Protein AF-A0A1B6HE81-F1 (afdb_monomer_lite)

pLDDT: mean 79.15, std 21.05, range [23.59, 98.0]

Sequence (700 aa):
NGSCQALVKRSPQSQAENLPGQASSTTNTVNMGMELTSSLRRRPSSPTLPERGGEPRSLPRDRHRIATLAKQLDVFSDTLTSMIWTEGSIVSPLLELLQSLMPAVEAACSRQSPVGCYHRAQAALNQLHTADKRFETTDQLMVPTLGSQEGAFENGRMNYTGDQGQTIRQLLSAHMIRRVAMCCLASPHGKRQHLAVSHEKGKITVLQLSALLKQADSSKRKLTLTRLASASVPFTVLSLTGNPWNEDFLAVCGLKDCHVLTFHPCGSVAEHLVLHPQLETGNFIIRAIWLPGSQTTLALVTADFVKIYDLGRDVLSPQYYFLVPTGKIRDVTFICPQEEKPTMLLMSSTGYIYSQDMDEESSAKHGPFYVTNTMEVSHPEIKDVNGQVCAGGVSVYYSHTLCLLFFSYAQGRSFIAPVKSKESVLGPVFQIQLSRPPPSTSKANNTATSQQPQPLCQWSEVPNHPGLVCSVMQTSNNPVILMVKPDCVMVQEIKVVPAKAKIMDTVAIRHPSSSSDQRTTLILLCEDGSLRIYMASMEQTGFWLSPTIQAVSTMSNLKSAKKKKVPKGNKSPGTVTFPVDFFEHSTLLNDVEFGGNDLLQIYNALQIKNRFNTTGMYVVSTKATGFNIDIVNNDATHVITGIRILLGNQDTQRVPGYIEVFGRSIQTSLARNRWFDLPLTREESLQADKKLTVTFGPSQ

Secondary structure (DSSP, 8-state):
--------PPP------------------------------------------------HHHHHHHHHHHHHHGGGHHHHHHHHHHH-TTHHHHHHHHHHHHHHHHHHHHHHSHHHHHHHHHHHHHHHHHS--EEEE-S-SEEEEEEPPTTSSTT-S----STTHHHHHHHHHTTSS--B-EEEE--TT----EEEEE-STTEEEEEEHHHHHHHTTSS-SS----EEEEEE-SS---EEEE-SS-TTEEEEE-SS-EEEEEE-TTS-EEEEEEE-----TT--EEEEEEPTT-SSEEEEEESSEEEEEETTT-SSS-SEEEE-SSS-EEEEEEE--SSS--EEEEEETTS-EEEEE-SSTTSGGGS-EE---B-B---TT--BSSS-BTT-EEEEEEETTTTEEEEEETTS-EEEEE--TT-SB-S--EE----PPP-------TT--------EEEEEEPTT-TTEEEEEETTT--EEEEEE-SSEEEEEE---SSTTS-EEEEEEEEEE-TTS-EEEEEEEEETTS-EEEEEE-HHHH-TTTSTTTS---GGGT-----------S-PPS------TTGGGGPPPP-SEEEE-HHHHTTS-HHHHHHHHHSTT-------TT-EEEEEEE--TT----EEEEEE-SS-SSSSBSEEEETTEEEE---SS-EEEEEEPPHHHHHHSSSEEEEEEPPB-

Radius of gyration: 35.21 Å; chains: 1; bounding box: 87×70×98 Å

Structure (mmCIF, N/CA/C/O backbone):
data_AF-A0A1B6HE81-F1
#
_entry.id   AF-A0A1B6HE81-F1
#
loop_
_atom_site.group_PDB
_atom_site.id
_atom_site.type_symbol
_atom_site.label_atom_id
_atom_site.label_alt_id
_atom_site.label_comp_id
_atom_site.label_asym_id
_atom_site.label_entity_id
_atom_site.label_seq_id
_atom_site.pdbx_PDB_ins_code
_atom_site.Cartn_x
_atom_site.Cartn_y
_atom_site.Cartn_z
_atom_site.occupancy
_atom_site.B_iso_or_equiv
_atom_site.auth_seq_id
_atom_site.auth_comp_id
_atom_site.auth_asym_id
_atom_site.auth_atom_id
_atom_site.pdbx_PDB_model_num
ATOM 1 N N . ASN A 1 1 ? 12.065 -25.610 15.157 1.00 37.00 1 ASN A N 1
ATOM 2 C CA . ASN A 1 1 ? 12.466 -25.329 16.554 1.00 37.00 1 ASN A CA 1
ATOM 3 C C . ASN A 1 1 ? 13.972 -25.441 16.701 1.00 37.00 1 ASN A C 1
ATOM 5 O O . ASN A 1 1 ? 14.483 -26.547 16.731 1.00 37.00 1 ASN A O 1
ATOM 9 N N . GLY A 1 2 ? 14.668 -24.307 16.771 1.00 29.20 2 GLY A N 1
ATOM 10 C CA . GLY A 1 2 ? 16.109 -24.231 17.022 1.00 29.20 2 GLY A CA 1
ATOM 11 C C . GLY A 1 2 ? 16.419 -22.858 17.607 1.00 29.20 2 GLY A C 1
ATOM 12 O O . GLY A 1 2 ? 16.163 -21.844 16.964 1.00 29.20 2 GLY A O 1
ATOM 13 N N . SER A 1 3 ? 16.847 -22.812 18.865 1.00 31.05 3 SER A N 1
ATOM 14 C CA . SER A 1 3 ? 16.967 -21.571 19.631 1.00 31.05 3 SER A CA 1
ATOM 15 C C . SER A 1 3 ? 18.387 -21.009 19.613 1.00 31.05 3 SER A C 1
ATOM 17 O O . SER A 1 3 ? 19.320 -21.709 19.986 1.00 31.05 3 SER A O 1
ATOM 19 N N . CYS A 1 4 ? 18.493 -19.706 19.341 1.00 28.05 4 CYS A N 1
ATOM 20 C CA . CYS A 1 4 ? 19.621 -18.843 19.708 1.00 28.05 4 CYS A CA 1
ATOM 21 C C . CYS A 1 4 ? 20.995 -19.181 19.082 1.00 28.05 4 CYS A C 1
ATOM 23 O O . CYS A 1 4 ? 21.866 -19.758 19.727 1.00 28.05 4 CYS A O 1
ATOM 25 N N . GLN A 1 5 ? 21.237 -18.702 17.855 1.00 32.25 5 GLN A N 1
ATOM 26 C CA . GLN A 1 5 ? 22.600 -18.441 17.374 1.00 32.25 5 GLN A CA 1
ATOM 27 C C . GLN A 1 5 ? 22.944 -16.964 17.602 1.00 32.25 5 GLN A C 1
ATOM 29 O O . GLN A 1 5 ? 22.521 -16.096 16.844 1.00 32.25 5 GLN A O 1
ATOM 34 N N . ALA A 1 6 ? 23.705 -16.683 18.661 1.00 30.98 6 ALA A N 1
ATOM 35 C CA . ALA A 1 6 ? 24.144 -15.334 19.026 1.00 30.98 6 ALA A CA 1
ATOM 36 C C . ALA A 1 6 ? 25.655 -15.279 19.335 1.00 30.98 6 ALA A C 1
ATOM 38 O O . ALA A 1 6 ? 26.072 -14.642 20.297 1.00 30.98 6 ALA A O 1
ATOM 39 N N . LEU A 1 7 ? 26.478 -15.963 18.528 1.00 29.61 7 LEU A N 1
ATOM 40 C CA . LEU A 1 7 ? 27.945 -15.913 18.604 1.00 29.61 7 LEU A CA 1
ATOM 41 C C . LEU A 1 7 ? 28.600 -16.008 17.213 1.00 29.61 7 LEU A C 1
ATOM 43 O O . LEU A 1 7 ? 29.115 -17.053 16.832 1.00 29.61 7 LEU A O 1
ATOM 47 N N . VAL A 1 8 ? 28.643 -14.890 16.480 1.00 29.38 8 VAL A N 1
ATOM 48 C CA . VAL A 1 8 ? 29.695 -14.633 15.476 1.00 29.38 8 VAL A CA 1
ATOM 49 C C . VAL A 1 8 ? 30.117 -13.166 15.584 1.00 29.38 8 VAL A C 1
ATOM 51 O O . VAL A 1 8 ? 29.380 -12.266 15.184 1.00 29.38 8 VAL A O 1
ATOM 54 N N . LYS A 1 9 ? 31.313 -12.914 16.125 1.00 28.25 9 LYS A N 1
ATOM 55 C CA . LYS A 1 9 ? 31.959 -11.591 16.087 1.00 28.25 9 LYS A CA 1
ATOM 56 C C . LYS A 1 9 ? 32.536 -11.368 14.685 1.00 28.25 9 LYS A C 1
ATOM 58 O O . LYS A 1 9 ? 33.252 -12.230 14.186 1.00 28.25 9 LYS A O 1
ATOM 63 N N . ARG A 1 10 ? 32.282 -10.206 14.072 1.00 30.80 10 ARG A N 1
ATOM 64 C CA . ARG A 1 10 ? 33.058 -9.723 12.914 1.00 30.80 10 ARG A CA 1
ATOM 65 C C . ARG A 1 10 ? 34.100 -8.720 13.405 1.00 30.80 10 ARG A C 1
ATOM 67 O O . ARG A 1 10 ? 33.756 -7.774 14.109 1.00 30.80 10 ARG A O 1
ATOM 74 N N . SER A 1 11 ? 35.360 -8.956 13.061 1.00 24.12 11 SER A N 1
ATOM 75 C CA . SER A 1 11 ? 36.509 -8.151 13.486 1.00 24.12 11 SER A CA 1
ATOM 76 C C . SER A 1 11 ? 36.636 -6.858 12.671 1.00 24.12 11 SER A C 1
ATOM 78 O O . SER A 1 11 ? 36.552 -6.927 11.445 1.00 24.12 11 SER A O 1
ATOM 80 N N . PRO A 1 12 ? 36.928 -5.705 13.298 1.00 28.53 12 PRO A N 1
ATOM 81 C CA . PRO A 1 12 ? 37.442 -4.531 12.609 1.00 28.53 12 PRO A CA 1
ATOM 82 C C . PRO A 1 12 ? 38.945 -4.361 12.889 1.00 28.53 12 PRO A C 1
ATOM 84 O O . PRO A 1 12 ? 39.346 -3.974 13.984 1.00 28.53 12 PRO A O 1
ATOM 87 N N . GLN A 1 13 ? 39.780 -4.611 11.882 1.00 23.59 13 GLN A N 1
ATOM 88 C CA . GLN A 1 13 ? 41.186 -4.201 11.873 1.00 23.59 13 GLN A CA 1
ATOM 89 C C . GLN A 1 13 ? 41.548 -3.712 10.469 1.00 23.59 13 GLN A C 1
ATOM 91 O O . GLN A 1 13 ? 41.742 -4.532 9.580 1.00 23.59 13 GLN A O 1
ATOM 96 N N . SER A 1 14 ? 41.609 -2.388 10.291 1.00 26.25 14 SER A N 1
ATOM 97 C CA . SER A 1 14 ? 42.569 -1.677 9.424 1.00 26.25 14 SER A CA 1
ATOM 98 C C . SER A 1 14 ? 42.129 -0.223 9.212 1.00 26.25 14 SER A C 1
ATOM 100 O O . SER A 1 14 ? 41.319 0.060 8.333 1.00 26.25 14 SER A O 1
ATOM 102 N N . GLN A 1 15 ? 42.682 0.704 9.990 1.00 26.38 15 GLN A N 1
ATOM 103 C CA . GLN A 1 15 ? 43.557 1.782 9.499 1.00 26.38 15 GLN A CA 1
ATOM 104 C C . GLN A 1 15 ? 43.936 2.694 10.671 1.00 26.38 15 GLN A C 1
ATOM 106 O O . GLN A 1 15 ? 43.180 2.841 11.631 1.00 26.38 15 GLN A O 1
ATOM 111 N N . ALA A 1 16 ? 45.151 3.228 10.617 1.00 25.28 16 ALA A N 1
ATOM 112 C CA . ALA A 1 16 ? 45.801 3.953 11.699 1.00 25.28 16 ALA A CA 1
ATOM 113 C C . ALA A 1 16 ? 46.331 5.304 11.194 1.00 25.28 16 ALA A C 1
ATOM 115 O O . ALA A 1 16 ? 46.391 5.515 9.985 1.00 25.28 16 ALA A O 1
ATOM 116 N N . GLU A 1 17 ? 46.792 6.131 12.143 1.00 26.16 17 GLU A N 1
ATOM 117 C CA . GLU A 1 17 ? 47.649 7.314 11.935 1.00 26.16 17 GLU A CA 1
ATOM 118 C C . GLU A 1 17 ? 46.969 8.571 11.312 1.00 26.16 17 GLU A C 1
ATOM 120 O O . GLU A 1 17 ? 46.083 8.462 10.475 1.00 26.16 17 GLU A O 1
ATOM 125 N N . ASN A 1 18 ? 47.307 9.820 11.685 1.00 25.38 18 ASN A N 1
ATOM 126 C CA . ASN A 1 18 ? 48.251 10.296 12.713 1.00 25.38 18 ASN A CA 1
ATOM 127 C C . ASN A 1 18 ? 47.988 11.763 13.171 1.00 25.38 18 ASN A C 1
ATOM 129 O O . ASN A 1 18 ? 47.361 12.533 12.449 1.00 25.38 18 ASN A O 1
ATOM 133 N N . LEU A 1 19 ? 48.625 12.145 14.294 1.00 28.53 19 LEU A N 1
ATOM 134 C CA . LEU A 1 19 ? 49.037 13.511 14.719 1.00 28.53 19 LEU A CA 1
ATOM 135 C C . LEU A 1 19 ? 47.995 14.531 15.291 1.00 28.53 19 LEU A C 1
ATOM 137 O O . LEU A 1 19 ? 46.792 14.375 15.090 1.00 28.53 19 LEU A O 1
ATOM 141 N N . PRO A 1 20 ? 48.439 15.527 16.113 1.00 29.23 20 PRO A N 1
ATOM 142 C CA . PRO A 1 20 ? 47.644 15.996 17.262 1.00 29.23 20 PRO A CA 1
ATOM 143 C C . PRO A 1 20 ? 47.539 17.530 17.476 1.00 29.23 20 PRO A C 1
ATOM 145 O O . PRO A 1 20 ? 48.276 18.322 16.898 1.00 29.23 20 PRO A O 1
ATOM 148 N N . GLY A 1 21 ? 46.729 17.917 18.474 1.00 24.14 21 GLY A N 1
ATOM 149 C CA . GLY A 1 21 ? 46.976 19.102 19.312 1.00 24.14 21 GLY A CA 1
ATOM 150 C C . GLY A 1 21 ? 46.017 20.287 19.151 1.00 24.14 21 GLY A C 1
ATOM 151 O O . GLY A 1 21 ? 46.035 20.978 18.144 1.00 24.14 21 GLY A O 1
ATOM 152 N N . GLN A 1 22 ? 45.272 20.614 20.212 1.00 26.88 22 GLN A N 1
ATOM 153 C CA . GLN A 1 22 ? 45.615 21.726 21.118 1.00 26.88 22 GLN A CA 1
ATOM 154 C C . GLN A 1 22 ? 44.620 21.810 22.286 1.00 26.88 22 GLN A C 1
ATOM 156 O O . GLN A 1 22 ? 43.465 21.404 22.178 1.00 26.88 22 GLN A O 1
ATOM 161 N N . ALA A 1 23 ? 45.093 22.318 23.423 1.00 24.16 23 ALA A N 1
ATOM 162 C CA . ALA A 1 23 ? 44.295 22.520 24.625 1.00 24.16 23 ALA A CA 1
ATOM 163 C C . ALA A 1 23 ? 43.808 23.971 24.732 1.00 24.16 23 ALA A C 1
ATOM 165 O O . ALA A 1 23 ? 44.512 24.893 24.326 1.00 24.16 23 ALA A O 1
ATOM 166 N N . SER A 1 24 ? 42.692 24.182 25.427 1.00 25.94 24 SER A N 1
ATOM 167 C CA . SER A 1 24 ? 42.525 25.380 26.251 1.00 25.94 24 SER A CA 1
ATOM 168 C C . SER A 1 24 ? 41.622 25.093 27.451 1.00 25.94 24 SER A C 1
ATOM 170 O O . SER A 1 24 ? 40.446 24.755 27.346 1.00 25.94 24 SER A O 1
ATOM 172 N N . SER A 1 25 ? 42.223 25.197 28.630 1.00 24.23 25 SER A N 1
ATOM 173 C CA . SER A 1 25 ? 41.557 25.177 29.926 1.00 24.23 25 SER A CA 1
ATOM 174 C C . SER A 1 25 ? 40.978 26.549 30.258 1.00 24.23 25 SER A C 1
ATOM 176 O O . SER A 1 25 ? 41.623 27.563 29.990 1.00 24.23 25 SER A O 1
ATOM 178 N N . THR A 1 26 ? 39.876 26.603 31.004 1.00 25.31 26 THR A N 1
ATOM 179 C CA . THR A 1 26 ? 39.736 27.638 32.043 1.00 25.31 26 THR A CA 1
ATOM 180 C C . THR A 1 26 ? 38.810 27.171 33.158 1.00 25.31 26 THR A C 1
ATOM 182 O O . THR A 1 26 ? 37.616 26.958 32.975 1.00 25.31 26 THR A O 1
ATOM 185 N N . THR A 1 27 ? 39.399 26.997 34.334 1.00 23.98 27 THR A N 1
ATOM 186 C CA . THR A 1 27 ? 38.714 26.844 35.616 1.00 23.98 27 THR A CA 1
ATOM 187 C C . THR A 1 27 ? 38.178 28.188 36.098 1.00 23.98 27 THR A C 1
ATOM 189 O O . THR A 1 27 ? 38.853 29.199 35.920 1.00 23.98 27 THR A O 1
ATOM 192 N N . ASN A 1 28 ? 37.063 28.190 36.832 1.00 23.86 28 ASN A N 1
ATOM 193 C CA . ASN A 1 28 ? 37.016 28.906 38.111 1.00 23.86 28 ASN A CA 1
ATOM 194 C C . ASN A 1 28 ? 35.876 28.413 39.012 1.00 23.86 28 ASN A C 1
ATOM 196 O O . ASN A 1 28 ? 34.883 27.849 38.558 1.00 23.86 28 ASN A O 1
ATOM 200 N N . THR A 1 29 ? 36.080 28.592 40.313 1.00 23.92 29 THR A N 1
ATOM 201 C CA . THR A 1 29 ? 35.380 27.913 41.411 1.00 23.92 29 THR A CA 1
ATOM 202 C C . THR A 1 29 ? 34.900 28.905 42.470 1.00 23.92 29 THR A C 1
ATOM 204 O O . THR A 1 29 ? 35.638 29.841 42.752 1.00 23.92 29 THR A O 1
ATOM 207 N N . VAL A 1 30 ? 33.790 28.571 43.159 1.00 26.30 30 VAL A N 1
ATOM 208 C CA . VAL A 1 30 ? 33.465 28.979 44.557 1.00 26.30 30 VAL A CA 1
ATOM 209 C C . VAL A 1 30 ? 33.099 30.483 44.725 1.00 26.30 30 VAL A C 1
ATOM 211 O O . VAL A 1 30 ? 33.806 31.362 44.261 1.00 26.30 30 VAL A O 1
ATOM 214 N N . ASN A 1 31 ? 31.978 30.878 45.358 1.00 23.84 31 ASN A N 1
ATOM 215 C CA . ASN A 1 31 ? 31.734 30.689 46.797 1.00 23.84 31 ASN A CA 1
ATOM 216 C C . ASN A 1 31 ? 30.271 30.908 47.292 1.00 23.84 31 ASN A C 1
ATOM 218 O O . ASN A 1 31 ? 29.408 31.399 46.573 1.00 23.84 31 ASN A O 1
ATOM 222 N N . MET A 1 32 ? 30.079 30.551 48.570 1.00 25.45 32 MET A N 1
ATOM 223 C CA . MET A 1 32 ? 28.972 30.726 49.534 1.00 25.45 32 MET A CA 1
ATOM 224 C C . MET A 1 32 ? 28.075 31.986 49.483 1.00 25.45 32 MET A C 1
ATOM 226 O O . MET A 1 32 ? 28.535 33.089 49.201 1.00 25.45 32 MET A O 1
ATOM 230 N N . GLY A 1 33 ? 26.841 31.825 49.993 1.00 25.39 33 GLY A N 1
ATOM 231 C CA . GLY A 1 33 ? 25.958 32.886 50.516 1.00 25.39 33 GLY A CA 1
ATOM 232 C C . GLY A 1 33 ? 24.812 32.298 51.368 1.00 25.39 33 GLY A C 1
ATOM 233 O O . GLY A 1 33 ? 24.223 31.297 50.969 1.00 25.39 33 GLY A O 1
ATOM 234 N N . MET A 1 34 ? 24.544 32.858 52.558 1.00 26.84 34 MET A N 1
ATOM 235 C CA . MET A 1 34 ? 23.724 32.246 53.631 1.00 26.84 34 MET A CA 1
ATOM 236 C C . MET A 1 34 ? 22.207 32.555 53.592 1.00 26.84 34 MET A C 1
ATOM 238 O O . MET A 1 34 ? 21.720 33.353 52.796 1.00 26.84 34 MET A O 1
ATOM 242 N N . GLU A 1 35 ? 21.496 31.876 54.500 1.00 26.33 35 GLU A N 1
ATOM 243 C CA . GLU A 1 35 ? 20.075 31.950 54.884 1.00 26.33 35 GLU A CA 1
ATOM 244 C C . GLU A 1 35 ? 19.460 33.356 55.050 1.00 26.33 35 GLU A C 1
ATOM 246 O O . GLU A 1 35 ? 20.165 34.309 55.366 1.00 26.33 35 GLU A O 1
ATOM 251 N N . LEU A 1 36 ? 18.115 33.437 55.026 1.00 24.89 36 LEU A N 1
ATOM 252 C CA . LEU A 1 36 ? 17.327 34.276 55.953 1.00 24.89 36 LEU A CA 1
ATOM 253 C C . LEU A 1 36 ? 15.836 33.863 56.015 1.00 24.89 36 LEU A C 1
ATOM 255 O O . LEU A 1 36 ? 15.351 33.075 55.203 1.00 24.89 36 LEU A O 1
ATOM 259 N N . THR A 1 37 ? 15.099 34.406 56.995 1.00 27.34 37 THR A N 1
ATOM 260 C CA . THR A 1 37 ? 13.685 34.087 57.317 1.00 27.34 37 THR A CA 1
ATOM 261 C C . THR A 1 37 ? 12.885 35.382 57.635 1.00 27.34 37 THR A C 1
ATOM 263 O O . THR A 1 37 ? 13.482 36.452 57.670 1.00 27.34 37 THR A O 1
ATOM 266 N N . SER A 1 38 ? 11.556 35.429 57.852 1.00 27.05 38 SER A N 1
ATOM 267 C CA . SER A 1 38 ? 10.530 34.383 58.038 1.00 27.05 38 SER A CA 1
ATOM 268 C C . SER A 1 38 ? 9.104 34.862 57.647 1.00 27.05 38 SER A C 1
ATOM 270 O O . SER A 1 38 ? 8.909 36.018 57.292 1.00 27.05 38 SER A O 1
ATOM 272 N N . SER A 1 39 ? 8.114 33.964 57.767 1.00 28.25 39 SER A N 1
ATOM 273 C CA . SER A 1 39 ? 6.702 34.197 58.164 1.00 28.25 39 SER A CA 1
ATOM 274 C C . SER A 1 39 ? 5.967 35.510 57.811 1.00 28.25 39 SER A C 1
ATOM 276 O O . SER A 1 39 ? 6.225 36.535 58.433 1.00 28.25 39 SER A O 1
ATOM 278 N N . LEU A 1 40 ? 4.841 35.420 57.070 1.00 26.59 40 LEU A N 1
ATOM 279 C CA . LEU A 1 40 ? 3.544 35.992 57.515 1.00 26.59 40 LEU A CA 1
ATOM 280 C C . LEU A 1 40 ? 2.309 35.528 56.703 1.00 26.59 40 LEU A C 1
ATOM 282 O O . LEU A 1 40 ? 2.397 35.061 55.573 1.00 26.59 40 LEU A O 1
ATOM 286 N N . ARG A 1 41 ? 1.138 35.622 57.350 1.00 30.47 41 ARG A N 1
ATOM 287 C CA . ARG A 1 41 ? -0.182 35.077 56.957 1.00 30.47 41 ARG A CA 1
ATOM 288 C C . ARG A 1 41 ? -0.877 35.847 55.820 1.00 30.47 41 ARG A C 1
ATOM 290 O O . ARG A 1 41 ? -0.800 37.070 55.799 1.00 30.47 41 ARG A O 1
ATOM 297 N N . ARG A 1 42 ? -1.795 35.171 55.106 1.00 31.31 42 ARG A N 1
ATOM 298 C CA . ARG A 1 42 ? -3.166 35.666 54.803 1.00 31.31 42 ARG A CA 1
ATOM 299 C C . ARG A 1 42 ? -4.157 34.500 54.592 1.00 31.31 42 ARG A C 1
ATOM 301 O O . ARG A 1 42 ? -3.790 33.476 54.031 1.00 31.31 42 ARG A O 1
ATOM 308 N N . ARG A 1 43 ? -5.397 34.660 55.081 1.00 29.28 43 ARG A N 1
ATOM 309 C CA . ARG A 1 43 ? -6.577 33.801 54.798 1.00 29.28 43 ARG A CA 1
ATOM 310 C C . ARG A 1 43 ? -7.350 34.362 53.592 1.00 29.28 43 ARG A C 1
ATOM 312 O O . ARG A 1 43 ? -7.207 35.551 53.311 1.00 29.28 43 ARG A O 1
ATOM 319 N N . PRO A 1 44 ? -8.169 33.537 52.919 1.00 28.62 44 PRO A N 1
ATOM 320 C CA . PRO A 1 44 ? -9.646 33.606 53.051 1.00 28.62 44 PRO A CA 1
ATOM 321 C C . PRO A 1 44 ? -10.272 32.192 53.200 1.00 28.62 44 PRO A C 1
ATOM 323 O O . PRO A 1 44 ? -9.578 31.208 52.993 1.00 28.62 44 PRO A O 1
ATOM 326 N N . SER A 1 45 ? -11.561 31.924 53.442 1.00 25.52 45 SER A N 1
ATOM 327 C CA . SER A 1 45 ? -12.637 32.476 54.286 1.00 25.52 45 SER A CA 1
ATOM 328 C C . SER A 1 45 ? -13.961 31.775 53.885 1.00 25.52 45 SER A C 1
ATOM 330 O O . SER A 1 45 ? -14.637 32.268 52.992 1.00 25.52 45 SER A O 1
ATOM 332 N N . SER A 1 46 ? -14.329 30.683 54.582 1.00 24.58 46 SER A N 1
ATOM 333 C CA . SER A 1 46 ? -15.714 30.153 54.750 1.00 24.58 46 SER A CA 1
ATOM 334 C C . SER A 1 46 ? -16.493 29.617 53.511 1.00 24.58 46 SER A C 1
ATOM 336 O O . SER A 1 46 ? -16.144 29.923 52.379 1.00 24.58 46 SER A O 1
ATOM 338 N N . PRO A 1 47 ? -17.621 28.890 53.693 1.00 31.33 47 PRO A N 1
ATOM 339 C CA . PRO A 1 47 ? -17.764 27.646 54.467 1.00 31.33 47 PRO A CA 1
ATOM 340 C C . PRO A 1 47 ? -18.483 26.520 53.672 1.00 31.33 47 PRO A C 1
ATOM 342 O O . PRO A 1 47 ? -19.352 26.795 52.847 1.00 31.33 47 PRO A O 1
ATOM 345 N N . THR A 1 48 ? -18.225 25.243 53.979 1.00 27.48 48 THR A N 1
ATOM 346 C CA . THR A 1 48 ? -19.033 24.107 53.477 1.00 27.48 48 THR A CA 1
ATOM 347 C C . THR A 1 48 ? -19.454 23.145 54.593 1.00 27.48 48 THR A C 1
ATOM 349 O O . THR A 1 48 ? -18.885 23.138 55.684 1.00 27.48 48 THR A O 1
ATOM 352 N N . LEU A 1 49 ? -20.549 22.426 54.329 1.00 28.55 49 LEU A N 1
ATOM 353 C CA . LEU A 1 49 ? -21.439 21.771 55.297 1.00 28.55 49 LEU A CA 1
ATOM 354 C C . LEU A 1 49 ? -20.827 20.553 56.026 1.00 28.55 49 LEU A C 1
ATOM 356 O O . LEU A 1 49 ? -19.895 19.934 55.516 1.00 28.55 49 LEU A O 1
ATOM 360 N N . PRO A 1 50 ? -21.362 20.177 57.208 1.00 30.61 50 PRO A N 1
ATOM 361 C CA . PRO A 1 50 ? -20.838 19.064 57.992 1.00 30.61 50 PRO A CA 1
ATOM 362 C C . PRO A 1 50 ? -21.226 17.712 57.380 1.00 30.61 50 PRO A C 1
ATOM 364 O O . PRO A 1 50 ? -22.396 17.324 57.407 1.00 30.61 50 PRO A O 1
ATOM 367 N N . GLU A 1 51 ? -20.245 16.945 56.899 1.00 30.48 51 GLU A N 1
ATOM 368 C CA . GLU A 1 51 ? -20.489 15.542 56.563 1.00 30.48 51 GLU A CA 1
ATOM 369 C C . GLU A 1 51 ? -20.783 14.722 57.827 1.00 30.48 51 GLU A C 1
ATOM 371 O O . GLU A 1 51 ? -19.936 14.492 58.695 1.00 30.48 51 GLU A O 1
ATOM 376 N N . ARG A 1 52 ? -22.023 14.233 57.894 1.00 36.34 52 ARG A N 1
ATOM 377 C CA . ARG A 1 52 ? -22.436 13.114 58.742 1.00 36.34 52 ARG A CA 1
ATOM 378 C C . ARG A 1 52 ? -21.670 11.863 58.298 1.00 36.34 52 ARG A C 1
ATOM 380 O O . ARG A 1 52 ? -22.092 11.161 57.388 1.00 36.34 52 ARG A O 1
ATOM 387 N N . GLY A 1 53 ? -20.553 11.588 58.960 1.00 30.14 53 GLY A N 1
ATOM 388 C CA . GLY A 1 53 ? -19.672 10.469 58.619 1.00 30.14 53 GLY A CA 1
ATOM 389 C C . GLY A 1 53 ? -18.753 10.078 59.769 1.00 30.14 53 GLY A C 1
ATOM 390 O O . GLY A 1 53 ? -17.558 9.887 59.573 1.00 30.14 53 GLY A O 1
ATOM 391 N N . GLY A 1 54 ? -19.287 10.014 60.992 1.00 29.94 54 GLY A N 1
ATOM 392 C CA . GLY A 1 54 ? -18.516 9.549 62.141 1.00 29.94 54 GLY A CA 1
ATOM 393 C C . GLY A 1 54 ? -18.172 8.069 61.996 1.00 29.94 54 GLY A C 1
ATOM 394 O O . GLY A 1 54 ? -19.004 7.225 62.321 1.00 29.94 54 GLY A O 1
ATOM 395 N N . GLU A 1 55 ? -16.952 7.751 61.552 1.00 33.22 55 GLU A N 1
ATOM 396 C CA . GLU A 1 55 ? -16.403 6.404 61.719 1.00 33.22 55 GLU A CA 1
ATOM 397 C C . GLU A 1 55 ? -16.417 6.049 63.217 1.00 33.22 55 GLU A C 1
ATOM 399 O O . GLU A 1 55 ? -15.775 6.745 64.019 1.00 33.22 55 GLU A O 1
ATOM 404 N N . PRO A 1 56 ? -17.099 4.969 63.637 1.00 37.75 56 PRO A N 1
ATOM 405 C CA . PRO A 1 56 ? -16.944 4.478 64.991 1.00 37.75 56 PRO A CA 1
ATOM 406 C C . PRO A 1 56 ? -15.516 3.947 65.143 1.00 37.75 56 PRO A C 1
ATOM 408 O O . PRO A 1 56 ? -15.095 3.022 64.450 1.00 37.75 56 PRO A O 1
ATOM 411 N N . ARG A 1 57 ? -14.758 4.514 66.088 1.00 44.50 57 ARG A N 1
ATOM 412 C CA . ARG A 1 57 ? -13.425 4.027 66.484 1.00 44.50 57 ARG A CA 1
ATOM 413 C C . ARG A 1 57 ? -13.512 2.692 67.250 1.00 44.50 57 ARG A C 1
ATOM 415 O O . ARG A 1 57 ? -13.041 2.593 68.382 1.00 44.50 57 ARG A O 1
ATOM 422 N N . SER A 1 58 ? -14.083 1.648 66.649 1.00 40.50 58 SER A N 1
ATOM 423 C CA . SER A 1 58 ? -14.167 0.301 67.225 1.00 40.50 58 SER A CA 1
ATOM 424 C C . SER A 1 58 ? -13.087 -0.632 66.649 1.00 40.50 58 SER A C 1
ATOM 426 O O . SER A 1 58 ? -13.283 -1.408 65.721 1.00 40.50 58 SER A O 1
ATOM 428 N N . LEU A 1 59 ? -11.895 -0.477 67.235 1.00 44.69 59 LEU A N 1
ATOM 429 C CA . LEU A 1 59 ? -10.925 -1.517 67.613 1.00 44.69 59 LEU A CA 1
ATOM 430 C C . LEU A 1 59 ? -10.645 -2.717 66.662 1.00 44.69 59 LEU A C 1
ATOM 432 O O . LEU A 1 59 ? -11.523 -3.534 66.391 1.00 44.69 59 LEU A O 1
ATOM 436 N N . PRO A 1 60 ? -9.356 -3.038 66.398 1.00 52.62 60 PRO A N 1
ATOM 437 C CA . PRO A 1 60 ? -8.935 -4.329 65.824 1.00 52.62 60 PRO A CA 1
ATOM 438 C C . PRO A 1 60 ? -9.427 -5.590 66.570 1.00 52.62 60 PRO A C 1
ATOM 440 O O . PRO A 1 60 ? -9.398 -6.681 66.000 1.00 52.62 60 PRO A O 1
ATOM 443 N N . ARG A 1 61 ? -9.890 -5.457 67.826 1.00 51.19 61 ARG A N 1
ATOM 444 C CA . ARG A 1 61 ? -10.526 -6.537 68.603 1.00 51.19 61 ARG A CA 1
ATOM 445 C C . ARG A 1 61 ? -11.825 -7.045 67.973 1.00 51.19 61 ARG A C 1
ATOM 447 O O . ARG A 1 61 ? -12.070 -8.247 68.051 1.00 51.19 61 ARG A O 1
ATOM 454 N N . ASP A 1 62 ? -12.617 -6.191 67.324 1.00 58.50 62 ASP A N 1
ATOM 455 C CA . ASP A 1 62 ? -13.892 -6.625 66.739 1.00 58.50 62 ASP A CA 1
ATOM 456 C C . ASP A 1 62 ? -13.670 -7.531 65.534 1.00 58.50 62 ASP A C 1
ATOM 458 O O . ASP A 1 62 ? -14.333 -8.552 65.407 1.00 58.50 62 ASP A O 1
ATOM 462 N N . ARG A 1 63 ? -12.640 -7.273 64.723 1.00 57.69 63 ARG A N 1
ATOM 463 C CA . ARG A 1 63 ? -12.271 -8.170 63.617 1.00 57.69 63 ARG A CA 1
ATOM 464 C C . ARG A 1 63 ? -11.854 -9.565 64.098 1.00 57.69 63 ARG A C 1
ATOM 466 O O . ARG A 1 63 ? -12.076 -10.540 63.387 1.00 57.69 63 ARG A O 1
ATOM 473 N N . HIS A 1 64 ? -11.275 -9.667 65.295 1.00 66.06 64 HIS A N 1
ATOM 474 C CA . HIS A 1 64 ? -10.947 -10.953 65.912 1.00 66.06 64 HIS A CA 1
ATOM 475 C C . HIS A 1 64 ? -12.198 -11.632 66.491 1.00 66.06 64 HIS A C 1
ATOM 477 O O . HIS A 1 64 ? -12.413 -12.807 66.227 1.00 66.06 64 HIS A O 1
ATOM 483 N N . ARG A 1 65 ? -13.079 -10.889 67.180 1.00 68.38 65 ARG A N 1
ATOM 484 C CA . ARG A 1 65 ? -14.381 -11.404 67.648 1.00 68.38 65 ARG A CA 1
ATOM 485 C C . ARG A 1 65 ? -15.266 -11.895 66.503 1.00 68.38 65 ARG A C 1
ATOM 487 O O . ARG A 1 65 ? -15.819 -12.979 66.611 1.00 68.38 65 ARG A O 1
ATOM 494 N N . ILE A 1 66 ? -15.346 -11.146 65.403 1.00 70.06 66 ILE A N 1
ATOM 495 C CA . ILE A 1 66 ? -16.071 -11.524 64.182 1.00 70.06 66 ILE A CA 1
ATOM 496 C C . ILE A 1 66 ? -15.466 -12.795 63.570 1.00 70.06 66 ILE A C 1
ATOM 498 O O . ILE A 1 66 ? -16.213 -13.677 63.170 1.00 70.06 66 ILE A O 1
ATOM 502 N N . ALA A 1 67 ? -14.137 -12.944 63.550 1.00 70.38 67 ALA A N 1
ATOM 503 C CA . ALA A 1 67 ? -13.494 -14.172 63.073 1.00 70.38 67 ALA A CA 1
ATOM 504 C C . ALA A 1 67 ? -13.751 -15.388 63.990 1.00 70.38 67 ALA A C 1
ATOM 506 O O . ALA A 1 67 ? -13.930 -16.499 63.494 1.00 70.38 67 ALA A O 1
ATOM 507 N N . THR A 1 68 ? -13.807 -15.194 65.313 1.00 75.31 68 THR A N 1
ATOM 508 C CA . THR A 1 68 ? -14.161 -16.259 66.268 1.00 75.31 68 THR A CA 1
ATOM 509 C C . THR A 1 68 ? -15.639 -16.640 66.165 1.00 75.31 68 THR A C 1
ATOM 511 O O . THR A 1 68 ? -15.950 -17.825 66.130 1.00 75.31 68 THR A O 1
ATOM 514 N N . LEU A 1 69 ? -16.539 -15.657 66.046 1.00 71.38 69 LEU A N 1
ATOM 515 C CA . LEU A 1 69 ? -17.969 -15.876 65.809 1.00 71.38 69 LEU A CA 1
ATOM 516 C C . LEU A 1 69 ? -18.215 -16.576 64.471 1.00 71.38 69 LEU A C 1
ATOM 518 O O . LEU A 1 69 ? -18.991 -17.519 64.428 1.00 71.38 69 LEU A O 1
ATOM 522 N N . ALA A 1 70 ? -17.509 -16.187 63.405 1.00 69.31 70 ALA A N 1
ATOM 523 C CA . ALA A 1 70 ? -17.574 -16.872 62.115 1.00 69.31 70 ALA A CA 1
ATOM 524 C C . ALA A 1 70 ? -17.159 -18.347 62.239 1.00 69.31 70 ALA A C 1
ATOM 526 O O . ALA A 1 70 ? -17.883 -19.209 61.763 1.00 69.31 70 ALA A O 1
ATOM 527 N N . LYS A 1 71 ? -16.072 -18.657 62.965 1.00 76.06 71 LYS A N 1
ATOM 528 C CA . LYS A 1 71 ? -15.674 -20.047 63.264 1.00 76.06 71 LYS A CA 1
ATOM 529 C C . LYS A 1 71 ? -16.687 -20.829 64.109 1.00 76.06 71 LYS A C 1
ATOM 531 O O . LYS A 1 71 ? -16.737 -22.047 64.003 1.00 76.06 71 LYS A O 1
ATOM 536 N N . GLN A 1 72 ? -17.450 -20.161 64.973 1.00 77.50 72 GLN A N 1
ATOM 537 C CA . GLN A 1 72 ? -18.509 -20.801 65.765 1.00 77.50 72 GLN A CA 1
ATOM 538 C C . GLN A 1 72 ? -19.788 -21.014 64.941 1.00 77.50 72 GLN A C 1
ATOM 540 O O . GLN A 1 72 ? -20.449 -22.033 65.105 1.00 77.50 72 GLN A O 1
ATOM 545 N N . LEU A 1 73 ? -20.103 -20.091 64.027 1.00 70.06 73 LEU A N 1
ATOM 546 C CA . LEU A 1 73 ? -21.199 -20.202 63.061 1.00 70.06 73 LEU A CA 1
ATOM 547 C C . LEU A 1 73 ? -20.915 -21.227 61.954 1.00 70.06 73 LEU A C 1
ATOM 549 O O . LEU A 1 73 ? -21.858 -21.820 61.445 1.00 70.06 73 LEU A O 1
ATOM 553 N N . ASP A 1 74 ? -19.645 -21.484 61.632 1.00 75.38 74 ASP A N 1
ATOM 554 C CA . ASP A 1 74 ? -19.200 -22.484 60.645 1.00 75.38 74 ASP A CA 1
ATOM 555 C C . ASP A 1 74 ? -19.748 -23.889 60.961 1.00 75.38 74 ASP A C 1
ATOM 557 O O . ASP A 1 74 ? -20.159 -24.620 60.065 1.00 75.38 74 ASP A O 1
ATOM 561 N N . VAL A 1 75 ? -19.856 -24.235 62.251 1.00 81.19 75 VAL A N 1
ATOM 562 C CA . VAL A 1 75 ? -20.428 -25.508 62.741 1.00 81.19 75 VAL A CA 1
ATOM 563 C C . VAL A 1 75 ? -21.934 -25.618 62.460 1.00 81.19 75 VAL A C 1
ATOM 565 O O . VAL A 1 75 ? -22.468 -26.717 62.349 1.00 81.19 75 VAL A O 1
ATOM 568 N N . PHE A 1 76 ? -22.616 -24.482 62.311 1.00 74.75 76 PHE A N 1
ATOM 569 C CA . PHE A 1 76 ? -24.030 -24.393 61.948 1.00 74.75 76 PHE A CA 1
ATOM 570 C C . PHE A 1 76 ? -24.228 -24.012 60.475 1.00 74.75 76 PHE A C 1
ATOM 572 O O . PHE A 1 76 ? -25.364 -23.772 60.069 1.00 74.75 76 PHE A O 1
ATOM 579 N N . SER A 1 77 ? -23.160 -23.932 59.671 1.00 70.88 77 SER A N 1
ATOM 580 C CA . SER A 1 77 ? -23.229 -23.462 58.283 1.00 70.88 77 SER A CA 1
ATOM 581 C C . SER A 1 77 ? -24.159 -24.328 57.439 1.00 70.88 77 SER A C 1
ATOM 583 O O . SER A 1 77 ? -25.078 -23.787 56.830 1.00 70.88 77 SER A O 1
ATOM 585 N N . ASP A 1 78 ? -24.014 -25.653 57.485 1.00 75.25 78 ASP A N 1
ATOM 586 C CA . ASP A 1 78 ? -24.894 -26.594 56.783 1.00 75.25 78 ASP A CA 1
ATOM 587 C C . ASP A 1 78 ? -26.348 -26.501 57.268 1.00 75.25 78 ASP A C 1
ATOM 589 O O . ASP A 1 78 ? -27.276 -26.574 56.466 1.00 75.25 78 ASP A O 1
ATOM 593 N N . THR A 1 79 ? -26.579 -26.276 58.566 1.00 75.12 79 THR A N 1
ATOM 594 C CA . THR A 1 79 ? -27.931 -26.163 59.144 1.00 75.12 79 THR A CA 1
ATOM 595 C C . THR A 1 79 ? -28.616 -24.849 58.762 1.00 75.12 79 THR A C 1
ATOM 597 O O . THR A 1 79 ? -29.781 -24.851 58.377 1.00 75.12 79 THR A O 1
ATOM 600 N N . LEU A 1 80 ? -27.892 -23.728 58.826 1.00 68.06 80 LEU A N 1
ATOM 601 C CA . LEU A 1 80 ? -28.361 -22.406 58.399 1.00 68.06 80 LEU A CA 1
ATOM 602 C C . LEU A 1 80 ? -28.596 -22.372 56.889 1.00 68.06 80 LEU A C 1
ATOM 604 O O . LEU A 1 80 ? -29.619 -21.868 56.436 1.00 68.06 80 LEU A O 1
ATOM 608 N N . THR A 1 81 ? -27.678 -22.958 56.120 1.00 69.50 81 THR A N 1
ATOM 609 C CA . THR A 1 81 ? -27.798 -23.111 54.668 1.00 69.50 81 THR A CA 1
ATOM 610 C C . THR A 1 81 ? -29.019 -23.967 54.343 1.00 69.50 81 THR A C 1
ATOM 612 O O . THR A 1 81 ? -29.856 -23.534 53.560 1.00 69.50 81 THR A O 1
ATOM 615 N N . SER A 1 82 ? -29.197 -25.114 55.007 1.00 70.44 82 SER A N 1
ATOM 616 C CA . SER A 1 82 ? -30.386 -25.964 54.871 1.00 70.44 82 SER A CA 1
ATOM 617 C C . SER A 1 82 ? -31.685 -25.202 55.154 1.00 70.44 82 SER A C 1
ATOM 619 O O . SER A 1 82 ? -32.570 -25.232 54.307 1.00 70.44 82 SER A O 1
ATOM 621 N N . MET A 1 83 ? -31.777 -24.439 56.254 1.00 65.31 83 MET A N 1
ATOM 622 C CA . MET A 1 83 ? -32.962 -23.615 56.561 1.00 65.31 83 MET A CA 1
ATOM 623 C C . MET A 1 83 ? -33.238 -22.546 55.490 1.00 65.31 83 MET A C 1
ATOM 625 O O . MET A 1 83 ? -34.378 -22.363 55.069 1.00 65.31 83 MET A O 1
ATOM 629 N N . ILE A 1 84 ? -32.193 -21.874 54.998 1.00 66.94 84 ILE A N 1
ATOM 630 C CA . ILE A 1 84 ? -32.296 -20.888 53.910 1.00 66.94 84 ILE A CA 1
ATOM 631 C C . ILE A 1 84 ? -32.798 -21.536 52.606 1.00 66.94 84 ILE A C 1
ATOM 633 O O . ILE A 1 84 ? -33.595 -20.929 51.886 1.00 66.94 84 ILE A O 1
ATOM 637 N N . TRP A 1 85 ? -32.356 -22.760 52.299 1.00 66.94 85 TRP A N 1
ATOM 638 C CA . TRP A 1 85 ? -32.817 -23.510 51.127 1.00 66.94 85 TRP A CA 1
ATOM 639 C C . TRP A 1 85 ? -34.235 -24.073 51.298 1.00 66.94 85 TRP A C 1
ATOM 641 O O . TRP A 1 85 ? -34.989 -24.055 50.326 1.00 66.94 85 TRP A O 1
ATOM 651 N N . THR A 1 86 ? -34.632 -24.542 52.489 1.00 66.56 86 THR A N 1
ATOM 652 C CA . THR A 1 86 ? -35.980 -25.097 52.719 1.00 66.56 86 THR A CA 1
ATOM 653 C C . THR A 1 86 ? -37.076 -24.039 52.731 1.00 66.56 86 THR A C 1
ATOM 655 O O . THR A 1 86 ? -38.185 -24.337 52.296 1.00 66.56 86 THR A O 1
ATOM 658 N N . GLU A 1 87 ? -36.801 -22.814 53.186 1.00 64.12 87 GLU A N 1
ATOM 659 C CA . GLU A 1 87 ? -37.809 -21.745 53.173 1.00 64.12 87 GLU A CA 1
ATOM 660 C C . GLU A 1 87 ? -37.999 -21.097 51.791 1.00 64.12 87 GLU A C 1
ATOM 662 O O . GLU A 1 87 ? -38.997 -20.412 51.579 1.00 64.12 87 GLU A O 1
ATOM 667 N N . GLY A 1 88 ? -37.056 -21.251 50.849 1.00 61.38 88 GLY A N 1
ATOM 668 C CA . GLY A 1 88 ? -37.121 -20.683 49.485 1.00 61.38 88 GLY A CA 1
ATOM 669 C C . GLY A 1 88 ? -37.124 -19.142 49.397 1.00 61.38 88 GLY A C 1
ATOM 670 O O . GLY A 1 88 ? -36.907 -18.578 48.324 1.00 61.38 88 GLY A O 1
ATOM 671 N N . SER A 1 89 ? -37.304 -18.471 50.538 1.00 68.00 89 SER A N 1
ATOM 672 C CA . SER A 1 89 ? -37.475 -17.032 50.770 1.00 68.00 89 SER A CA 1
ATOM 673 C C . SER A 1 89 ? -36.438 -16.146 50.073 1.00 68.00 89 SER A C 1
ATOM 675 O O . SER A 1 89 ? -36.760 -15.053 49.618 1.00 68.00 89 SER A O 1
ATOM 677 N N . ILE A 1 90 ? -35.201 -16.629 49.925 1.00 69.88 90 ILE A N 1
ATOM 678 C CA . ILE A 1 90 ? -34.109 -15.876 49.293 1.00 69.88 90 ILE A CA 1
ATOM 679 C C . ILE A 1 90 ? -34.092 -16.031 47.763 1.00 69.88 90 ILE A C 1
ATOM 681 O O . ILE A 1 90 ? -33.607 -15.133 47.077 1.00 69.88 90 ILE A O 1
ATOM 685 N N . VAL A 1 91 ? -34.646 -17.110 47.199 1.00 75.31 91 VAL A N 1
ATOM 686 C CA . VAL A 1 91 ? -34.538 -17.408 45.758 1.00 75.31 91 VAL A CA 1
ATOM 687 C C . VAL A 1 91 ? -35.393 -16.462 44.910 1.00 75.31 91 VAL A C 1
ATOM 689 O O . VAL A 1 91 ? -34.879 -15.938 43.925 1.00 75.31 91 VAL A O 1
ATOM 692 N N . SER A 1 92 ? -36.651 -16.188 45.291 1.00 78.06 92 SER A N 1
ATOM 693 C CA . SER A 1 92 ? -37.516 -15.270 44.517 1.00 78.06 92 SER A CA 1
ATOM 694 C C . SER A 1 92 ? -36.963 -13.837 44.478 1.00 78.06 92 SER A C 1
ATOM 696 O O . SER A 1 92 ? -36.777 -13.325 43.376 1.00 78.06 92 SER A O 1
ATOM 698 N N . PRO A 1 93 ? -36.560 -13.213 45.608 1.00 80.75 93 PRO A N 1
ATOM 699 C CA . PRO A 1 93 ? -35.953 -11.881 45.584 1.00 80.75 93 PRO A CA 1
ATOM 700 C C . PRO A 1 93 ? -34.622 -11.824 44.825 1.00 80.75 93 PRO A C 1
ATOM 702 O O . PRO A 1 93 ? -34.326 -10.810 44.197 1.00 80.75 93 PRO A O 1
ATOM 705 N N . LEU A 1 94 ? -33.812 -12.893 44.838 1.00 79.88 94 LEU A N 1
ATOM 706 C CA . LEU A 1 94 ? -32.599 -12.961 44.011 1.00 79.88 94 LEU A CA 1
ATOM 707 C C . LEU A 1 94 ? -32.936 -13.063 42.521 1.00 79.88 94 LEU A C 1
ATOM 709 O O . LEU A 1 94 ? -32.259 -12.435 41.710 1.00 79.88 94 LEU A O 1
ATOM 713 N N . LEU A 1 95 ? -33.978 -13.814 42.155 1.00 83.44 95 LEU A N 1
ATOM 714 C CA . LEU A 1 95 ? -34.445 -13.921 40.776 1.00 83.44 95 LEU A CA 1
ATOM 715 C C . LEU A 1 95 ? -35.012 -12.584 40.278 1.00 83.44 95 LEU A C 1
ATOM 717 O O . LEU A 1 95 ? -34.634 -12.139 39.200 1.00 83.44 95 LEU A O 1
ATOM 721 N N . GLU A 1 96 ? -35.843 -11.912 41.076 1.00 84.88 96 GLU A N 1
ATOM 722 C CA . GLU A 1 96 ? -36.378 -10.570 40.797 1.00 84.88 96 GLU A CA 1
ATOM 723 C C . GLU A 1 96 ? -35.257 -9.525 40.692 1.00 84.88 96 GLU A C 1
ATOM 725 O O . GLU A 1 96 ? -35.241 -8.709 39.768 1.00 84.88 96 GLU A O 1
ATOM 730 N N . LEU A 1 97 ? -34.258 -9.580 41.580 1.00 84.12 97 LEU A N 1
ATOM 731 C CA . LEU A 1 97 ? -33.076 -8.723 41.499 1.00 84.12 97 LEU A CA 1
ATOM 732 C C . LEU A 1 97 ? -32.289 -8.990 40.208 1.00 84.12 97 LEU A C 1
ATOM 734 O O . LEU A 1 97 ? -31.953 -8.046 39.498 1.00 84.12 97 LEU A O 1
ATOM 738 N N . LEU A 1 98 ? -32.035 -10.252 39.854 1.00 83.56 98 LEU A N 1
ATOM 739 C CA . LEU A 1 98 ? -31.342 -10.612 38.613 1.00 83.56 98 LEU A CA 1
ATOM 740 C C . LEU A 1 98 ? -32.140 -10.203 37.367 1.00 83.56 98 LEU A C 1
ATOM 742 O O . LEU A 1 98 ? -31.548 -9.689 36.421 1.00 83.56 98 LEU A O 1
ATOM 746 N N . GLN A 1 99 ? -33.465 -10.356 37.376 1.00 89.12 99 GLN A N 1
ATOM 747 C CA . GLN A 1 99 ? -34.354 -9.901 36.304 1.00 89.12 99 GLN A CA 1
ATOM 748 C C . GLN A 1 99 ? -34.371 -8.371 36.183 1.00 89.12 99 GLN A C 1
ATOM 750 O O . GLN A 1 99 ? -34.298 -7.858 35.072 1.00 89.12 99 GLN A O 1
ATOM 755 N N . SER A 1 100 ? -34.387 -7.626 37.295 1.00 87.06 100 SER A N 1
ATOM 756 C CA . SER A 1 100 ? -34.313 -6.155 37.271 1.00 87.06 100 SER A CA 1
ATOM 757 C C . SER A 1 100 ? -32.940 -5.623 36.834 1.00 87.06 100 SER A C 1
ATOM 759 O O . SER A 1 100 ? -32.853 -4.560 36.219 1.00 87.06 100 SER A O 1
ATOM 761 N N . LEU A 1 101 ? -31.866 -6.376 37.097 1.00 87.69 101 LEU A N 1
ATOM 762 C CA . LEU A 1 101 ? -30.512 -6.065 36.636 1.00 87.69 101 LEU A CA 1
ATOM 763 C C . LEU A 1 101 ? -30.261 -6.488 35.180 1.00 87.69 101 LEU A C 1
ATOM 765 O O . LEU A 1 101 ? -29.397 -5.891 34.533 1.00 87.69 101 LEU A O 1
ATOM 769 N N . MET A 1 102 ? -31.003 -7.465 34.644 1.00 86.19 102 MET A N 1
ATOM 770 C CA . MET A 1 102 ? -30.780 -8.011 33.299 1.00 86.19 102 MET A CA 1
ATOM 771 C C . MET A 1 102 ? -30.766 -6.929 32.203 1.00 86.19 102 MET A C 1
ATOM 773 O O . MET A 1 102 ? -29.775 -6.882 31.478 1.00 86.19 102 MET A O 1
ATOM 777 N N . PRO A 1 103 ? -31.720 -5.973 32.123 1.00 90.75 103 PRO A N 1
ATOM 778 C CA . PRO A 1 103 ? -31.689 -4.924 31.099 1.00 90.75 103 PRO A CA 1
ATOM 779 C C . PRO A 1 103 ? -30.469 -4.001 31.210 1.00 90.75 103 PRO A C 1
ATOM 781 O O . PRO A 1 103 ? -29.976 -3.485 30.207 1.00 90.75 103 PRO A O 1
ATOM 784 N N . ALA A 1 104 ? -29.948 -3.785 32.424 1.00 83.94 104 ALA A N 1
ATOM 785 C CA . ALA A 1 104 ? -28.739 -2.994 32.638 1.00 83.94 104 ALA A CA 1
ATOM 786 C C . ALA A 1 104 ? -27.478 -3.762 32.206 1.00 83.94 104 ALA A C 1
ATOM 788 O O . ALA A 1 104 ? -26.579 -3.170 31.603 1.00 83.94 104 ALA A O 1
ATOM 789 N N . VAL A 1 105 ? -27.430 -5.075 32.462 1.00 83.31 105 VAL A N 1
ATOM 790 C CA . VAL A 1 105 ? -26.364 -5.971 31.988 1.00 83.31 105 VAL A CA 1
ATOM 791 C C . VAL A 1 105 ? -26.405 -6.092 30.467 1.00 83.31 105 VAL A C 1
ATOM 793 O O . VAL A 1 105 ? -25.381 -5.877 29.829 1.00 83.31 105 VAL A O 1
ATOM 796 N N . GLU A 1 106 ? -27.571 -6.332 29.870 1.00 85.31 106 GLU A N 1
ATOM 797 C CA . GLU A 1 106 ? -27.774 -6.358 28.420 1.00 85.31 106 GLU A CA 1
ATOM 798 C C . GLU A 1 106 ? -27.358 -5.032 27.784 1.00 85.31 106 GLU A C 1
ATOM 800 O O . GLU A 1 106 ? -26.539 -5.035 26.872 1.00 85.31 106 GLU A O 1
ATOM 805 N N . ALA A 1 107 ? -27.794 -3.884 28.312 1.00 83.25 107 ALA A N 1
ATOM 806 C CA . ALA A 1 107 ? -27.372 -2.579 27.807 1.00 83.25 107 ALA A CA 1
ATOM 807 C C . ALA A 1 107 ? -25.853 -2.345 27.938 1.00 83.25 107 ALA A C 1
ATOM 809 O O . ALA A 1 107 ? -25.246 -1.738 27.049 1.00 83.25 107 ALA A O 1
ATOM 810 N N . ALA A 1 108 ? -25.218 -2.817 29.016 1.00 79.88 108 ALA A N 1
ATOM 811 C CA . ALA A 1 108 ? -23.770 -2.727 29.205 1.00 79.88 108 ALA A CA 1
ATOM 812 C C . ALA A 1 108 ? -23.008 -3.658 28.246 1.00 79.88 108 ALA A C 1
ATOM 814 O O . ALA A 1 108 ? -22.061 -3.217 27.591 1.00 79.88 108 ALA A O 1
ATOM 815 N N . CYS A 1 109 ? -23.451 -4.906 28.093 1.00 82.12 109 CYS A N 1
ATOM 816 C CA . CYS A 1 109 ? -22.920 -5.878 27.142 1.00 82.12 109 CYS A CA 1
ATOM 817 C C . CYS A 1 109 ? -23.104 -5.396 25.702 1.00 82.12 109 CYS A C 1
ATOM 819 O O . CYS A 1 109 ? -22.134 -5.380 24.946 1.00 82.12 109 CYS A O 1
ATOM 821 N N . SER A 1 110 ? -24.287 -4.912 25.326 1.00 81.81 110 SER A N 1
ATOM 822 C CA . SER A 1 110 ? -24.517 -4.285 24.028 1.00 81.81 110 SER A CA 1
ATOM 823 C C . SER A 1 110 ? -23.528 -3.151 23.802 1.00 81.81 110 SER A C 1
ATOM 825 O O . SER A 1 110 ? -22.936 -3.106 22.735 1.00 81.81 110 SER A O 1
ATOM 827 N N . ARG A 1 111 ? -23.266 -2.271 24.781 1.00 79.38 111 ARG A N 1
ATOM 828 C CA . ARG A 1 111 ? -22.323 -1.142 24.628 1.00 79.38 111 ARG A CA 1
ATOM 829 C C . ARG A 1 111 ? -20.846 -1.550 24.588 1.00 79.38 111 ARG A C 1
ATOM 831 O O . ARG A 1 111 ? -20.120 -1.008 23.762 1.00 79.38 111 ARG A O 1
ATOM 838 N N . GLN A 1 112 ? -20.394 -2.453 25.457 1.00 78.69 112 GLN A N 1
ATOM 839 C CA . GLN A 1 112 ? -18.963 -2.663 25.746 1.00 78.69 112 GLN A CA 1
ATOM 840 C C . GLN A 1 112 ? -18.437 -4.075 25.447 1.00 78.69 112 GLN A C 1
ATOM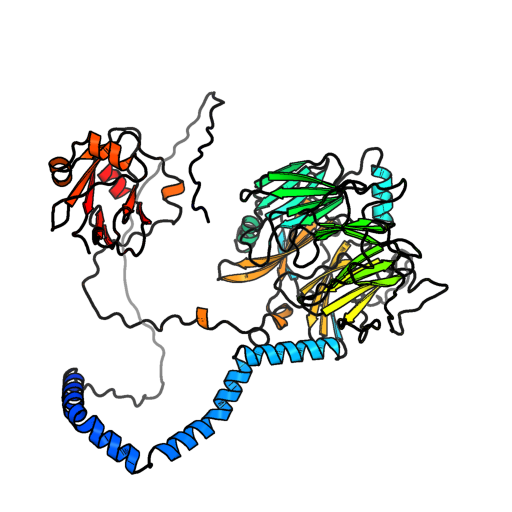 842 O O . GLN A 1 112 ? -17.222 -4.270 25.428 1.00 78.69 112 GLN A O 1
ATOM 847 N N . SER A 1 113 ? -19.302 -5.073 25.238 1.00 84.88 113 SER A N 1
ATOM 848 C CA . SER A 1 113 ? -18.834 -6.430 24.923 1.00 84.88 113 SER A CA 1
ATOM 849 C C . SER A 1 113 ? -18.303 -6.524 23.486 1.00 84.88 113 SER A C 1
ATOM 851 O O . SER A 1 113 ? -18.777 -5.792 22.611 1.00 84.88 113 SER A O 1
ATOM 853 N N . PRO A 1 114 ? -17.395 -7.474 23.193 1.00 86.44 114 PRO A N 1
ATOM 854 C CA . PRO A 1 114 ? -16.944 -7.730 21.827 1.00 86.44 114 PRO A CA 1
ATOM 855 C C . PRO A 1 114 ? -18.084 -8.033 20.845 1.00 86.44 114 PRO A C 1
ATOM 857 O O . PRO A 1 114 ? -18.043 -7.564 19.712 1.00 86.44 114 PRO A O 1
ATOM 860 N N . VAL A 1 115 ? -19.128 -8.742 21.293 1.00 87.25 115 VAL A N 1
ATOM 861 C CA . VAL A 1 115 ? -20.329 -9.056 20.495 1.00 87.25 115 VAL A CA 1
ATOM 862 C C . VAL A 1 115 ? -21.120 -7.783 20.172 1.00 87.25 115 VAL A C 1
ATOM 864 O O . VAL A 1 115 ? -21.509 -7.549 19.030 1.00 87.25 115 VAL A O 1
ATOM 867 N N . GLY A 1 116 ? -21.290 -6.902 21.160 1.00 87.56 116 GLY A N 1
ATOM 868 C CA . GLY A 1 116 ? -21.935 -5.602 20.983 1.00 87.56 116 GLY A CA 1
ATOM 869 C C . GLY A 1 116 ? -21.174 -4.662 20.040 1.00 87.56 116 GLY A C 1
ATOM 870 O O . GLY A 1 116 ? -21.788 -3.977 19.220 1.00 87.56 116 GLY A O 1
ATOM 871 N N . CYS A 1 117 ? -19.838 -4.661 20.107 1.00 89.25 117 CYS A N 1
ATOM 872 C CA . CYS A 1 117 ? -18.994 -3.948 19.146 1.00 89.25 117 CYS A CA 1
ATOM 873 C C . CYS A 1 117 ? -19.102 -4.550 17.736 1.00 89.25 117 CYS A C 1
ATOM 875 O O . CYS A 1 117 ? -19.282 -3.795 16.785 1.00 89.25 117 CYS A O 1
ATOM 877 N N . TYR A 1 118 ? -19.081 -5.882 17.597 1.00 89.94 118 TYR A N 1
ATOM 878 C CA . TYR A 1 118 ? -19.257 -6.573 16.313 1.00 89.94 118 TYR A CA 1
ATOM 879 C C . TYR A 1 118 ? -20.572 -6.181 15.623 1.00 89.94 118 TYR A C 1
ATOM 881 O O . TYR A 1 118 ? -20.546 -5.736 14.476 1.00 89.94 118 TYR A O 1
ATOM 889 N N . HIS A 1 119 ? -21.709 -6.240 16.327 1.00 90.38 119 HIS A N 1
ATOM 890 C CA . HIS A 1 119 ? -22.999 -5.850 15.747 1.00 90.38 119 HIS A CA 1
ATOM 891 C C . HIS A 1 119 ? -23.043 -4.376 15.323 1.00 90.38 119 HIS A C 1
ATOM 893 O O . HIS A 1 119 ? -23.616 -4.059 14.282 1.00 90.38 119 HIS A O 1
ATOM 899 N N . ARG A 1 120 ? -22.411 -3.463 16.075 1.00 91.69 120 ARG A N 1
ATOM 900 C CA . ARG A 1 120 ? -22.315 -2.053 15.660 1.00 91.69 120 ARG A CA 1
ATOM 901 C C . ARG A 1 120 ? -21.372 -1.833 14.486 1.00 91.69 120 ARG A C 1
ATOM 903 O O . ARG A 1 120 ? -21.692 -1.019 13.629 1.00 91.69 120 ARG A O 1
ATOM 910 N N . ALA A 1 121 ? -20.248 -2.543 14.422 1.00 92.00 121 ALA A N 1
ATOM 911 C CA . ALA A 1 121 ? -19.346 -2.494 13.277 1.00 92.00 121 ALA A CA 1
ATOM 912 C C . ALA A 1 121 ? -20.050 -3.001 12.007 1.00 92.00 121 ALA A C 1
ATOM 914 O O . ALA A 1 121 ? -19.989 -2.342 10.973 1.00 92.00 121 ALA A O 1
ATOM 915 N N . GLN A 1 122 ? -20.800 -4.102 12.111 1.00 92.19 122 GLN A N 1
ATOM 916 C CA . GLN A 1 122 ? -21.624 -4.642 11.029 1.00 92.19 122 GLN A CA 1
ATOM 917 C C . GLN A 1 122 ? -22.742 -3.670 10.615 1.00 92.19 122 GLN A C 1
ATOM 919 O O . GLN A 1 122 ? -22.927 -3.424 9.428 1.00 92.19 122 GLN A O 1
ATOM 924 N N . ALA A 1 123 ? -23.452 -3.058 11.569 1.00 93.62 123 ALA A N 1
ATOM 925 C CA . ALA A 1 123 ? -24.476 -2.053 11.276 1.00 93.62 123 ALA A CA 1
ATOM 926 C C . ALA A 1 123 ? -23.889 -0.797 10.601 1.00 93.62 123 ALA A C 1
ATOM 928 O O . ALA A 1 123 ? -24.454 -0.306 9.625 1.00 93.62 123 ALA A O 1
ATOM 929 N N . ALA A 1 124 ? -22.734 -0.313 11.070 1.00 94.69 124 ALA A N 1
ATOM 930 C CA . ALA A 1 124 ? -22.023 0.816 10.474 1.00 94.69 124 ALA A CA 1
ATOM 931 C C . ALA A 1 124 ? -21.498 0.494 9.064 1.00 94.69 124 ALA A C 1
ATOM 933 O O . ALA A 1 124 ? -21.538 1.361 8.195 1.00 94.69 124 ALA A O 1
ATOM 934 N N . LEU A 1 125 ? -21.047 -0.741 8.814 1.00 93.44 125 LEU A N 1
ATOM 935 C CA . LEU A 1 125 ? -20.635 -1.211 7.488 1.00 93.44 125 LEU A CA 1
ATOM 936 C C . LEU A 1 125 ? -21.833 -1.348 6.534 1.00 93.44 125 LEU A C 1
ATOM 938 O O . LEU A 1 125 ? -21.774 -0.882 5.402 1.00 93.44 125 LEU A O 1
ATOM 942 N N . ASN A 1 126 ? -22.957 -1.886 7.009 1.00 93.38 126 ASN A N 1
ATOM 943 C CA . ASN A 1 126 ? -24.194 -1.944 6.230 1.00 93.38 126 ASN A CA 1
ATOM 944 C C . ASN A 1 126 ? -24.675 -0.532 5.857 1.00 93.38 126 ASN A C 1
ATOM 946 O O . ASN A 1 126 ? -24.974 -0.278 4.695 1.00 93.38 126 ASN A O 1
ATOM 950 N N . GLN A 1 127 ? -24.682 0.410 6.808 1.00 94.75 127 GLN A N 1
ATOM 951 C CA . GLN A 1 127 ? -24.999 1.819 6.546 1.00 94.75 127 GLN A CA 1
ATOM 952 C C . GLN A 1 127 ? -23.992 2.459 5.573 1.00 94.75 127 GLN A C 1
ATOM 954 O O . GLN A 1 127 ? -24.387 3.203 4.677 1.00 94.75 127 GLN A O 1
ATOM 959 N N . LEU A 1 128 ? -22.699 2.135 5.690 1.00 94.56 128 LEU A N 1
ATOM 960 C CA . LEU A 1 128 ? -21.671 2.564 4.740 1.00 94.56 128 LEU A CA 1
ATOM 961 C C . LEU A 1 128 ? -21.966 2.076 3.313 1.00 94.56 128 LEU A C 1
ATOM 963 O O . LEU A 1 128 ? -21.702 2.811 2.364 1.00 94.56 128 LEU A O 1
ATOM 967 N N . HIS A 1 129 ? -22.549 0.889 3.147 1.00 93.62 129 HIS A N 1
ATOM 968 C CA . HIS A 1 129 ? -22.888 0.330 1.835 1.00 93.62 129 HIS A CA 1
ATOM 969 C C . HIS A 1 129 ? -24.241 0.794 1.279 1.00 93.62 129 HIS A C 1
ATOM 971 O O . HIS A 1 129 ? -24.411 0.766 0.064 1.00 93.62 129 HIS A O 1
ATOM 977 N N . THR A 1 130 ? -25.200 1.209 2.115 1.00 91.56 130 THR A N 1
ATOM 978 C CA . THR A 1 130 ? -26.580 1.505 1.666 1.00 91.56 130 THR A CA 1
ATOM 979 C C . THR A 1 130 ? -27.014 2.963 1.771 1.00 91.56 130 THR A C 1
ATOM 981 O O . THR A 1 130 ? -27.879 3.375 1.004 1.00 91.56 130 THR A O 1
ATOM 984 N N . ALA A 1 131 ? -26.463 3.750 2.699 1.00 91.31 131 ALA A N 1
ATOM 985 C CA . ALA A 1 131 ? -26.867 5.144 2.879 1.00 91.31 131 ALA A CA 1
ATOM 986 C C . ALA A 1 131 ? -26.235 6.066 1.826 1.00 91.31 131 ALA A C 1
ATOM 988 O O . ALA A 1 131 ? -25.106 5.830 1.388 1.00 91.31 131 ALA A O 1
ATOM 989 N N . ASP A 1 132 ? -26.905 7.169 1.499 1.00 89.44 132 ASP A N 1
ATOM 990 C CA . ASP A 1 132 ? -26.295 8.244 0.715 1.00 89.44 132 ASP A CA 1
ATOM 991 C C . ASP A 1 132 ? -25.073 8.847 1.422 1.00 89.44 132 ASP A C 1
ATOM 993 O O . ASP A 1 132 ? -24.956 8.835 2.653 1.00 89.44 132 ASP A O 1
ATOM 997 N N . LYS A 1 133 ? -24.136 9.370 0.626 1.00 91.19 133 LYS A N 1
ATOM 998 C CA . LYS A 1 133 ? -22.866 9.922 1.105 1.00 91.19 133 LYS A CA 1
ATOM 999 C C . LYS A 1 133 ? -22.814 11.428 0.915 1.00 91.19 133 LYS A C 1
ATOM 1001 O O . LYS A 1 133 ? -22.846 11.929 -0.208 1.00 91.19 133 LYS A O 1
ATOM 1006 N N . ARG A 1 134 ? -22.669 12.150 2.024 1.00 93.19 134 ARG A N 1
ATOM 1007 C CA . ARG A 1 134 ? -22.306 13.572 2.025 1.00 93.19 134 ARG A CA 1
ATOM 1008 C C . ARG A 1 134 ? -20.794 13.706 1.855 1.00 93.19 134 ARG A C 1
ATOM 1010 O O . ARG A 1 134 ? -20.047 12.916 2.422 1.00 93.19 134 ARG A O 1
ATOM 1017 N N . PHE A 1 135 ? -20.343 14.697 1.092 1.00 92.69 135 PHE A N 1
ATOM 1018 C CA . PHE A 1 135 ? -18.920 14.980 0.901 1.00 92.69 135 PHE A CA 1
ATOM 1019 C C . PHE A 1 135 ? -18.569 16.304 1.574 1.00 92.69 135 PHE A C 1
ATOM 1021 O O . PHE A 1 135 ? -19.123 17.347 1.231 1.00 92.69 135 PHE A O 1
ATOM 1028 N N . GLU A 1 136 ? -17.661 16.257 2.545 1.00 93.94 136 GLU A N 1
ATOM 1029 C CA . GLU A 1 136 ? -17.274 17.410 3.363 1.00 93.94 136 GLU A CA 1
ATOM 1030 C C . GLU A 1 136 ? -15.782 17.688 3.180 1.00 93.94 136 GLU A C 1
ATOM 1032 O O . GLU A 1 136 ? -14.947 16.852 3.516 1.00 93.94 136 GLU A O 1
ATOM 1037 N N . THR A 1 137 ? -15.415 18.859 2.657 1.00 93.12 137 THR A N 1
ATOM 1038 C CA . THR A 1 137 ? -13.993 19.229 2.571 1.00 93.12 137 THR A CA 1
ATOM 1039 C C . THR A 1 137 ? -13.507 19.833 3.886 1.00 93.12 137 THR A C 1
ATOM 1041 O O . THR A 1 137 ? -14.196 20.640 4.508 1.00 93.12 137 THR A O 1
ATOM 1044 N N . THR A 1 138 ? -12.309 19.439 4.309 1.00 93.38 138 THR A N 1
ATOM 1045 C CA . THR A 1 138 ? -11.691 19.829 5.578 1.00 93.38 138 THR A CA 1
ATOM 1046 C C . THR A 1 138 ? -10.169 19.863 5.452 1.00 93.38 138 THR A C 1
ATOM 1048 O O . THR A 1 138 ? -9.585 19.067 4.726 1.00 93.38 138 THR A O 1
ATOM 1051 N N . ASP A 1 139 ? -9.511 20.739 6.210 1.00 91.31 139 ASP A N 1
ATOM 1052 C CA . ASP A 1 139 ? -8.045 20.798 6.322 1.00 91.31 139 ASP A CA 1
ATOM 1053 C C . ASP A 1 139 ? -7.515 20.107 7.597 1.00 91.31 139 ASP A C 1
ATOM 1055 O O . ASP A 1 139 ? -6.366 20.305 7.993 1.00 91.31 139 ASP A O 1
ATOM 1059 N N . GLN A 1 140 ? -8.360 19.318 8.275 1.00 93.62 140 GLN A N 1
ATOM 1060 C CA . GLN A 1 140 ? -8.112 18.811 9.632 1.00 93.62 140 GLN A CA 1
ATOM 1061 C C . GLN A 1 140 ? -7.998 17.280 9.743 1.00 93.62 140 GLN A C 1
ATOM 1063 O O . GLN A 1 140 ? -7.935 16.774 10.861 1.00 93.62 140 GLN A O 1
ATOM 1068 N N . LEU A 1 141 ? -7.959 16.514 8.642 1.00 95.31 141 LEU A N 1
ATOM 1069 C CA . LEU A 1 141 ? -7.705 15.063 8.728 1.00 95.31 141 LEU A CA 1
ATOM 1070 C C . LEU A 1 141 ? -6.238 14.792 9.072 1.00 95.31 141 LEU A C 1
ATOM 1072 O O . LEU A 1 141 ? -5.955 14.009 9.975 1.00 95.31 141 LEU A O 1
ATOM 1076 N N . MET A 1 142 ? -5.321 15.471 8.382 1.00 94.69 142 MET A N 1
ATOM 1077 C CA . MET A 1 142 ? -3.872 15.373 8.533 1.00 94.69 142 MET A CA 1
ATOM 1078 C C . MET A 1 142 ? -3.289 16.767 8.790 1.00 94.69 142 MET A C 1
ATOM 1080 O O . MET A 1 142 ? -3.332 17.645 7.926 1.00 94.69 142 MET A O 1
ATOM 1084 N N . VAL A 1 143 ? -2.715 16.967 9.975 1.00 92.62 143 VAL A N 1
ATOM 1085 C CA . VAL A 1 143 ? -2.184 18.256 10.444 1.00 92.62 143 VAL A CA 1
ATOM 1086 C C . VAL A 1 143 ? -0.651 18.245 10.348 1.00 92.62 143 VAL A C 1
ATOM 1088 O O . VAL A 1 143 ? -0.036 17.283 10.815 1.00 92.62 143 VAL A O 1
ATOM 1091 N N . PRO A 1 144 ? 0.004 19.262 9.755 1.00 89.62 144 PRO A N 1
ATOM 1092 C CA . PRO A 1 144 ? 1.463 19.305 9.650 1.00 89.62 144 PRO A CA 1
ATOM 1093 C C . PRO A 1 144 ? 2.119 19.403 11.033 1.00 89.62 144 PRO A C 1
ATOM 1095 O O . PRO A 1 144 ? 1.717 20.223 11.857 1.00 89.62 144 PRO A O 1
ATOM 1098 N N . THR A 1 145 ? 3.157 18.600 11.278 1.00 84.81 145 THR A N 1
ATOM 1099 C CA . THR A 1 145 ? 3.905 18.598 12.549 1.00 84.81 145 THR A CA 1
ATOM 1100 C C . THR A 1 145 ? 5.358 19.024 12.382 1.00 84.81 145 THR A C 1
ATOM 1102 O O . THR A 1 145 ? 5.837 19.867 13.137 1.00 84.81 145 THR A O 1
ATOM 1105 N N . LEU A 1 146 ? 6.067 18.476 11.392 1.00 81.12 146 LEU A N 1
ATOM 1106 C CA . LEU A 1 146 ? 7.485 18.755 11.145 1.00 81.12 146 LEU A CA 1
ATOM 1107 C C . LEU A 1 146 ? 7.829 18.730 9.656 1.00 81.12 146 LEU A C 1
ATOM 1109 O O . LEU A 1 146 ? 7.107 18.178 8.831 1.00 81.12 146 LEU A O 1
ATOM 1113 N N . GLY A 1 147 ? 8.994 19.277 9.325 1.00 78.69 147 GLY A N 1
ATOM 1114 C CA . GLY A 1 147 ? 9.640 19.088 8.034 1.00 78.69 147 GLY A CA 1
ATOM 1115 C C . GLY A 1 147 ? 11.156 19.036 8.184 1.00 78.69 147 GLY A C 1
ATOM 1116 O O . GLY A 1 147 ? 11.706 19.474 9.198 1.00 78.69 147 GLY A O 1
ATOM 1117 N N . SER A 1 148 ? 11.835 18.478 7.187 1.00 75.69 148 SER A N 1
ATOM 1118 C CA . SER A 1 148 ? 13.286 18.595 7.068 1.00 75.69 148 SER A CA 1
ATOM 1119 C C . SER A 1 148 ? 13.654 19.905 6.376 1.00 75.69 148 SER A C 1
ATOM 1121 O O . SER A 1 148 ? 12.810 20.600 5.813 1.00 75.69 148 SER A O 1
ATOM 1123 N N . GLN A 1 149 ? 14.946 20.219 6.374 1.00 71.56 149 GLN A N 1
ATOM 1124 C CA . GLN A 1 149 ? 15.486 21.225 5.464 1.00 71.56 149 GLN A CA 1
ATOM 1125 C C . GLN A 1 149 ? 15.431 20.706 4.012 1.00 71.56 149 GLN A C 1
ATOM 1127 O O . GLN A 1 149 ? 15.312 19.496 3.780 1.00 71.56 149 GLN A O 1
ATOM 1132 N N . GLU A 1 150 ? 15.505 21.632 3.058 1.00 73.25 150 GLU A N 1
ATOM 1133 C CA . GLU A 1 150 ? 15.769 21.357 1.641 1.00 73.25 150 GLU A CA 1
ATOM 1134 C C . GLU A 1 150 ? 17.061 20.533 1.489 1.00 73.25 150 GLU A C 1
ATOM 1136 O O . GLU A 1 150 ? 17.988 20.672 2.291 1.00 73.25 150 GLU A O 1
ATOM 1141 N N . GLY A 1 151 ? 17.108 19.626 0.510 1.00 67.12 151 GLY A N 1
ATOM 1142 C CA . GLY A 1 151 ? 18.271 18.769 0.263 1.00 67.12 151 GLY A CA 1
ATOM 1143 C C . GLY A 1 151 ? 18.530 17.666 1.300 1.00 67.12 151 GLY A C 1
ATOM 1144 O O . GLY A 1 151 ? 19.553 16.994 1.209 1.00 67.12 151 GLY A O 1
ATOM 1145 N N . ALA A 1 152 ? 17.628 17.422 2.263 1.00 68.62 152 ALA A N 1
ATOM 1146 C CA . ALA A 1 152 ? 17.789 16.333 3.241 1.00 68.62 152 ALA A CA 1
ATOM 1147 C C . ALA A 1 152 ? 17.917 14.940 2.587 1.00 68.62 152 ALA A C 1
ATOM 1149 O O . ALA A 1 152 ? 18.564 14.052 3.145 1.00 68.62 152 ALA A O 1
ATOM 1150 N N . PHE A 1 153 ? 17.337 14.769 1.396 1.00 68.19 153 PHE A N 1
ATOM 1151 C CA . PHE A 1 153 ? 17.648 13.690 0.462 1.00 68.19 153 PHE A CA 1
ATOM 1152 C C . PHE A 1 153 ? 18.389 14.230 -0.761 1.00 68.19 153 PHE A C 1
ATOM 1154 O O . PHE A 1 153 ? 17.776 14.734 -1.705 1.00 68.19 153 PHE A O 1
ATOM 1161 N N . GLU A 1 154 ? 19.706 14.040 -0.790 1.00 60.53 154 GLU A N 1
ATOM 1162 C CA . GLU A 1 154 ? 20.496 14.239 -2.004 1.00 60.53 154 GLU A CA 1
ATOM 1163 C C . GLU A 1 154 ? 19.984 13.331 -3.140 1.00 60.53 154 GLU A C 1
ATOM 1165 O O . GLU A 1 154 ? 19.746 12.128 -2.959 1.00 60.53 154 GLU A O 1
ATOM 1170 N N . ASN A 1 155 ? 19.833 13.916 -4.332 1.00 59.75 155 ASN A N 1
ATOM 1171 C CA . ASN A 1 155 ? 19.445 13.232 -5.573 1.00 59.75 155 ASN A CA 1
ATOM 1172 C C . ASN A 1 155 ? 18.112 12.456 -5.488 1.00 59.75 155 ASN A C 1
ATOM 1174 O O . ASN A 1 155 ? 17.934 11.425 -6.143 1.00 59.75 155 ASN A O 1
ATOM 1178 N N . GLY A 1 156 ? 17.160 12.950 -4.682 1.00 57.16 156 GLY A N 1
ATOM 1179 C CA . GLY A 1 156 ? 15.778 12.453 -4.679 1.00 57.16 156 GLY A CA 1
ATOM 1180 C C . GLY A 1 156 ? 15.038 12.763 -5.988 1.00 57.16 156 GLY A C 1
ATOM 1181 O O . GLY A 1 156 ? 14.234 11.956 -6.459 1.00 57.16 156 GLY A O 1
ATOM 1182 N N . ARG A 1 157 ? 15.334 13.905 -6.622 1.00 68.00 157 ARG A N 1
ATOM 1183 C CA . ARG A 1 157 ? 14.861 14.257 -7.969 1.00 68.00 157 ARG A CA 1
ATOM 1184 C C . ARG A 1 157 ? 15.667 13.484 -9.014 1.00 68.00 157 ARG A C 1
ATOM 1186 O O . ARG A 1 157 ? 16.875 13.655 -9.086 1.00 68.00 157 ARG A O 1
ATOM 1193 N N . MET A 1 158 ? 14.999 12.657 -9.819 1.00 70.62 158 MET A N 1
ATOM 1194 C CA . MET A 1 158 ? 15.649 11.887 -10.882 1.00 70.62 158 MET A CA 1
ATOM 1195 C C . MET A 1 158 ? 15.752 12.667 -12.191 1.00 70.62 158 MET A C 1
ATOM 1197 O O . MET A 1 158 ? 14.739 13.073 -12.763 1.00 70.62 158 MET A O 1
ATOM 1201 N N . ASN A 1 159 ? 16.967 12.769 -12.720 1.00 74.38 159 ASN A N 1
ATOM 1202 C CA . ASN A 1 159 ? 17.218 13.117 -14.109 1.00 74.38 159 ASN A CA 1
ATOM 1203 C C . ASN A 1 159 ? 17.214 11.839 -14.960 1.00 74.38 159 ASN A C 1
ATOM 1205 O O . ASN A 1 159 ? 18.143 11.036 -14.911 1.00 74.38 159 ASN A O 1
ATOM 1209 N N . TYR A 1 160 ? 16.160 11.643 -15.755 1.00 81.62 160 TYR A N 1
ATOM 1210 C CA . TYR A 1 160 ? 16.024 10.495 -16.660 1.00 81.62 160 TYR A CA 1
ATOM 1211 C C . TYR A 1 160 ? 16.969 10.620 -17.871 1.00 81.62 160 TYR A C 1
ATOM 1213 O O . TYR A 1 160 ? 16.564 11.050 -18.952 1.00 81.62 160 TYR A O 1
ATOM 1221 N N . THR A 1 161 ? 18.252 10.321 -17.694 1.00 73.75 161 THR A N 1
ATOM 1222 C CA . THR A 1 161 ? 19.274 10.352 -18.754 1.00 73.75 161 THR A CA 1
ATOM 1223 C C . THR A 1 161 ? 19.468 8.973 -19.402 1.00 73.75 161 THR A C 1
ATOM 1225 O O . THR A 1 161 ? 18.930 7.975 -18.924 1.00 73.75 161 THR A O 1
ATOM 1228 N N . GLY A 1 162 ? 20.201 8.919 -20.520 1.00 79.25 162 GLY A N 1
ATOM 1229 C CA . GLY A 1 162 ? 20.400 7.695 -21.308 1.00 79.25 162 GLY A CA 1
ATOM 1230 C C . GLY A 1 162 ? 19.215 7.326 -22.210 1.00 79.25 162 GLY A C 1
ATOM 1231 O O . GLY A 1 162 ? 18.207 8.036 -22.267 1.00 79.25 162 GLY A O 1
ATOM 1232 N N . ASP A 1 163 ? 19.351 6.202 -22.913 1.00 78.94 163 ASP A N 1
ATOM 1233 C CA . ASP A 1 163 ? 18.532 5.838 -24.083 1.00 78.94 163 ASP A CA 1
ATOM 1234 C C . ASP A 1 163 ? 17.035 5.683 -23.772 1.00 78.94 163 ASP A C 1
ATOM 1236 O O . ASP A 1 163 ? 16.178 6.121 -24.538 1.00 78.94 163 ASP A O 1
ATOM 1240 N N . GLN A 1 164 ? 16.691 5.128 -22.605 1.00 84.94 164 GLN A N 1
ATOM 1241 C CA . GLN A 1 164 ? 15.294 4.995 -22.163 1.00 84.94 164 GLN A CA 1
ATOM 1242 C C . GLN A 1 164 ? 14.730 6.280 -21.524 1.00 84.94 164 GLN A C 1
ATOM 1244 O O . GLN A 1 164 ? 13.525 6.383 -21.280 1.00 84.94 164 GLN A O 1
ATOM 1249 N N . GLY A 1 165 ? 15.571 7.282 -21.246 1.00 89.25 165 GLY A N 1
ATOM 1250 C CA . GLY A 1 165 ? 15.206 8.458 -20.457 1.00 89.25 165 GLY A CA 1
ATOM 1251 C C . GLY A 1 165 ? 14.154 9.360 -21.110 1.00 89.25 165 GLY A C 1
ATOM 1252 O O . GLY A 1 165 ? 13.325 9.955 -20.416 1.00 89.25 165 GLY A O 1
ATOM 1253 N N . GLN A 1 166 ? 14.134 9.438 -22.445 1.00 90.38 166 GLN A N 1
ATOM 1254 C CA . GLN A 1 166 ? 13.093 10.159 -23.187 1.00 90.38 166 GLN A CA 1
ATOM 1255 C C . GLN A 1 166 ? 11.740 9.443 -23.105 1.00 90.38 166 GLN A C 1
ATOM 1257 O O . GLN A 1 166 ? 10.734 10.090 -22.809 1.00 90.38 166 GLN A O 1
ATOM 1262 N N . THR A 1 167 ? 11.728 8.120 -23.277 1.00 92.69 167 THR A N 1
ATOM 1263 C CA . THR A 1 167 ? 10.528 7.286 -23.142 1.00 92.69 167 THR A CA 1
ATOM 1264 C C . THR A 1 167 ? 9.935 7.409 -21.741 1.00 92.69 167 THR A C 1
ATOM 1266 O O . THR A 1 167 ? 8.751 7.700 -21.604 1.00 92.69 167 THR A O 1
ATOM 1269 N N . ILE A 1 168 ? 10.757 7.301 -20.689 1.00 93.00 168 ILE A N 1
ATOM 1270 C CA . ILE A 1 168 ? 10.301 7.453 -19.296 1.00 93.00 168 ILE A CA 1
ATOM 1271 C C . ILE A 1 168 ? 9.654 8.831 -19.071 1.00 93.00 168 ILE A C 1
ATOM 1273 O O . ILE A 1 168 ? 8.562 8.905 -18.508 1.00 93.00 168 ILE A O 1
ATOM 1277 N N . ARG A 1 169 ? 10.268 9.922 -19.561 1.00 92.62 169 ARG A N 1
ATOM 1278 C CA . ARG A 1 169 ? 9.665 11.269 -19.492 1.00 92.62 169 ARG A CA 1
ATOM 1279 C C . ARG A 1 169 ? 8.298 11.332 -20.174 1.00 92.62 169 ARG A C 1
ATOM 1281 O O . ARG A 1 169 ? 7.372 11.881 -19.585 1.00 92.62 169 ARG A O 1
ATOM 1288 N N . GLN A 1 170 ? 8.172 10.770 -21.376 1.00 93.69 170 GLN A N 1
ATOM 1289 C CA . GLN A 1 170 ? 6.925 10.772 -22.144 1.00 93.69 170 GLN A CA 1
ATOM 1290 C C . GLN A 1 170 ? 5.821 9.952 -21.460 1.00 93.69 170 GLN A C 1
ATOM 1292 O O . GLN A 1 170 ? 4.675 10.395 -21.401 1.00 93.69 170 GLN A O 1
ATOM 1297 N N . LEU A 1 171 ? 6.152 8.782 -20.905 1.00 94.50 171 LEU A N 1
ATOM 1298 C CA . LEU A 1 171 ? 5.190 7.937 -20.192 1.00 94.50 171 LEU A CA 1
ATOM 1299 C C . LEU A 1 171 ? 4.713 8.585 -18.880 1.00 94.50 171 LEU A C 1
ATOM 1301 O O . LEU A 1 171 ? 3.534 8.474 -18.543 1.00 94.50 171 LEU A O 1
ATOM 1305 N N . LEU A 1 172 ? 5.596 9.298 -18.170 1.00 92.44 172 LEU A N 1
ATOM 1306 C CA . LEU A 1 172 ? 5.240 10.079 -16.979 1.00 92.44 172 LEU A CA 1
ATOM 1307 C C . LEU A 1 172 ? 4.367 11.295 -17.328 1.00 92.44 172 LEU A C 1
ATOM 1309 O O . LEU A 1 172 ? 3.355 11.526 -16.665 1.00 92.44 172 LEU A O 1
ATOM 1313 N N . SER A 1 173 ? 4.709 12.056 -18.377 1.00 91.56 173 SER A N 1
ATOM 1314 C CA . SER A 1 173 ? 3.932 13.239 -18.782 1.00 91.56 173 SER A CA 1
ATOM 1315 C C . SER A 1 173 ? 2.574 12.888 -19.395 1.00 91.56 173 SER A C 1
ATOM 1317 O O . SER A 1 173 ? 1.636 13.665 -19.272 1.00 91.56 173 SER A O 1
ATOM 1319 N N . ALA A 1 174 ? 2.450 11.715 -20.024 1.00 92.94 174 ALA A N 1
ATOM 1320 C CA . ALA A 1 174 ? 1.183 11.160 -20.506 1.00 92.94 174 ALA A CA 1
ATOM 1321 C C . ALA A 1 174 ? 0.408 10.363 -19.432 1.00 92.94 174 ALA A C 1
ATOM 1323 O O . ALA A 1 174 ? -0.597 9.719 -19.746 1.00 92.94 174 ALA A O 1
ATOM 1324 N N . HIS A 1 175 ? 0.883 10.365 -18.180 1.00 92.38 175 HIS A N 1
ATOM 1325 C CA . HIS A 1 175 ? 0.293 9.651 -17.043 1.00 92.38 175 HIS A CA 1
ATOM 1326 C C . HIS A 1 175 ? 0.018 8.152 -17.304 1.00 92.38 175 HIS A C 1
ATOM 1328 O O . HIS A 1 175 ? -0.961 7.591 -16.804 1.00 92.38 175 HIS A O 1
ATOM 1334 N N . MET A 1 176 ? 0.868 7.506 -18.110 1.00 92.56 176 MET A N 1
ATOM 1335 C CA . MET A 1 176 ? 0.824 6.064 -18.391 1.00 92.56 176 MET A CA 1
ATOM 1336 C C . MET A 1 176 ? 1.565 5.243 -17.332 1.00 92.56 176 MET A C 1
ATOM 1338 O O . MET A 1 176 ? 1.173 4.117 -17.048 1.00 92.56 176 MET A O 1
ATOM 1342 N N . ILE A 1 177 ? 2.590 5.832 -16.716 1.00 93.56 177 ILE A N 1
ATOM 1343 C CA . ILE A 1 177 ? 3.268 5.309 -15.526 1.00 93.56 177 ILE A CA 1
ATOM 1344 C C . ILE A 1 177 ? 3.347 6.413 -14.470 1.00 93.56 177 ILE A C 1
ATOM 1346 O O . ILE A 1 177 ? 3.181 7.595 -14.782 1.00 93.56 177 ILE A O 1
ATOM 1350 N N . ARG A 1 178 ? 3.614 6.043 -13.216 1.00 90.62 178 ARG A N 1
ATOM 1351 C CA . ARG A 1 178 ? 3.864 6.994 -12.124 1.00 90.62 178 ARG A CA 1
ATOM 1352 C C . ARG A 1 178 ? 5.107 6.594 -11.352 1.00 90.62 178 ARG A C 1
ATOM 1354 O O . ARG A 1 178 ? 5.461 5.420 -11.307 1.00 90.62 178 ARG A O 1
ATOM 1361 N N . ARG A 1 179 ? 5.758 7.580 -10.739 1.00 90.56 179 ARG A N 1
ATOM 1362 C CA . ARG A 1 179 ? 6.883 7.332 -9.844 1.00 90.56 179 ARG A CA 1
ATOM 1363 C C . ARG A 1 179 ? 6.358 7.010 -8.444 1.00 90.56 179 ARG A C 1
ATOM 1365 O O . ARG A 1 179 ? 5.518 7.742 -7.934 1.00 90.56 179 ARG A O 1
ATOM 1372 N N . VAL A 1 180 ? 6.883 5.951 -7.835 1.00 93.62 180 VAL A N 1
ATOM 1373 C CA . VAL A 1 180 ? 6.753 5.660 -6.397 1.00 93.62 180 VAL A CA 1
ATOM 1374 C C . VAL A 1 180 ? 8.172 5.611 -5.847 1.00 93.62 180 VAL A C 1
ATOM 1376 O O . VAL A 1 180 ? 8.877 4.606 -5.957 1.00 93.62 180 VAL A O 1
ATOM 1379 N N . ALA A 1 181 ? 8.630 6.765 -5.374 1.00 91.69 181 ALA A N 1
ATOM 1380 C CA . ALA A 1 181 ? 9.990 6.991 -4.922 1.00 91.69 181 ALA A CA 1
ATOM 1381 C C . ALA A 1 181 ? 10.251 6.450 -3.508 1.00 91.69 181 ALA A C 1
ATOM 1383 O O . ALA A 1 181 ? 11.409 6.158 -3.199 1.00 91.69 181 ALA A O 1
ATOM 1384 N N . MET A 1 182 ? 9.213 6.320 -2.678 1.00 92.56 182 MET A N 1
ATOM 1385 C CA . MET A 1 182 ? 9.253 5.892 -1.283 1.00 92.56 182 MET A CA 1
ATOM 1386 C C . MET A 1 182 ? 8.308 4.718 -1.019 1.00 92.56 182 MET A C 1
ATOM 1388 O O . MET A 1 182 ? 7.227 4.629 -1.589 1.00 92.56 182 MET A O 1
ATOM 1392 N N . CYS A 1 183 ? 8.670 3.842 -0.083 1.00 93.12 183 CYS A N 1
ATOM 1393 C CA . CYS A 1 183 ? 7.758 2.827 0.434 1.00 93.12 183 CYS A CA 1
ATOM 1394 C C . CYS A 1 183 ? 8.075 2.473 1.894 1.00 93.12 183 CYS A C 1
ATOM 1396 O O . CYS A 1 183 ? 9.242 2.402 2.285 1.00 93.12 183 CYS A O 1
ATOM 1398 N N . CYS A 1 184 ? 7.045 2.227 2.704 1.00 92.00 184 CYS A N 1
ATOM 1399 C CA . CYS A 1 184 ? 7.212 1.677 4.045 1.00 92.00 184 CYS A CA 1
ATOM 1400 C C . CYS A 1 184 ? 7.411 0.160 3.981 1.00 92.00 184 CYS A C 1
ATOM 1402 O O . CYS A 1 184 ? 6.625 -0.554 3.366 1.00 92.00 184 CYS A O 1
ATOM 1404 N N . LEU A 1 185 ? 8.429 -0.325 4.688 1.00 90.81 185 LEU A N 1
ATOM 1405 C CA . LEU A 1 185 ? 8.606 -1.734 5.023 1.00 90.81 185 LEU A CA 1
ATOM 1406 C C . LEU A 1 185 ? 8.163 -1.908 6.477 1.00 90.81 185 LEU A C 1
ATOM 1408 O O . LEU A 1 185 ? 8.927 -1.651 7.416 1.00 90.81 185 LEU A O 1
ATOM 1412 N N . ALA A 1 186 ? 6.882 -2.232 6.637 1.00 86.31 186 ALA A N 1
ATOM 1413 C CA . ALA A 1 186 ? 6.225 -2.470 7.914 1.00 86.31 186 ALA A CA 1
ATOM 1414 C C . ALA A 1 186 ? 5.002 -3.369 7.694 1.00 86.31 186 ALA A C 1
ATOM 1416 O O . ALA A 1 186 ? 4.183 -3.093 6.817 1.00 86.31 186 ALA A O 1
ATOM 1417 N N . SER A 1 187 ? 4.864 -4.409 8.510 1.00 82.38 187 SER A N 1
ATOM 1418 C CA . SER A 1 187 ? 3.716 -5.323 8.499 1.00 82.38 187 SER A CA 1
ATOM 1419 C C . SER A 1 187 ? 2.810 -5.093 9.725 1.00 82.38 187 SER A C 1
ATOM 1421 O O . SER A 1 187 ? 3.305 -4.659 10.768 1.00 82.38 187 SER A O 1
ATOM 1423 N N . PRO A 1 188 ? 1.494 -5.396 9.675 1.00 70.94 188 PRO A N 1
ATOM 1424 C CA . PRO A 1 188 ? 0.559 -5.149 10.785 1.00 70.94 188 PRO A CA 1
ATOM 1425 C C . PRO A 1 188 ? 0.938 -5.785 12.131 1.00 70.94 188 PRO A C 1
ATOM 1427 O O . PRO A 1 188 ? 0.539 -5.283 13.182 1.00 70.94 188 PRO A O 1
ATOM 1430 N N . HIS A 1 189 ? 1.697 -6.884 12.101 1.00 71.00 189 HIS A N 1
ATOM 1431 C CA . HIS A 1 189 ? 2.182 -7.611 13.282 1.00 71.00 189 HIS A CA 1
ATOM 1432 C C . HIS A 1 189 ? 3.696 -7.470 13.497 1.00 71.00 189 HIS A C 1
ATOM 1434 O O . HIS A 1 189 ? 4.244 -7.990 14.473 1.00 71.00 189 HIS A O 1
ATOM 1440 N N . GLY A 1 190 ? 4.374 -6.778 12.585 1.00 69.00 190 GLY A N 1
ATOM 1441 C CA . GLY A 1 190 ? 5.806 -6.580 12.615 1.00 69.00 190 GLY A CA 1
ATOM 1442 C C . GLY A 1 190 ? 6.246 -5.548 13.639 1.00 69.00 190 GLY A C 1
ATOM 1443 O O . GLY A 1 190 ? 5.501 -4.671 14.080 1.00 69.00 190 GLY A O 1
ATOM 1444 N N . LYS A 1 191 ? 7.517 -5.656 14.018 1.00 70.94 191 LYS A N 1
ATOM 1445 C CA . LYS A 1 191 ? 8.228 -4.602 14.761 1.00 70.94 191 LYS A CA 1
ATOM 1446 C C . LYS A 1 191 ? 9.091 -3.757 13.816 1.00 70.94 191 LYS A C 1
ATOM 1448 O O . LYS A 1 191 ? 9.648 -2.744 14.243 1.00 70.94 191 LYS A O 1
ATOM 1453 N N . ARG A 1 192 ? 9.206 -4.193 12.554 1.00 76.50 192 ARG A N 1
ATOM 1454 C CA . ARG A 1 192 ? 9.846 -3.534 11.417 1.00 76.50 192 ARG A CA 1
ATOM 1455 C C . ARG A 1 192 ? 9.199 -2.192 11.132 1.00 76.50 192 ARG A C 1
ATOM 1457 O O . ARG A 1 192 ? 8.005 -2.143 10.862 1.00 76.50 192 ARG A O 1
ATOM 1464 N N . GLN A 1 193 ? 9.957 -1.108 11.181 1.00 85.50 193 GLN A N 1
ATOM 1465 C CA . GLN A 1 193 ? 9.514 0.168 10.631 1.00 85.50 193 GLN A CA 1
ATOM 1466 C C . GLN A 1 193 ? 10.691 0.785 9.901 1.00 85.50 193 GLN A C 1
ATOM 1468 O O . GLN A 1 193 ? 11.491 1.521 10.490 1.00 85.50 193 GLN A O 1
ATOM 1473 N N . HIS A 1 194 ? 10.810 0.444 8.621 1.00 90.06 194 HIS A N 1
ATOM 1474 C CA . HIS A 1 194 ? 11.802 1.025 7.728 1.00 90.06 194 HIS A CA 1
ATOM 1475 C C . HIS A 1 194 ? 11.125 1.801 6.595 1.00 90.06 194 HIS A C 1
ATOM 1477 O O . HIS A 1 194 ? 9.989 1.523 6.214 1.00 90.06 194 HIS A O 1
ATOM 1483 N N . LEU A 1 195 ? 11.836 2.789 6.062 1.00 91.31 195 LEU A N 1
ATOM 1484 C CA . LEU A 1 195 ? 11.437 3.553 4.883 1.00 91.31 195 LEU A CA 1
ATOM 1485 C C . LEU A 1 195 ? 12.468 3.288 3.786 1.00 91.31 195 LEU A C 1
ATOM 1487 O O . LEU A 1 195 ? 13.640 3.629 3.952 1.00 91.31 195 LEU A O 1
ATOM 1491 N N . ALA A 1 196 ? 12.046 2.662 2.692 1.00 92.56 196 ALA A N 1
ATOM 1492 C CA . ALA A 1 196 ? 12.853 2.508 1.491 1.00 92.56 196 ALA A CA 1
ATOM 1493 C C . ALA A 1 196 ? 12.660 3.740 0.597 1.00 92.56 196 ALA A C 1
ATOM 1495 O O . ALA A 1 196 ? 11.525 4.142 0.346 1.00 92.56 196 ALA A O 1
ATOM 1496 N N . VAL A 1 197 ? 13.755 4.332 0.118 1.00 91.94 197 VAL A N 1
ATOM 1497 C CA . VAL A 1 197 ? 13.747 5.502 -0.774 1.00 91.94 197 VAL A CA 1
ATOM 1498 C C . VAL A 1 197 ? 14.660 5.250 -1.972 1.00 91.94 197 VAL A C 1
ATOM 1500 O O . VAL A 1 197 ? 15.797 4.805 -1.813 1.00 91.94 197 VAL A O 1
ATOM 1503 N N . SER A 1 198 ? 14.166 5.530 -3.175 1.00 91.81 198 SER A N 1
ATOM 1504 C CA . SER A 1 198 ? 14.926 5.446 -4.426 1.00 91.81 198 SER A CA 1
ATOM 1505 C C . SER A 1 198 ? 15.630 6.766 -4.753 1.00 91.81 198 SER A C 1
ATOM 1507 O O . SER A 1 198 ? 15.063 7.850 -4.625 1.00 91.81 198 SER A O 1
ATOM 1509 N N . HIS A 1 199 ? 16.868 6.658 -5.223 1.00 87.56 199 HIS A N 1
ATOM 1510 C CA . HIS A 1 199 ? 17.708 7.757 -5.689 1.00 87.56 199 HIS A CA 1
ATOM 1511 C C . HIS A 1 199 ? 18.110 7.520 -7.150 1.00 87.56 199 HIS A C 1
ATOM 1513 O O . HIS A 1 199 ? 17.888 6.444 -7.713 1.00 87.56 199 HIS A O 1
ATOM 1519 N N . GLU A 1 200 ? 18.754 8.512 -7.764 1.00 82.56 200 GLU A N 1
ATOM 1520 C CA . GLU A 1 200 ? 19.393 8.354 -9.074 1.00 82.56 200 GLU A CA 1
ATOM 1521 C C . GLU A 1 200 ? 20.341 7.139 -9.168 1.00 82.56 200 GLU A C 1
ATOM 1523 O O . GLU A 1 200 ? 20.859 6.627 -8.171 1.00 82.56 200 GLU A O 1
ATOM 1528 N N . LYS A 1 201 ? 20.592 6.695 -10.410 1.00 82.44 201 LYS A N 1
ATOM 1529 C CA . LYS A 1 201 ? 21.488 5.571 -10.754 1.00 82.44 201 LYS A CA 1
ATOM 1530 C C . LYS A 1 201 ? 21.108 4.235 -10.092 1.00 82.44 201 LYS A C 1
ATOM 1532 O O . LYS A 1 201 ? 21.976 3.441 -9.749 1.00 82.44 201 LYS A O 1
ATOM 1537 N N . GLY A 1 202 ? 19.810 4.004 -9.882 1.00 85.88 202 GLY A N 1
ATOM 1538 C CA . GLY A 1 202 ? 19.283 2.732 -9.373 1.00 85.88 202 GLY A CA 1
ATOM 1539 C C . GLY A 1 202 ? 19.588 2.450 -7.899 1.00 85.88 202 GLY A C 1
ATOM 1540 O O . GLY A 1 202 ? 19.356 1.339 -7.423 1.00 85.88 202 GLY A O 1
ATOM 1541 N N . LYS A 1 203 ? 20.109 3.430 -7.151 1.00 90.69 203 LYS A N 1
ATOM 1542 C CA . LYS A 1 203 ? 20.417 3.279 -5.726 1.00 90.69 203 LYS A CA 1
ATOM 1543 C C . LYS A 1 203 ? 19.141 3.351 -4.888 1.00 90.69 203 LYS A C 1
ATOM 1545 O O . LYS A 1 203 ? 18.340 4.271 -5.029 1.00 90.69 203 LYS A O 1
ATOM 1550 N N . ILE A 1 204 ? 18.998 2.426 -3.949 1.00 92.88 204 ILE A N 1
ATOM 1551 C CA . ILE A 1 204 ? 17.906 2.377 -2.974 1.00 92.88 204 ILE A CA 1
ATOM 1552 C C . ILE A 1 204 ? 18.523 2.515 -1.588 1.00 92.88 204 ILE A C 1
ATOM 1554 O O . ILE A 1 204 ? 19.553 1.908 -1.299 1.00 92.88 204 ILE A O 1
ATOM 1558 N N . THR A 1 205 ? 17.917 3.308 -0.718 1.00 91.12 205 THR A N 1
ATOM 1559 C CA . THR A 1 205 ? 18.375 3.526 0.655 1.00 91.12 205 THR A CA 1
ATOM 1560 C C . THR A 1 205 ? 17.285 3.106 1.627 1.00 91.12 205 THR A C 1
ATOM 1562 O O . THR A 1 205 ? 16.137 3.509 1.474 1.00 91.12 205 THR A O 1
ATOM 1565 N N . VAL A 1 206 ? 17.650 2.316 2.638 1.00 91.38 206 VAL A N 1
ATOM 1566 C CA . VAL A 1 206 ? 16.744 1.894 3.712 1.00 91.38 206 VAL A CA 1
ATOM 1567 C C . VAL A 1 206 ? 17.045 2.722 4.957 1.00 91.38 206 VAL A C 1
ATOM 1569 O O . VAL A 1 206 ? 18.190 2.777 5.416 1.00 91.38 206 VAL A O 1
ATOM 1572 N N . LEU A 1 207 ? 16.023 3.384 5.494 1.00 89.12 207 LEU A N 1
ATOM 1573 C CA . LEU A 1 207 ? 16.104 4.263 6.659 1.00 89.12 207 LEU A CA 1
ATOM 1574 C C . LEU A 1 207 ? 15.319 3.707 7.847 1.00 89.12 207 LEU A C 1
ATOM 1576 O O . LEU A 1 207 ? 14.279 3.071 7.674 1.00 89.12 207 LEU A O 1
ATOM 1580 N N . GLN A 1 208 ? 15.771 4.015 9.061 1.00 88.25 208 GLN A N 1
ATOM 1581 C CA . GLN A 1 208 ? 15.070 3.655 10.292 1.00 88.25 208 GLN A CA 1
ATOM 1582 C C . GLN A 1 208 ? 13.919 4.632 10.574 1.00 88.25 208 GLN A C 1
ATOM 1584 O O . GLN A 1 208 ? 14.109 5.716 11.132 1.00 88.25 208 GLN A O 1
ATOM 1589 N N . LEU A 1 209 ? 12.700 4.236 10.215 1.00 85.19 209 LEU A N 1
ATOM 1590 C CA . LEU A 1 209 ? 11.522 5.097 10.299 1.00 85.19 209 LEU A CA 1
ATOM 1591 C C . LEU A 1 209 ? 11.109 5.382 11.752 1.00 85.19 209 LEU A C 1
ATOM 1593 O O . LEU A 1 209 ? 10.707 6.496 12.074 1.00 85.19 209 LEU A O 1
ATOM 1597 N N . SER A 1 210 ? 11.306 4.429 12.665 1.00 80.25 210 SER A N 1
ATOM 1598 C CA . SER A 1 210 ? 11.021 4.618 14.096 1.00 80.25 210 SER A CA 1
ATOM 1599 C C . SER A 1 210 ? 11.888 5.694 14.771 1.00 80.25 210 SER A C 1
ATOM 1601 O O . SER A 1 210 ? 11.452 6.292 15.754 1.00 80.25 210 SER A O 1
ATOM 1603 N N . ALA A 1 211 ? 13.082 5.994 14.244 1.00 77.44 211 ALA A N 1
ATOM 1604 C CA . ALA A 1 211 ? 13.899 7.116 14.713 1.00 77.44 211 ALA A CA 1
ATOM 1605 C C . ALA A 1 211 ? 13.311 8.465 14.258 1.00 77.44 211 ALA A C 1
ATOM 1607 O O . ALA A 1 211 ? 13.218 9.395 15.060 1.00 77.44 211 ALA A O 1
ATOM 1608 N N . LEU A 1 212 ? 12.856 8.544 13.003 1.00 78.31 212 LEU A N 1
ATOM 1609 C CA . LEU A 1 212 ? 12.209 9.726 12.428 1.00 78.31 212 LEU A CA 1
ATOM 1610 C C . LEU A 1 212 ? 10.872 10.040 13.121 1.00 78.31 212 LEU A C 1
ATOM 1612 O O . LEU A 1 212 ? 10.614 11.182 13.492 1.00 78.31 212 LEU A O 1
ATOM 1616 N N . LEU A 1 213 ? 10.046 9.016 13.355 1.00 80.56 213 LEU A N 1
ATOM 1617 C CA . LEU A 1 213 ? 8.738 9.163 13.998 1.00 80.56 213 LEU A CA 1
ATOM 1618 C C . LEU A 1 213 ? 8.862 9.563 15.479 1.00 80.56 213 LEU A C 1
ATOM 1620 O O . LEU A 1 213 ? 8.137 10.440 15.934 1.00 80.56 213 LEU A O 1
ATOM 1624 N N . LYS A 1 214 ? 9.845 9.029 16.222 1.00 77.00 214 LYS A N 1
ATOM 1625 C CA . LYS A 1 214 ? 10.125 9.470 17.605 1.00 77.00 214 LYS A CA 1
ATOM 1626 C C . LYS A 1 214 ? 10.636 10.909 17.693 1.00 77.00 214 LYS A C 1
ATOM 1628 O O . LYS A 1 214 ? 10.363 11.586 18.680 1.00 77.00 214 LYS A O 1
ATOM 1633 N N . GLN A 1 215 ? 11.364 11.393 16.684 1.00 65.56 215 GLN A N 1
ATOM 1634 C CA . GLN A 1 215 ? 11.761 12.805 16.624 1.00 65.56 215 GLN A CA 1
ATOM 1635 C C . GLN A 1 215 ? 10.548 13.734 16.464 1.00 65.56 215 GLN A C 1
ATOM 1637 O O . GLN A 1 215 ? 10.622 14.868 16.934 1.00 65.56 215 GLN A O 1
ATOM 1642 N N . ALA A 1 216 ? 9.434 13.257 15.890 1.00 60.03 216 ALA A N 1
ATOM 1643 C CA . ALA A 1 216 ? 8.210 14.045 15.726 1.00 60.03 216 ALA A CA 1
ATOM 1644 C C . ALA A 1 216 ? 7.495 14.390 17.042 1.00 60.03 216 ALA A C 1
ATOM 1646 O O . ALA A 1 216 ? 6.790 15.393 17.096 1.00 60.03 216 ALA A O 1
ATOM 1647 N N . ASP A 1 217 ? 7.740 13.624 18.108 1.00 59.75 217 ASP A N 1
ATOM 1648 C CA . ASP A 1 217 ? 7.296 13.936 19.474 1.00 59.75 217 ASP A CA 1
ATOM 1649 C C . ASP A 1 217 ? 8.328 14.783 20.263 1.00 59.75 217 ASP A C 1
ATOM 1651 O O . ASP A 1 217 ? 8.120 15.084 21.439 1.00 59.75 217 ASP A O 1
ATOM 1655 N N . SER A 1 218 ? 9.460 15.167 19.655 1.00 60.12 218 SER A N 1
ATOM 1656 C CA . SER A 1 218 ? 10.551 15.889 20.328 1.00 60.12 218 SER A CA 1
ATOM 1657 C C . SER A 1 218 ? 10.588 17.380 19.975 1.00 60.12 218 SER A C 1
ATOM 1659 O O . SER A 1 218 ? 10.329 17.779 18.845 1.00 60.12 218 SER A O 1
ATOM 1661 N N . SER A 1 219 ? 11.019 18.227 20.914 1.00 55.31 219 SER A N 1
ATOM 1662 C CA . SER A 1 219 ? 11.147 19.683 20.714 1.00 55.31 219 SER A CA 1
ATOM 1663 C C . SER A 1 219 ? 12.290 20.112 19.772 1.00 55.31 219 SER A C 1
ATOM 1665 O O . SER A 1 219 ? 12.542 21.309 19.598 1.00 55.31 219 SER A O 1
ATOM 1667 N N . LYS A 1 220 ? 13.003 19.164 19.146 1.00 55.56 220 LYS A N 1
ATOM 1668 C CA . LYS A 1 220 ? 14.116 19.436 18.228 1.00 55.56 220 LYS A CA 1
ATOM 1669 C C . LYS A 1 220 ? 13.591 19.723 16.818 1.00 55.56 220 LYS A C 1
ATOM 1671 O O . LYS A 1 220 ? 13.147 18.824 16.118 1.00 55.56 220 LYS A O 1
ATOM 1676 N N . ARG A 1 221 ? 13.742 20.968 16.354 1.00 54.53 221 ARG A N 1
ATOM 1677 C CA . ARG A 1 221 ? 13.288 21.424 15.019 1.00 54.53 221 ARG A CA 1
ATOM 1678 C C . ARG A 1 221 ? 14.060 20.852 13.813 1.00 54.53 221 ARG A C 1
ATOM 1680 O O . ARG A 1 221 ? 13.750 21.226 12.687 1.00 54.53 221 ARG A O 1
ATOM 1687 N N . LYS A 1 222 ? 15.076 20.003 14.010 1.00 62.25 222 LYS A N 1
ATOM 1688 C CA . LYS A 1 222 ? 15.879 19.413 12.924 1.00 62.25 222 LYS A CA 1
ATOM 1689 C C . LYS A 1 222 ? 15.718 17.895 12.919 1.00 62.25 222 LYS A C 1
ATOM 1691 O O . LYS A 1 222 ? 16.126 17.240 13.875 1.00 62.25 222 LYS A O 1
ATOM 1696 N N . LEU A 1 223 ? 15.150 17.369 11.834 1.00 67.62 223 LEU A N 1
ATOM 1697 C CA . LEU A 1 223 ? 15.060 15.933 11.577 1.00 67.62 223 LEU A CA 1
ATOM 1698 C C . LEU A 1 223 ? 16.446 15.360 11.237 1.00 67.62 223 LEU A C 1
ATOM 1700 O O . LEU A 1 223 ? 17.193 15.954 10.457 1.00 67.62 223 LEU A O 1
ATOM 1704 N N . THR A 1 224 ? 16.755 14.187 11.786 1.00 70.00 224 THR A N 1
ATOM 1705 C CA . THR A 1 224 ? 17.978 13.416 11.527 1.00 70.00 224 THR A CA 1
ATOM 1706 C C . THR A 1 224 ? 17.594 12.050 10.969 1.00 70.00 224 THR A C 1
ATOM 1708 O O . THR A 1 224 ? 16.925 11.265 11.645 1.00 70.00 224 THR A O 1
ATOM 1711 N N . LEU A 1 225 ? 18.026 11.763 9.740 1.00 76.62 225 LEU A N 1
ATOM 1712 C CA . LEU A 1 225 ? 17.695 10.543 9.003 1.00 76.62 225 LEU A CA 1
ATOM 1713 C C . LEU A 1 225 ? 18.754 9.458 9.243 1.00 76.62 225 LEU A C 1
ATOM 1715 O O . LEU A 1 225 ? 19.877 9.555 8.751 1.00 76.62 225 LEU A O 1
ATOM 1719 N N . THR A 1 226 ? 18.398 8.402 9.976 1.00 83.12 226 THR A N 1
ATOM 1720 C CA . THR A 1 226 ? 19.295 7.260 10.218 1.00 83.12 226 THR A CA 1
ATOM 1721 C C . THR A 1 226 ? 19.238 6.280 9.046 1.00 83.12 226 THR A C 1
ATOM 1723 O O . THR A 1 226 ? 18.237 5.585 8.858 1.00 83.12 226 THR A O 1
ATOM 1726 N N . ARG A 1 227 ? 20.320 6.207 8.265 1.00 85.44 227 ARG A N 1
ATOM 1727 C CA . ARG A 1 227 ? 20.492 5.244 7.167 1.00 85.44 227 ARG A CA 1
ATOM 1728 C C . ARG A 1 227 ? 20.990 3.902 7.695 1.00 85.44 227 ARG A C 1
ATOM 1730 O O . ARG A 1 227 ? 22.040 3.849 8.321 1.00 85.44 227 ARG A O 1
ATOM 1737 N N . LEU A 1 228 ? 20.242 2.838 7.409 1.00 86.25 228 LEU A N 1
ATOM 1738 C CA . LEU A 1 228 ? 20.572 1.463 7.793 1.00 86.25 228 LEU A CA 1
ATOM 1739 C C . LEU A 1 228 ? 21.419 0.776 6.718 1.00 86.25 228 LEU A C 1
ATOM 1741 O O . LEU A 1 228 ? 22.455 0.192 7.017 1.00 86.25 228 LEU A O 1
ATOM 1745 N N . ALA A 1 229 ? 21.000 0.880 5.455 1.00 87.88 229 ALA A N 1
ATOM 1746 C CA . ALA A 1 229 ? 21.676 0.238 4.332 1.00 87.88 229 ALA A CA 1
ATOM 1747 C C . ALA A 1 229 ? 21.401 0.955 3.003 1.00 87.88 229 ALA A C 1
ATOM 1749 O O . ALA A 1 229 ? 20.570 1.865 2.916 1.00 87.88 229 ALA A O 1
ATOM 1750 N N . SER A 1 230 ? 22.070 0.498 1.944 1.00 89.00 230 SER A N 1
ATOM 1751 C CA . SER A 1 230 ? 21.631 0.727 0.569 1.00 89.00 230 SER A CA 1
ATOM 1752 C C . SER A 1 230 ? 21.791 -0.521 -0.288 1.00 89.00 230 SER A C 1
ATOM 1754 O O . SER A 1 230 ? 22.721 -1.297 -0.087 1.00 89.00 230 SER A O 1
ATOM 1756 N N . ALA A 1 231 ? 20.911 -0.637 -1.275 1.00 91.38 231 ALA A N 1
ATOM 1757 C CA . ALA A 1 231 ? 21.021 -1.536 -2.414 1.00 91.38 231 ALA A CA 1
ATOM 1758 C C . ALA A 1 231 ? 21.273 -0.717 -3.692 1.00 91.38 231 ALA A C 1
ATOM 1760 O O . ALA A 1 231 ? 21.092 0.505 -3.703 1.00 91.38 231 ALA A O 1
ATOM 1761 N N . SER A 1 232 ? 21.628 -1.383 -4.784 1.00 91.00 232 SER A N 1
ATOM 1762 C CA . SER A 1 232 ? 21.655 -0.789 -6.122 1.00 91.00 232 SER A CA 1
ATOM 1763 C C . SER A 1 232 ? 21.164 -1.799 -7.148 1.00 91.00 232 SER A C 1
ATOM 1765 O O . SER A 1 232 ? 21.606 -2.945 -7.127 1.00 91.00 232 SER A O 1
ATOM 1767 N N . VAL A 1 233 ? 20.288 -1.368 -8.050 1.00 93.44 233 VAL A N 1
ATOM 1768 C CA . VAL A 1 233 ? 19.824 -2.156 -9.200 1.00 93.44 233 VAL A CA 1
ATOM 1769 C C . VAL A 1 233 ? 20.376 -1.562 -10.507 1.00 93.44 233 VAL A C 1
ATOM 1771 O O . VAL A 1 233 ? 20.612 -0.355 -10.563 1.00 93.44 233 VAL A O 1
ATOM 1774 N N . PRO A 1 234 ? 20.592 -2.366 -11.564 1.00 92.62 234 PRO A N 1
ATOM 1775 C CA . PRO A 1 234 ? 21.252 -1.947 -12.805 1.00 92.62 234 PRO A CA 1
ATOM 1776 C C . PRO A 1 234 ? 20.344 -1.138 -13.757 1.00 92.62 234 PRO A C 1
ATOM 1778 O O . PRO A 1 234 ? 20.595 -1.088 -14.956 1.00 92.62 234 PRO A O 1
ATOM 1781 N N . PHE A 1 235 ? 19.287 -0.503 -13.243 1.00 91.69 235 PHE A N 1
ATOM 1782 C CA . PHE A 1 235 ? 18.311 0.264 -14.020 1.00 91.69 235 PHE A CA 1
ATOM 1783 C C . PHE A 1 235 ? 17.777 1.469 -13.232 1.00 91.69 235 PHE A C 1
ATOM 1785 O O . PHE A 1 235 ? 17.910 1.560 -12.008 1.00 91.69 235 PHE A O 1
ATOM 1792 N N . THR A 1 236 ? 17.129 2.410 -13.921 1.00 91.94 236 THR A N 1
ATOM 1793 C CA . THR A 1 236 ? 16.437 3.532 -13.271 1.00 91.94 236 THR A CA 1
ATOM 1794 C C . THR A 1 236 ? 15.154 3.049 -12.595 1.00 91.94 236 THR A C 1
ATOM 1796 O O . THR A 1 236 ? 14.203 2.664 -13.269 1.00 91.94 236 THR A O 1
ATOM 1799 N N . VAL A 1 237 ? 15.125 3.078 -11.260 1.00 93.31 237 VAL A N 1
ATOM 1800 C CA . VAL A 1 237 ? 13.951 2.700 -10.456 1.00 93.31 237 VAL A CA 1
ATOM 1801 C C . VAL A 1 237 ? 12.808 3.687 -10.683 1.00 93.31 237 VAL A C 1
ATOM 1803 O O . VAL A 1 237 ? 12.985 4.892 -10.519 1.00 93.31 237 VAL A O 1
ATOM 1806 N N . LEU A 1 238 ? 11.627 3.172 -11.016 1.00 93.88 238 LEU A N 1
ATOM 1807 C CA . LEU A 1 238 ? 10.404 3.950 -11.207 1.00 93.88 238 LEU A CA 1
ATOM 1808 C C . LEU A 1 238 ? 9.424 3.748 -10.048 1.00 93.88 238 LEU A C 1
ATOM 1810 O O . LEU A 1 238 ? 8.851 4.728 -9.574 1.00 93.88 238 LEU A O 1
ATOM 1814 N N . SER A 1 239 ? 9.276 2.521 -9.536 1.00 95.31 239 SER A N 1
ATOM 1815 C CA . SER A 1 239 ? 8.406 2.241 -8.387 1.00 95.31 239 SER A CA 1
ATOM 1816 C C . SER A 1 239 ? 9.018 1.277 -7.371 1.00 95.31 239 SER A C 1
ATOM 1818 O O . SER A 1 239 ? 9.575 0.240 -7.736 1.00 95.31 239 SER A O 1
ATOM 1820 N N . LEU A 1 240 ? 8.840 1.599 -6.090 1.00 96.25 240 LEU A N 1
ATOM 1821 C CA . LEU A 1 240 ? 9.097 0.730 -4.942 1.00 96.25 240 LEU A CA 1
ATOM 1822 C C . LEU A 1 240 ? 7.778 0.192 -4.369 1.00 96.25 240 LEU A C 1
ATOM 1824 O O . LEU A 1 240 ? 6.805 0.934 -4.245 1.00 96.25 240 LEU A O 1
ATOM 1828 N N . THR A 1 241 ? 7.726 -1.088 -3.995 1.00 95.81 241 THR A N 1
ATOM 1829 C CA . THR A 1 241 ? 6.526 -1.700 -3.395 1.00 95.81 241 THR A CA 1
ATOM 1830 C C . THR A 1 241 ? 6.911 -2.782 -2.384 1.00 95.81 241 THR A C 1
ATOM 1832 O O . THR A 1 241 ? 7.304 -3.889 -2.748 1.00 95.81 241 THR A O 1
ATOM 1835 N N . GLY A 1 242 ? 6.827 -2.455 -1.096 1.00 94.31 242 GLY A N 1
ATOM 1836 C CA . GLY A 1 242 ? 7.021 -3.389 0.014 1.00 94.31 242 GLY A CA 1
ATOM 1837 C C . GLY A 1 242 ? 5.855 -4.366 0.147 1.00 94.31 242 GLY A C 1
ATOM 1838 O O . GLY A 1 242 ? 4.722 -4.013 -0.185 1.00 94.31 242 GLY A O 1
ATOM 1839 N N . ASN A 1 243 ? 6.118 -5.583 0.626 1.00 93.69 243 ASN A N 1
ATOM 1840 C CA . ASN A 1 243 ? 5.056 -6.552 0.889 1.00 93.69 243 ASN A CA 1
ATOM 1841 C C . ASN A 1 243 ? 4.316 -6.193 2.204 1.00 93.69 243 ASN A C 1
ATOM 1843 O O . ASN A 1 243 ? 4.950 -6.169 3.262 1.00 93.69 243 ASN A O 1
ATOM 1847 N N . PRO A 1 244 ? 2.985 -5.951 2.185 1.00 89.25 244 PRO A N 1
ATOM 1848 C CA . PRO A 1 244 ? 2.222 -5.606 3.391 1.00 89.25 244 PRO A CA 1
ATOM 1849 C C . PRO A 1 244 ? 2.176 -6.713 4.457 1.00 89.25 244 PRO A C 1
ATOM 1851 O O . PRO A 1 244 ? 1.982 -6.425 5.637 1.00 89.25 244 PRO A O 1
ATOM 1854 N N . TRP A 1 245 ? 2.325 -7.978 4.056 1.00 88.38 245 TRP A N 1
ATOM 1855 C CA . TRP A 1 245 ? 2.294 -9.139 4.947 1.00 88.38 245 TRP A CA 1
ATOM 1856 C C . TRP A 1 245 ? 3.682 -9.543 5.460 1.00 88.38 245 TRP A C 1
ATOM 1858 O O . TRP A 1 245 ? 3.788 -10.121 6.541 1.00 88.38 245 TRP A O 1
ATOM 1868 N N . ASN A 1 246 ? 4.750 -9.233 4.718 1.00 90.25 246 ASN A N 1
ATOM 1869 C CA . ASN A 1 246 ? 6.122 -9.531 5.129 1.00 90.25 246 ASN A CA 1
ATOM 1870 C C . ASN A 1 246 ? 7.083 -8.369 4.819 1.00 90.25 246 ASN A C 1
ATOM 1872 O O . ASN A 1 246 ? 7.535 -8.177 3.694 1.00 90.25 246 ASN A O 1
ATOM 1876 N N . GLU A 1 247 ? 7.444 -7.636 5.871 1.00 88.88 247 GLU A N 1
ATOM 1877 C CA . GLU A 1 247 ? 8.306 -6.448 5.835 1.00 88.88 247 GLU A CA 1
ATOM 1878 C C . GLU A 1 247 ? 9.761 -6.685 5.392 1.00 88.88 247 GLU A C 1
ATOM 1880 O O . GLU A 1 247 ? 10.505 -5.715 5.230 1.00 88.88 247 GLU A O 1
ATOM 1885 N N . ASP A 1 248 ? 10.171 -7.938 5.174 1.00 91.00 248 ASP A N 1
ATOM 1886 C CA . ASP A 1 248 ? 11.489 -8.275 4.631 1.00 91.00 248 ASP A CA 1
ATOM 1887 C C . ASP A 1 248 ? 11.545 -8.138 3.095 1.00 91.00 248 ASP A C 1
ATOM 1889 O O . ASP A 1 248 ? 12.639 -7.973 2.560 1.00 91.00 248 ASP A O 1
ATOM 1893 N N . PHE A 1 249 ? 10.409 -8.151 2.378 1.00 93.56 249 PHE A N 1
ATOM 1894 C CA . PHE A 1 249 ? 10.370 -8.139 0.905 1.00 93.56 249 PHE A CA 1
ATOM 1895 C C . PHE A 1 249 ? 10.021 -6.772 0.293 1.00 93.56 249 PHE A C 1
ATOM 1897 O O . PHE A 1 249 ? 9.047 -6.115 0.671 1.00 93.56 249 PHE A O 1
ATOM 1904 N N . LEU A 1 250 ? 10.775 -6.385 -0.740 1.00 95.69 250 LEU A N 1
ATOM 1905 C CA . LEU A 1 250 ? 10.584 -5.170 -1.536 1.00 95.69 250 LEU A CA 1
ATOM 1906 C C . LEU A 1 250 ? 10.659 -5.480 -3.034 1.00 95.69 250 LEU A C 1
ATOM 1908 O O . LEU A 1 250 ? 11.719 -5.837 -3.541 1.00 95.69 250 LEU A O 1
ATOM 1912 N N . ALA A 1 251 ? 9.567 -5.257 -3.759 1.00 96.94 251 ALA A N 1
ATOM 1913 C CA . ALA A 1 251 ? 9.579 -5.211 -5.215 1.00 96.94 251 ALA A CA 1
ATOM 1914 C C . ALA A 1 251 ? 10.077 -3.838 -5.704 1.00 96.94 251 ALA A C 1
ATOM 1916 O O . ALA A 1 251 ? 9.721 -2.788 -5.160 1.00 96.94 251 ALA A O 1
ATOM 1917 N N . VAL A 1 252 ? 10.908 -3.857 -6.741 1.00 97.06 252 VAL A N 1
ATOM 1918 C CA . VAL A 1 252 ? 11.598 -2.710 -7.337 1.00 97.06 252 VAL A CA 1
ATOM 1919 C C . VAL A 1 252 ? 11.419 -2.799 -8.848 1.00 97.06 252 VAL A C 1
ATOM 1921 O O . VAL A 1 252 ? 11.992 -3.684 -9.479 1.00 97.06 252 VAL A O 1
ATOM 1924 N N . CYS A 1 253 ? 10.655 -1.886 -9.445 1.00 96.38 253 CYS A N 1
ATOM 1925 C CA . CYS A 1 253 ? 10.432 -1.874 -10.894 1.00 96.38 253 CYS A CA 1
ATOM 1926 C C . CYS A 1 253 ? 11.184 -0.727 -11.569 1.00 96.38 253 CYS A C 1
ATOM 1928 O O . CYS A 1 253 ? 11.162 0.410 -11.087 1.00 96.38 253 CYS A O 1
ATOM 1930 N N . GLY A 1 254 ? 11.816 -1.027 -12.700 1.00 94.25 254 GLY A N 1
ATOM 1931 C CA . GLY A 1 254 ? 12.222 -0.061 -13.715 1.00 94.25 254 GLY A CA 1
ATOM 1932 C C . GLY A 1 254 ? 11.154 0.057 -14.805 1.00 94.25 254 GLY A C 1
ATOM 1933 O O . GLY A 1 254 ? 9.986 -0.255 -14.583 1.00 94.25 254 GLY A O 1
ATOM 1934 N N . LEU A 1 255 ? 11.554 0.483 -16.006 1.00 93.06 255 LEU A N 1
ATOM 1935 C CA . LEU A 1 255 ? 10.652 0.538 -17.167 1.00 93.06 255 LEU A CA 1
ATOM 1936 C C . LEU A 1 255 ? 10.287 -0.865 -17.690 1.00 93.06 255 LEU A C 1
ATOM 1938 O O . LEU A 1 255 ? 9.167 -1.094 -18.156 1.00 93.06 255 LEU A O 1
ATOM 1942 N N . LYS A 1 256 ? 11.257 -1.783 -17.640 1.00 93.12 256 LYS A N 1
ATOM 1943 C CA . LYS A 1 256 ? 11.195 -3.133 -18.220 1.00 93.12 256 LYS A CA 1
ATOM 1944 C C . LYS A 1 256 ? 11.507 -4.247 -17.216 1.00 93.12 256 LYS A C 1
ATOM 1946 O O . LYS A 1 256 ? 11.059 -5.377 -17.390 1.00 93.12 256 LYS A O 1
ATOM 1951 N N . ASP A 1 257 ? 12.252 -3.916 -16.173 1.00 92.50 257 ASP A N 1
ATOM 1952 C CA . ASP A 1 257 ? 12.842 -4.863 -15.234 1.00 92.50 257 ASP A CA 1
ATOM 1953 C C . ASP A 1 257 ? 12.105 -4.831 -13.892 1.00 92.50 257 ASP A C 1
ATOM 1955 O O . ASP A 1 257 ? 11.704 -3.763 -13.423 1.00 92.50 257 ASP A O 1
ATOM 1959 N N . CYS A 1 258 ? 11.960 -5.985 -13.238 1.00 96.00 258 CYS A N 1
ATOM 1960 C CA . CYS A 1 258 ? 11.430 -6.068 -11.879 1.00 96.00 258 CYS A CA 1
ATOM 1961 C C . CYS A 1 258 ? 12.352 -6.926 -11.013 1.00 96.00 258 CYS A C 1
ATOM 1963 O O . CYS A 1 258 ? 12.565 -8.105 -11.281 1.00 96.00 258 CYS A O 1
ATOM 1965 N N . HIS A 1 259 ? 12.899 -6.339 -9.955 1.00 96.12 259 HIS A N 1
ATOM 1966 C CA . HIS A 1 259 ? 13.737 -7.022 -8.975 1.00 96.12 259 HIS A CA 1
ATOM 1967 C C . HIS A 1 259 ? 12.989 -7.128 -7.647 1.00 96.12 259 HIS A C 1
ATOM 1969 O O . HIS A 1 259 ? 12.343 -6.169 -7.230 1.00 96.12 259 HIS A O 1
ATOM 1975 N N . VAL A 1 260 ? 13.096 -8.263 -6.958 1.00 96.31 260 VAL A N 1
ATOM 1976 C CA . VAL A 1 260 ? 12.616 -8.404 -5.576 1.00 96.31 260 VAL A CA 1
ATOM 1977 C C . VAL A 1 260 ? 13.835 -8.504 -4.672 1.00 96.31 260 VAL A C 1
ATOM 1979 O O . VAL A 1 260 ? 14.690 -9.367 -4.856 1.00 96.31 260 VAL A O 1
ATOM 1982 N N . LEU A 1 261 ? 13.940 -7.579 -3.725 1.00 95.19 261 LEU A N 1
ATOM 1983 C CA . LEU A 1 261 ? 14.996 -7.537 -2.723 1.00 95.19 261 LEU A CA 1
ATOM 1984 C C . LEU A 1 261 ? 14.442 -8.045 -1.395 1.00 95.19 261 LEU A C 1
ATOM 1986 O O . LEU A 1 261 ? 13.388 -7.585 -0.952 1.00 95.19 261 LEU A O 1
ATOM 1990 N N . THR A 1 262 ? 15.181 -8.943 -0.753 1.00 92.94 262 THR A N 1
ATOM 1991 C CA . THR A 1 262 ? 14.899 -9.416 0.607 1.00 92.94 262 THR A CA 1
ATOM 1992 C C . THR A 1 262 ? 15.880 -8.755 1.569 1.00 92.94 262 THR A C 1
ATOM 1994 O O . THR A 1 262 ? 17.071 -8.669 1.264 1.00 92.94 262 THR A O 1
ATOM 1997 N N . PHE A 1 263 ? 15.427 -8.300 2.736 1.00 90.25 263 PHE A N 1
ATOM 1998 C CA . PHE A 1 263 ? 16.261 -7.632 3.739 1.00 90.25 263 PHE A CA 1
ATOM 1999 C C . PHE A 1 263 ? 16.434 -8.460 5.015 1.00 90.25 263 PHE A C 1
ATOM 2001 O O . PHE A 1 263 ? 15.495 -9.049 5.542 1.00 90.25 263 PHE A O 1
ATOM 2008 N N . HIS A 1 264 ? 17.643 -8.439 5.571 1.00 87.88 264 HIS A N 1
ATOM 2009 C CA . HIS A 1 264 ? 17.912 -8.925 6.922 1.00 87.88 264 HIS A CA 1
ATOM 2010 C C . HIS A 1 264 ? 17.336 -7.978 7.997 1.00 87.88 264 HIS A C 1
ATOM 2012 O O . HIS A 1 264 ? 17.102 -6.797 7.725 1.00 87.88 264 HIS A O 1
ATOM 2018 N N . PRO A 1 265 ? 17.206 -8.426 9.264 1.00 80.56 265 PRO A N 1
ATOM 2019 C CA . PRO A 1 265 ? 16.700 -7.598 10.364 1.00 80.56 265 PRO A CA 1
ATOM 2020 C C . PRO A 1 265 ? 17.419 -6.267 10.606 1.00 80.56 265 PRO A C 1
ATOM 2022 O O . PRO A 1 265 ? 16.793 -5.316 11.068 1.00 80.56 265 PRO A O 1
ATOM 2025 N N . CYS A 1 266 ? 18.708 -6.179 10.270 1.00 78.81 266 CYS A N 1
ATOM 2026 C CA . CYS A 1 266 ? 19.512 -4.955 10.334 1.00 78.81 266 CYS A CA 1
ATOM 2027 C C . CYS A 1 266 ? 19.303 -3.995 9.142 1.00 78.81 266 CYS A C 1
ATOM 2029 O O . CYS A 1 266 ? 19.907 -2.925 9.108 1.00 78.81 266 CYS A O 1
ATOM 2031 N N . GLY A 1 267 ? 18.473 -4.362 8.161 1.00 78.75 267 GLY A N 1
ATOM 2032 C CA . GLY A 1 267 ? 18.177 -3.575 6.962 1.00 78.75 267 GLY A CA 1
ATOM 2033 C C . GLY A 1 267 ? 19.126 -3.799 5.779 1.00 78.75 267 GLY A C 1
ATOM 2034 O O . GLY A 1 267 ? 18.885 -3.227 4.720 1.00 78.75 267 GLY A O 1
ATOM 2035 N N . SER A 1 268 ? 20.179 -4.615 5.908 1.00 84.81 268 SER A N 1
ATOM 2036 C CA . SER A 1 268 ? 21.035 -4.987 4.769 1.00 84.81 268 SER A CA 1
ATOM 2037 C C . SER A 1 268 ? 20.310 -5.931 3.809 1.00 84.81 268 SER A C 1
ATOM 2039 O O . SER A 1 268 ? 19.537 -6.776 4.258 1.00 84.81 268 SER A O 1
ATOM 2041 N N . VAL A 1 269 ? 20.601 -5.844 2.507 1.00 87.88 269 VAL A N 1
ATOM 2042 C CA . VAL A 1 269 ? 20.109 -6.823 1.522 1.00 87.88 269 VAL A CA 1
ATOM 2043 C C . VAL A 1 269 ? 20.625 -8.216 1.893 1.00 87.88 269 VAL A C 1
ATOM 2045 O O . VAL A 1 269 ? 21.807 -8.371 2.200 1.00 87.88 269 VAL A O 1
ATOM 2048 N N . ALA A 1 270 ? 19.723 -9.190 1.894 1.00 89.00 270 ALA A N 1
ATOM 2049 C CA . ALA A 1 270 ? 19.993 -10.608 2.084 1.00 89.00 270 ALA A CA 1
ATOM 2050 C C . ALA A 1 270 ? 20.077 -11.315 0.726 1.00 89.00 270 ALA A C 1
ATOM 2052 O O . ALA A 1 270 ? 21.086 -11.932 0.401 1.00 89.00 270 ALA A O 1
ATOM 2053 N N . GLU A 1 271 ? 19.028 -11.161 -0.083 1.00 88.88 271 GLU A N 1
ATOM 2054 C CA . GLU A 1 271 ? 18.870 -11.819 -1.379 1.00 88.88 271 GLU A CA 1
ATOM 2055 C C . GLU A 1 271 ? 18.317 -10.842 -2.418 1.00 88.88 271 GLU A C 1
ATOM 2057 O O . GLU A 1 271 ? 17.666 -9.844 -2.091 1.00 88.88 271 GLU A O 1
ATOM 2062 N N . HIS A 1 272 ? 18.588 -11.144 -3.686 1.00 92.56 272 HIS A N 1
ATOM 2063 C CA . HIS A 1 272 ? 18.170 -10.348 -4.832 1.00 92.56 272 HIS A CA 1
ATOM 2064 C C . HIS A 1 272 ? 17.662 -11.284 -5.932 1.00 92.56 272 HIS A C 1
ATOM 2066 O O . HIS A 1 272 ? 18.429 -11.970 -6.602 1.00 92.56 272 HIS A O 1
ATOM 2072 N N . LEU A 1 273 ? 16.344 -11.286 -6.106 1.00 93.38 273 LEU A N 1
ATOM 2073 C CA . LEU A 1 273 ? 15.616 -12.007 -7.139 1.00 93.38 273 LEU A CA 1
ATOM 2074 C C . LEU A 1 273 ? 15.420 -11.122 -8.380 1.00 93.38 273 LEU A C 1
ATOM 2076 O O . LEU A 1 273 ? 15.087 -9.940 -8.253 1.00 93.38 273 LEU A O 1
ATOM 2080 N N . VAL A 1 274 ? 15.547 -11.695 -9.577 1.00 93.12 274 VAL A N 1
ATOM 2081 C CA . VAL A 1 274 ? 15.319 -10.996 -10.853 1.00 93.12 274 VAL A CA 1
ATOM 2082 C C . VAL A 1 274 ? 14.161 -11.652 -11.601 1.00 93.12 274 VAL A C 1
ATOM 2084 O O . VAL A 1 274 ? 14.258 -12.810 -12.007 1.00 93.12 274 VAL A O 1
ATOM 2087 N N . LEU A 1 275 ? 13.075 -10.905 -11.808 1.00 92.44 275 LEU A N 1
ATOM 2088 C CA . LEU A 1 275 ? 11.960 -11.319 -12.657 1.00 92.44 275 LEU A CA 1
ATOM 2089 C C . LEU A 1 275 ? 12.221 -10.889 -14.099 1.00 92.44 275 LEU A C 1
ATOM 2091 O O . LEU A 1 275 ? 12.548 -9.733 -14.368 1.00 92.44 275 LEU A O 1
ATOM 2095 N N . HIS A 1 276 ? 12.006 -11.820 -15.026 1.00 85.38 276 HIS A N 1
ATOM 2096 C CA . HIS A 1 276 ? 12.200 -11.621 -16.461 1.00 85.38 276 HIS A CA 1
ATOM 2097 C C . HIS A 1 276 ? 10.840 -11.661 -17.181 1.00 85.38 276 HIS A C 1
ATOM 2099 O O . HIS A 1 276 ? 10.479 -12.684 -17.759 1.00 85.38 276 HIS A O 1
ATOM 2105 N N . PRO A 1 277 ? 10.044 -10.573 -17.163 1.00 83.31 277 PRO A N 1
ATOM 2106 C CA . PRO A 1 277 ? 8.667 -10.590 -17.667 1.00 83.31 277 PRO A CA 1
ATOM 2107 C C . PRO A 1 277 ? 8.520 -10.742 -19.188 1.00 83.31 277 PRO A C 1
ATOM 2109 O O . PRO A 1 277 ? 7.394 -10.942 -19.649 1.00 83.31 277 PRO A O 1
ATOM 2112 N N . GLN A 1 278 ? 9.626 -10.668 -19.945 1.00 85.50 278 GLN A N 1
ATOM 2113 C CA . GLN A 1 278 ? 9.688 -10.761 -21.413 1.00 85.50 278 GLN A CA 1
ATOM 2114 C C . GLN A 1 278 ? 8.762 -9.736 -22.098 1.00 85.50 278 GLN A C 1
ATOM 2116 O O . GLN A 1 278 ? 7.700 -10.069 -22.613 1.00 85.50 278 GLN A O 1
ATOM 2121 N N . LEU A 1 279 ? 9.154 -8.457 -22.051 1.00 89.94 279 LEU A N 1
ATOM 2122 C CA . LEU A 1 279 ? 8.340 -7.335 -22.535 1.00 89.94 279 LEU A CA 1
ATOM 2123 C C . LEU A 1 279 ? 8.746 -6.880 -23.937 1.00 89.94 279 LEU A C 1
ATOM 2125 O O . LEU A 1 279 ? 9.811 -6.278 -24.103 1.00 89.94 279 LEU A O 1
ATOM 2129 N N . GLU A 1 280 ? 7.838 -7.043 -24.895 1.00 88.44 280 GLU A N 1
ATOM 2130 C CA . GLU A 1 280 ? 7.977 -6.583 -26.282 1.00 88.44 280 GLU A CA 1
ATOM 2131 C C . GLU A 1 280 ? 8.268 -5.077 -26.422 1.00 88.44 280 GLU A C 1
ATOM 2133 O O . GLU A 1 280 ? 8.043 -4.264 -25.516 1.00 88.44 280 GLU A O 1
ATOM 2138 N N . THR A 1 281 ? 8.778 -4.682 -27.588 1.00 80.88 281 THR A N 1
ATOM 2139 C CA . THR A 1 281 ? 9.078 -3.287 -27.934 1.00 80.88 281 THR A CA 1
ATOM 2140 C C . THR A 1 281 ? 7.816 -2.423 -27.855 1.00 80.88 281 THR A C 1
ATOM 2142 O O . THR A 1 281 ? 6.908 -2.566 -28.663 1.00 80.88 281 THR A O 1
ATOM 2145 N N . GLY A 1 282 ? 7.764 -1.508 -26.882 1.00 84.25 282 GLY A N 1
ATOM 2146 C CA . GLY A 1 282 ? 6.616 -0.624 -26.635 1.00 84.25 282 GLY A CA 1
ATOM 2147 C C . GLY A 1 282 ? 5.822 -0.927 -25.358 1.00 84.25 282 GLY A C 1
ATOM 2148 O O . GLY A 1 282 ? 5.285 0.008 -24.772 1.00 84.25 282 GLY A O 1
ATOM 2149 N N . ASN A 1 283 ? 5.812 -2.172 -24.863 1.00 94.06 283 ASN A N 1
ATOM 2150 C CA . ASN A 1 283 ? 5.203 -2.502 -23.565 1.00 94.06 283 ASN A CA 1
ATOM 2151 C C . ASN A 1 283 ? 6.109 -2.046 -22.399 1.00 94.06 283 ASN A C 1
ATOM 2153 O O . ASN A 1 283 ? 7.333 -1.988 -22.544 1.00 94.06 283 ASN A O 1
ATOM 2157 N N . PHE A 1 284 ? 5.543 -1.751 -21.233 1.00 95.62 284 PHE A N 1
ATOM 2158 C CA . PHE A 1 284 ? 6.255 -1.282 -20.040 1.00 95.62 284 PHE A CA 1
ATOM 2159 C C . PHE A 1 284 ? 5.538 -1.713 -18.757 1.00 95.62 284 PHE A C 1
ATOM 2161 O O . PHE A 1 284 ? 4.333 -1.968 -18.760 1.00 95.62 284 PHE A O 1
ATOM 2168 N N . ILE A 1 285 ? 6.278 -1.769 -17.649 1.00 97.06 285 ILE A N 1
ATOM 2169 C CA . ILE A 1 285 ? 5.712 -2.023 -16.320 1.00 97.06 285 ILE A CA 1
ATOM 2170 C C . ILE A 1 285 ? 4.980 -0.761 -15.844 1.00 97.06 285 ILE A C 1
ATOM 2172 O O . ILE A 1 285 ? 5.544 0.332 -15.843 1.00 97.06 285 ILE A O 1
ATOM 2176 N N . ILE A 1 286 ? 3.724 -0.920 -15.423 1.00 96.31 286 ILE A N 1
ATOM 2177 C CA . ILE A 1 286 ? 2.917 0.134 -14.792 1.00 96.31 286 ILE A CA 1
ATOM 2178 C C . ILE A 1 286 ? 3.164 0.135 -13.281 1.00 96.31 286 ILE A C 1
ATOM 2180 O O . ILE A 1 286 ? 3.453 1.185 -12.708 1.00 96.31 286 ILE A O 1
ATOM 2184 N N . ARG A 1 287 ? 3.044 -1.038 -12.641 1.00 95.19 287 ARG A N 1
ATOM 2185 C CA . ARG A 1 287 ? 3.383 -1.275 -11.227 1.00 95.19 287 ARG A CA 1
ATOM 2186 C C . ARG A 1 287 ? 3.518 -2.767 -10.912 1.00 95.19 287 ARG A C 1
ATOM 2188 O O . ARG A 1 287 ? 2.965 -3.605 -11.622 1.00 95.19 287 ARG A O 1
ATOM 2195 N N . ALA A 1 288 ? 4.191 -3.083 -9.809 1.00 96.88 288 ALA A N 1
ATOM 2196 C CA . ALA A 1 288 ? 4.064 -4.375 -9.140 1.00 96.88 288 ALA A CA 1
ATOM 2197 C C . ALA A 1 288 ? 3.091 -4.265 -7.953 1.00 96.88 288 ALA A C 1
ATOM 2199 O O . ALA A 1 288 ? 2.967 -3.202 -7.344 1.00 96.88 288 ALA A O 1
ATOM 2200 N N . ILE A 1 289 ? 2.390 -5.353 -7.636 1.00 96.88 289 ILE A N 1
ATOM 2201 C CA . ILE A 1 289 ? 1.406 -5.432 -6.550 1.00 96.88 289 ILE A CA 1
ATOM 2202 C C . ILE A 1 289 ? 1.596 -6.769 -5.829 1.00 96.88 289 ILE A C 1
ATOM 2204 O O . ILE A 1 289 ? 1.462 -7.828 -6.438 1.00 96.88 289 ILE A O 1
ATOM 2208 N N . TRP A 1 290 ? 1.888 -6.736 -4.531 1.00 96.19 290 TRP A N 1
ATOM 2209 C CA . TRP A 1 290 ? 1.825 -7.933 -3.688 1.00 96.19 290 TRP A CA 1
ATOM 2210 C C . TRP A 1 290 ? 0.367 -8.307 -3.451 1.00 96.19 290 TRP A C 1
ATOM 2212 O O . TRP A 1 290 ? -0.429 -7.435 -3.094 1.00 96.19 290 TRP A O 1
ATOM 2222 N N . LEU A 1 291 ? 0.006 -9.577 -3.644 1.00 94.38 291 LEU A N 1
ATOM 2223 C CA . LEU A 1 291 ? -1.373 -9.998 -3.406 1.00 94.38 291 LEU A CA 1
ATOM 2224 C C . LEU A 1 291 ? -1.701 -9.898 -1.903 1.00 94.38 291 LEU A C 1
ATOM 2226 O O . LEU A 1 291 ? -0.945 -10.429 -1.083 1.00 94.38 291 LEU A O 1
ATOM 2230 N N . PRO A 1 292 ? -2.815 -9.243 -1.525 1.00 89.94 292 PRO A N 1
ATOM 2231 C CA . PRO A 1 292 ? -3.260 -9.152 -0.138 1.00 89.94 292 PRO A CA 1
ATOM 2232 C C . PRO A 1 292 ? -3.307 -10.525 0.547 1.00 89.94 292 PRO A C 1
ATOM 2234 O O . PRO A 1 292 ? -3.886 -11.473 0.025 1.00 89.94 292 PRO A O 1
ATOM 2237 N N . GLY A 1 293 ? -2.671 -10.634 1.716 1.00 86.81 293 GLY A N 1
ATOM 2238 C CA . GLY A 1 293 ? -2.565 -11.885 2.478 1.00 86.81 293 GLY A CA 1
ATOM 2239 C C . GLY A 1 293 ? -1.416 -12.822 2.072 1.00 86.81 293 GLY A C 1
ATOM 2240 O O . GLY A 1 293 ? -1.154 -13.777 2.800 1.00 86.81 293 GLY A O 1
ATOM 2241 N N . SER A 1 294 ? -0.696 -12.561 0.971 1.00 90.56 294 SER A N 1
ATOM 2242 C CA . SER A 1 294 ? 0.410 -13.413 0.509 1.00 90.56 294 SER A CA 1
ATOM 2243 C C . SER A 1 294 ? 1.799 -12.838 0.806 1.00 90.56 294 SER A C 1
ATOM 2245 O O . SER A 1 294 ? 2.055 -11.641 0.684 1.00 90.56 294 SER A O 1
ATOM 2247 N N . GLN A 1 295 ? 2.741 -13.723 1.147 1.00 90.62 295 GLN A N 1
ATOM 2248 C CA . GLN A 1 295 ? 4.159 -13.381 1.321 1.00 90.62 295 GLN A CA 1
ATOM 2249 C C . GLN A 1 295 ? 4.975 -13.512 0.031 1.00 90.62 295 GLN A C 1
ATOM 2251 O O . GLN A 1 295 ? 5.981 -12.828 -0.126 1.00 90.62 295 GLN A O 1
ATOM 2256 N N . THR A 1 296 ? 4.549 -14.384 -0.883 1.00 93.25 296 THR A N 1
ATOM 2257 C CA . THR A 1 296 ? 5.332 -14.791 -2.059 1.00 93.25 296 THR A CA 1
ATOM 2258 C C . THR A 1 296 ? 4.667 -14.438 -3.381 1.00 93.25 296 THR A C 1
ATOM 2260 O O . THR A 1 296 ? 5.339 -14.447 -4.407 1.00 93.25 296 THR A O 1
ATOM 2263 N N . THR A 1 297 ? 3.372 -14.114 -3.395 1.00 95.69 297 THR A N 1
ATOM 2264 C CA . THR A 1 297 ? 2.639 -13.894 -4.646 1.00 95.69 297 THR A CA 1
ATOM 2265 C C . THR A 1 297 ? 2.692 -12.427 -5.077 1.00 95.69 297 THR A C 1
ATOM 2267 O O . THR A 1 297 ? 2.188 -11.543 -4.378 1.00 95.69 297 THR A O 1
ATOM 2270 N N . LEU A 1 298 ? 3.281 -12.175 -6.247 1.00 97.38 298 LEU A N 1
ATOM 2271 C CA . LEU A 1 298 ? 3.484 -10.845 -6.821 1.00 97.38 298 LEU A CA 1
ATOM 2272 C C . LEU A 1 298 ? 2.845 -10.759 -8.212 1.00 97.38 298 LEU A C 1
ATOM 2274 O O . LEU A 1 298 ? 3.193 -11.516 -9.118 1.00 97.38 298 LEU A O 1
ATOM 2278 N N . ALA A 1 299 ? 1.948 -9.796 -8.399 1.00 97.75 299 ALA A N 1
ATOM 2279 C CA . ALA A 1 299 ? 1.431 -9.413 -9.703 1.00 97.75 299 ALA A CA 1
ATOM 2280 C C . ALA A 1 299 ? 2.296 -8.314 -10.328 1.00 97.75 299 ALA A C 1
ATOM 2282 O O . ALA A 1 299 ? 2.537 -7.273 -9.715 1.00 97.75 299 ALA A O 1
ATOM 2283 N N . LEU A 1 300 ? 2.716 -8.519 -11.573 1.00 97.50 300 LEU A N 1
ATOM 2284 C CA . LEU A 1 300 ? 3.342 -7.512 -12.414 1.00 97.50 300 LEU A CA 1
ATOM 2285 C C . LEU A 1 300 ? 2.322 -7.008 -13.439 1.00 97.50 300 LEU A C 1
ATOM 2287 O O . LEU A 1 300 ? 1.872 -7.759 -14.308 1.00 97.50 300 LEU A O 1
ATOM 2291 N N . VAL A 1 301 ? 1.965 -5.730 -13.328 1.00 98.00 301 VAL A N 1
ATOM 2292 C CA . VAL A 1 301 ? 1.006 -5.054 -14.205 1.00 98.00 301 VAL A CA 1
ATOM 2293 C C . VAL A 1 301 ? 1.773 -4.306 -15.287 1.00 98.00 301 VAL A C 1
ATOM 2295 O O . VAL A 1 301 ? 2.640 -3.482 -14.986 1.00 98.00 301 VAL A O 1
ATOM 2298 N N . THR A 1 302 ? 1.444 -4.573 -16.545 1.00 97.44 302 THR A N 1
ATOM 2299 C CA . THR A 1 302 ? 2.054 -3.948 -17.728 1.00 97.44 302 THR A CA 1
ATOM 2300 C C . THR A 1 302 ? 0.976 -3.277 -18.575 1.00 97.44 302 THR A C 1
ATOM 2302 O O . THR A 1 302 ? -0.202 -3.399 -18.253 1.00 97.44 302 THR A O 1
ATOM 2305 N N . ALA A 1 303 ? 1.339 -2.572 -19.648 1.00 95.94 303 ALA A N 1
ATOM 2306 C CA . ALA A 1 303 ? 0.353 -1.942 -20.533 1.00 95.94 303 ALA A CA 1
ATOM 2307 C C . ALA A 1 303 ? -0.526 -2.956 -21.294 1.00 95.94 303 ALA A C 1
ATOM 2309 O O . ALA A 1 303 ? -1.665 -2.634 -21.638 1.00 95.94 303 ALA A O 1
ATOM 2310 N N . ASP A 1 304 ? -0.018 -4.168 -21.531 1.00 95.88 304 ASP A N 1
ATOM 2311 C CA . ASP A 1 304 ? -0.690 -5.187 -22.352 1.00 95.88 304 ASP A CA 1
ATOM 2312 C C . ASP A 1 304 ? -1.232 -6.367 -21.538 1.00 95.88 304 ASP A C 1
ATOM 2314 O O . ASP A 1 304 ? -2.259 -6.943 -21.894 1.00 95.88 304 ASP A O 1
ATOM 2318 N N . PHE A 1 305 ? -0.551 -6.727 -20.446 1.00 96.56 305 PHE A N 1
ATOM 2319 C CA . PHE A 1 305 ? -0.862 -7.913 -19.649 1.00 96.56 305 PHE A CA 1
ATOM 2320 C C . PHE A 1 305 ? -0.659 -7.749 -18.140 1.00 96.56 305 PHE A C 1
ATOM 2322 O O . PHE A 1 305 ? 0.134 -6.918 -17.684 1.00 96.56 305 PHE A O 1
ATOM 2329 N N . VAL A 1 306 ? -1.291 -8.638 -17.372 1.00 97.75 306 VAL A N 1
ATOM 2330 C CA . VAL A 1 306 ? -0.960 -8.911 -15.965 1.00 97.75 306 VAL A CA 1
ATOM 2331 C C . VAL A 1 306 ? -0.351 -10.307 -15.870 1.00 97.75 306 VAL A C 1
ATOM 2333 O O . VAL A 1 306 ? -0.981 -11.279 -16.278 1.00 97.75 306 VAL A O 1
ATOM 2336 N N . LYS A 1 307 ? 0.862 -10.427 -15.322 1.00 96.94 307 LYS A N 1
ATOM 2337 C CA . LYS A 1 307 ? 1.473 -11.724 -14.979 1.00 96.94 307 LYS A CA 1
ATOM 2338 C C . LYS A 1 307 ? 1.586 -11.834 -13.466 1.00 96.94 307 LYS A C 1
ATOM 2340 O O . LYS A 1 307 ? 2.120 -10.929 -12.833 1.00 96.94 307 LYS A O 1
ATOM 2345 N N . ILE A 1 308 ? 1.085 -12.919 -12.884 1.00 97.06 308 ILE A N 1
ATOM 2346 C CA . ILE A 1 308 ? 1.095 -13.143 -11.433 1.00 97.06 308 ILE A CA 1
ATOM 2347 C C . ILE A 1 308 ? 1.983 -14.343 -11.137 1.00 97.06 308 ILE A C 1
ATOM 2349 O O . ILE A 1 308 ? 1.729 -15.435 -11.638 1.00 97.06 308 ILE A O 1
ATOM 2353 N N . TYR A 1 309 ? 3.019 -14.131 -10.334 1.00 96.00 309 TYR A N 1
ATOM 2354 C CA . TYR A 1 309 ? 4.037 -15.118 -9.984 1.00 96.00 309 TYR A CA 1
ATOM 2355 C C . TYR A 1 309 ? 3.884 -15.526 -8.520 1.00 96.00 309 TYR A C 1
ATOM 2357 O O . TYR A 1 309 ? 3.664 -14.664 -7.670 1.00 96.00 309 TYR A O 1
ATOM 2365 N N . ASP A 1 310 ? 4.051 -16.812 -8.210 1.00 94.69 310 ASP A N 1
ATOM 2366 C CA . ASP A 1 310 ? 4.281 -17.274 -6.838 1.00 94.69 310 ASP A CA 1
ATOM 2367 C C . ASP A 1 310 ? 5.781 -17.506 -6.654 1.00 94.69 310 ASP A C 1
ATOM 2369 O O . ASP A 1 310 ? 6.304 -18.575 -6.967 1.00 94.69 310 ASP A O 1
ATOM 2373 N N . LEU A 1 311 ? 6.470 -16.484 -6.143 1.00 93.81 311 LEU A N 1
ATOM 2374 C CA . LEU A 1 311 ? 7.931 -16.435 -6.037 1.00 93.81 311 LEU A CA 1
ATOM 2375 C C . LEU A 1 311 ? 8.508 -17.512 -5.102 1.00 93.81 311 LEU A C 1
ATOM 2377 O O . LEU A 1 311 ? 9.711 -17.752 -5.121 1.00 93.81 311 LEU A O 1
ATOM 2381 N N . GLY A 1 312 ? 7.665 -18.160 -4.289 1.00 90.75 312 GLY A N 1
ATOM 2382 C CA . GLY A 1 312 ? 8.039 -19.310 -3.463 1.00 90.75 312 GLY A CA 1
ATOM 2383 C C . GLY A 1 312 ? 8.006 -20.650 -4.207 1.00 90.75 312 GLY A C 1
ATOM 2384 O O . GLY A 1 312 ? 8.394 -21.664 -3.631 1.00 90.75 312 GLY A O 1
ATOM 2385 N N . ARG A 1 313 ? 7.527 -20.671 -5.460 1.00 89.31 313 ARG A N 1
ATOM 2386 C CA . ARG A 1 313 ? 7.414 -21.863 -6.315 1.00 89.31 313 ARG A CA 1
ATOM 2387 C C . ARG A 1 313 ? 8.180 -21.715 -7.624 1.00 89.31 313 ARG A C 1
ATOM 2389 O O . ARG A 1 313 ? 9.008 -22.565 -7.929 1.00 89.31 313 ARG A O 1
ATOM 2396 N N . ASP A 1 314 ? 7.892 -20.662 -8.387 1.00 88.06 314 ASP A N 1
ATOM 2397 C CA . ASP A 1 314 ? 8.546 -20.371 -9.663 1.00 88.06 314 ASP A CA 1
ATOM 2398 C C . ASP A 1 314 ? 8.624 -18.853 -9.903 1.00 88.06 314 ASP A C 1
ATOM 2400 O O . ASP A 1 314 ? 7.724 -18.075 -9.585 1.00 88.06 314 ASP A O 1
ATOM 2404 N N . VAL A 1 315 ? 9.756 -18.446 -10.462 1.00 87.44 315 VAL A N 1
ATOM 2405 C CA . VAL A 1 315 ? 10.175 -17.068 -10.737 1.00 87.44 315 VAL A CA 1
ATOM 2406 C C . VAL A 1 315 ? 10.184 -16.808 -12.251 1.00 87.44 315 VAL A C 1
ATOM 2408 O O . VAL A 1 315 ? 10.170 -15.660 -12.692 1.00 87.44 315 VAL A O 1
ATOM 2411 N N . LEU A 1 316 ? 10.202 -17.871 -13.060 1.00 88.44 316 LEU A N 1
ATOM 2412 C CA . LEU A 1 316 ? 10.211 -17.821 -14.518 1.00 88.44 316 LEU A CA 1
ATOM 2413 C C . LEU A 1 316 ? 8.785 -17.890 -15.071 1.00 88.44 316 LEU A C 1
ATOM 2415 O O . LEU A 1 316 ? 8.387 -17.024 -15.856 1.00 88.44 316 LEU A O 1
ATOM 2419 N N . SER A 1 317 ? 8.002 -18.883 -14.641 1.00 91.06 317 SER A N 1
ATOM 2420 C CA . SER A 1 317 ? 6.632 -19.086 -15.123 1.00 91.06 317 SER A CA 1
ATOM 2421 C C . SER A 1 317 ? 5.620 -18.358 -14.231 1.00 91.06 317 SER A C 1
ATOM 2423 O O . SER A 1 317 ? 5.592 -18.587 -13.020 1.00 91.06 317 SER A O 1
ATOM 2425 N N . PRO A 1 318 ? 4.746 -17.499 -14.783 1.00 94.38 318 PRO A N 1
ATOM 2426 C CA . PRO A 1 318 ? 3.631 -16.959 -14.018 1.00 94.38 318 PRO A CA 1
ATOM 2427 C C . PRO A 1 318 ? 2.576 -18.049 -13.766 1.00 94.38 318 PRO A C 1
ATOM 2429 O O . PRO A 1 318 ? 2.324 -18.894 -14.620 1.00 94.38 318 PRO A O 1
ATOM 2432 N N . GLN A 1 319 ? 1.904 -17.994 -12.617 1.00 95.06 319 GLN A N 1
ATOM 2433 C CA . GLN A 1 319 ? 0.731 -18.819 -12.308 1.00 95.06 319 GLN A CA 1
ATOM 2434 C C . GLN A 1 319 ? -0.510 -18.365 -13.101 1.00 95.06 319 GLN A C 1
ATOM 2436 O O . GLN A 1 319 ? -1.352 -19.186 -13.477 1.00 95.06 319 GLN A O 1
ATOM 2441 N N . TYR A 1 320 ? -0.607 -17.058 -13.369 1.00 96.88 320 TYR A N 1
ATOM 2442 C CA . TYR A 1 320 ? -1.688 -16.427 -14.130 1.00 96.88 320 TYR A CA 1
ATOM 2443 C C . TYR A 1 320 ? -1.129 -15.415 -15.127 1.00 96.88 320 TYR A C 1
ATOM 2445 O O . TYR A 1 320 ? -0.217 -14.655 -14.794 1.00 96.88 320 TYR A O 1
ATOM 2453 N N . TYR A 1 321 ? -1.687 -15.387 -16.336 1.00 96.88 321 TYR A N 1
ATOM 2454 C CA . TYR A 1 321 ? -1.265 -14.502 -17.419 1.00 96.88 321 TYR A CA 1
ATOM 2455 C C . TYR A 1 321 ? -2.513 -13.948 -18.109 1.00 96.88 321 TYR A C 1
ATOM 2457 O O . TYR A 1 321 ? -3.089 -14.593 -18.977 1.00 96.88 321 TYR A O 1
ATOM 2465 N N . PHE A 1 322 ? -2.941 -12.759 -17.693 1.00 97.69 322 PHE A N 1
ATOM 2466 C CA . PHE A 1 322 ? -4.176 -12.130 -18.151 1.00 97.69 322 PHE A CA 1
ATOM 2467 C C . PHE A 1 322 ? -3.925 -11.075 -19.231 1.00 97.69 322 PHE A C 1
ATOM 2469 O O . PHE A 1 322 ? -3.027 -10.239 -19.094 1.00 97.69 322 PHE A O 1
ATOM 2476 N N . LEU A 1 323 ? -4.769 -11.084 -20.262 1.00 96.62 323 LEU A N 1
ATOM 2477 C CA . LEU A 1 323 ? -4.857 -10.093 -21.335 1.00 96.62 323 LEU A CA 1
ATOM 2478 C C . LEU A 1 323 ? -6.230 -9.416 -21.324 1.00 96.62 323 LEU A C 1
ATOM 2480 O O . LEU A 1 323 ? -7.226 -10.026 -20.936 1.00 96.62 323 LEU A O 1
ATOM 2484 N N . VAL A 1 324 ? -6.297 -8.176 -21.811 1.00 94.69 324 VAL A N 1
ATOM 2485 C CA . VAL A 1 324 ? -7.571 -7.508 -22.125 1.00 94.69 324 VAL A CA 1
ATOM 2486 C C . VAL A 1 324 ? -7.922 -7.663 -23.609 1.00 94.69 324 VAL A C 1
ATOM 2488 O O . VAL A 1 324 ? -7.026 -7.591 -24.451 1.00 94.69 324 VAL A O 1
ATOM 2491 N N . PRO A 1 325 ? -9.208 -7.839 -23.968 1.00 91.38 325 PRO A N 1
ATOM 2492 C CA . PRO A 1 325 ? -9.638 -7.952 -25.360 1.00 91.38 325 PRO A CA 1
ATOM 2493 C C . PRO A 1 325 ? -9.608 -6.604 -26.094 1.00 91.38 325 PRO A C 1
ATOM 2495 O O . PRO A 1 325 ? -9.446 -6.571 -27.311 1.00 91.38 325 PRO A O 1
ATOM 2498 N N . THR A 1 326 ? -9.764 -5.485 -25.375 1.00 90.69 326 THR A N 1
ATOM 2499 C CA . THR A 1 326 ? -9.764 -4.135 -25.956 1.00 90.69 326 THR A CA 1
ATOM 2500 C C . THR A 1 326 ? -8.981 -3.136 -25.103 1.00 90.69 326 THR A C 1
ATOM 2502 O O . THR A 1 326 ? -8.995 -3.178 -23.872 1.00 90.69 326 THR A O 1
ATOM 2505 N N . GLY A 1 327 ? -8.314 -2.197 -25.779 1.00 92.75 327 GLY A N 1
ATOM 2506 C CA . GLY A 1 327 ? -7.534 -1.137 -25.142 1.00 92.75 327 GLY A CA 1
ATOM 2507 C C . GLY A 1 327 ? -6.198 -1.604 -24.554 1.00 92.75 327 GLY A C 1
ATOM 2508 O O . GLY A 1 327 ? -5.616 -2.600 -24.975 1.00 92.75 327 GLY A O 1
ATOM 2509 N N . LYS A 1 328 ? -5.694 -0.823 -23.598 1.00 95.62 328 LYS A N 1
ATOM 2510 C CA . LYS A 1 328 ? -4.506 -1.101 -22.783 1.00 95.62 328 LYS A CA 1
ATOM 2511 C C . LYS A 1 328 ? -4.896 -1.118 -21.312 1.00 95.62 328 LYS A C 1
ATOM 2513 O O . LYS A 1 328 ? -5.850 -0.449 -20.915 1.00 95.62 328 LYS A O 1
ATOM 2518 N N . ILE A 1 329 ? -4.147 -1.838 -20.495 1.00 97.50 329 ILE A N 1
ATOM 2519 C CA . ILE A 1 329 ? -4.324 -1.845 -19.044 1.00 97.50 329 ILE A CA 1
ATOM 2520 C C . ILE A 1 329 ? -3.884 -0.483 -18.490 1.00 97.50 329 ILE A C 1
ATOM 2522 O O . ILE A 1 329 ? -2.896 0.099 -18.940 1.00 97.50 329 ILE A O 1
ATOM 2526 N N . ARG A 1 330 ? -4.641 0.057 -17.532 1.00 96.44 330 ARG A N 1
ATOM 2527 C CA . ARG A 1 330 ? -4.326 1.319 -16.843 1.00 96.44 330 ARG A CA 1
ATOM 2528 C C . ARG A 1 330 ? -4.046 1.115 -15.367 1.00 96.44 330 ARG A C 1
ATOM 2530 O O . ARG A 1 330 ? -3.127 1.736 -14.843 1.00 96.44 330 ARG A O 1
ATOM 2537 N N . ASP A 1 331 ? -4.822 0.257 -14.715 1.00 97.38 331 ASP A N 1
ATOM 2538 C CA . ASP A 1 331 ? -4.630 -0.089 -13.312 1.00 97.38 331 ASP A CA 1
ATOM 2539 C C . ASP A 1 331 ? -5.291 -1.436 -12.977 1.00 97.38 331 ASP A C 1
ATOM 2541 O O . ASP A 1 331 ? -6.163 -1.898 -13.710 1.00 97.38 331 ASP A O 1
ATOM 2545 N N . VAL A 1 332 ? -4.873 -2.072 -11.885 1.00 97.81 332 VAL A N 1
ATOM 2546 C CA . VAL A 1 332 ? -5.343 -3.395 -11.431 1.00 97.81 332 VAL A CA 1
ATOM 2547 C C . VAL A 1 332 ? -5.429 -3.408 -9.909 1.00 97.81 332 VAL A C 1
ATOM 2549 O O . VAL A 1 332 ? -4.571 -2.834 -9.241 1.00 97.81 332 VAL A O 1
ATOM 2552 N N . THR A 1 333 ? -6.421 -4.094 -9.351 1.00 97.00 333 THR A N 1
ATOM 2553 C CA . THR A 1 333 ? -6.542 -4.390 -7.919 1.00 97.00 333 THR A CA 1
ATOM 2554 C C . THR A 1 333 ? -7.052 -5.821 -7.715 1.00 97.00 333 THR A C 1
ATOM 2556 O O . THR A 1 333 ? -7.464 -6.476 -8.670 1.00 97.00 333 THR A O 1
ATOM 2559 N N . PHE A 1 334 ? -6.998 -6.329 -6.485 1.00 95.50 334 PHE A N 1
ATOM 2560 C CA . PHE A 1 334 ? -7.346 -7.714 -6.165 1.00 95.50 334 PHE A CA 1
ATOM 2561 C C . PHE A 1 334 ? -8.304 -7.763 -4.982 1.00 95.50 334 PHE A C 1
ATOM 2563 O O . PHE A 1 334 ? -7.990 -7.247 -3.909 1.00 95.50 334 PHE A O 1
ATOM 2570 N N . ILE A 1 335 ? -9.441 -8.426 -5.157 1.00 93.31 335 ILE A N 1
ATOM 2571 C CA . ILE A 1 335 ? -10.304 -8.859 -4.062 1.00 93.31 335 ILE A CA 1
ATOM 2572 C C . ILE A 1 335 ? -9.740 -10.197 -3.579 1.00 93.31 335 ILE A C 1
ATOM 2574 O O . ILE A 1 335 ? -9.548 -11.116 -4.369 1.00 93.31 335 ILE A O 1
ATOM 2578 N N . CYS A 1 336 ? -9.430 -10.306 -2.288 1.00 89.88 336 CYS A N 1
ATOM 2579 C CA . CYS A 1 336 ? -8.882 -11.529 -1.694 1.00 89.88 336 CYS A CA 1
ATOM 2580 C C . CYS A 1 336 ? -9.701 -11.882 -0.447 1.00 89.88 336 CYS A C 1
ATOM 2582 O O . CYS A 1 336 ? -9.357 -11.428 0.649 1.00 89.88 336 CYS A O 1
ATOM 2584 N N . PRO A 1 337 ? -10.819 -12.613 -0.598 1.00 81.19 337 PRO A N 1
ATOM 2585 C CA . PRO A 1 337 ? -11.593 -13.117 0.532 1.00 81.19 337 PRO A CA 1
ATOM 2586 C C . PRO A 1 337 ? -10.793 -14.192 1.288 1.00 81.19 337 PRO A C 1
ATOM 2588 O O . PRO A 1 337 ? -9.902 -14.817 0.721 1.00 81.19 337 PRO A O 1
ATOM 2591 N N . GLN A 1 338 ? -11.097 -14.427 2.568 1.00 72.56 338 GLN A N 1
ATOM 2592 C CA . GLN A 1 338 ? -10.389 -15.458 3.351 1.00 72.56 338 GLN A CA 1
ATOM 2593 C C . GLN A 1 338 ? -10.803 -16.895 2.990 1.00 72.56 338 GLN A C 1
ATOM 2595 O O . GLN A 1 338 ? -10.010 -17.813 3.177 1.00 72.56 338 GLN A O 1
ATOM 2600 N N . GLU A 1 339 ? -12.025 -17.086 2.482 1.00 71.69 339 GLU A N 1
ATOM 2601 C CA . GLU A 1 339 ? -12.623 -18.407 2.212 1.00 71.69 339 GLU A CA 1
ATOM 2602 C C . GLU A 1 339 ? -12.961 -18.637 0.727 1.00 71.69 339 GLU A C 1
ATOM 2604 O O . GLU A 1 339 ? -13.370 -19.733 0.349 1.00 71.69 339 GLU A O 1
ATOM 2609 N N . GLU A 1 340 ? -12.783 -17.628 -0.130 1.00 77.62 340 GLU A N 1
ATOM 2610 C CA . GLU A 1 340 ? -13.095 -17.697 -1.564 1.00 77.62 340 GLU A CA 1
ATOM 2611 C C . GLU A 1 340 ? -11.831 -17.449 -2.399 1.00 77.62 340 GLU A C 1
ATOM 2613 O O . GLU A 1 340 ? -10.815 -16.962 -1.896 1.00 77.62 340 GLU A O 1
ATOM 2618 N N . LYS A 1 341 ? -11.873 -17.804 -3.687 1.00 84.81 341 LYS A N 1
ATOM 2619 C CA . LYS A 1 341 ? -10.743 -17.575 -4.596 1.00 84.81 341 LYS A CA 1
ATOM 2620 C C . LYS A 1 341 ? -10.504 -16.061 -4.769 1.00 84.81 341 LYS A C 1
ATOM 2622 O O . LYS A 1 341 ? -11.467 -15.298 -4.734 1.00 84.81 341 LYS A O 1
ATOM 2627 N N . PRO A 1 342 ? -9.257 -15.599 -4.978 1.00 92.06 342 PRO A N 1
ATOM 2628 C CA . PRO A 1 342 ? -9.005 -14.202 -5.313 1.00 92.06 342 PRO A CA 1
ATOM 2629 C C . PRO A 1 342 ? -9.645 -13.811 -6.650 1.00 92.06 342 PRO A C 1
ATOM 2631 O O . PRO A 1 342 ? -9.603 -14.587 -7.601 1.00 92.06 342 PRO A O 1
ATOM 2634 N N . THR A 1 343 ? -10.141 -12.581 -6.752 1.00 93.69 343 THR A N 1
ATOM 2635 C CA . THR A 1 343 ? -10.675 -11.996 -7.991 1.00 93.69 343 THR A CA 1
ATOM 2636 C C . THR A 1 343 ? -9.823 -10.793 -8.381 1.00 93.69 343 THR A C 1
ATOM 2638 O O . THR A 1 343 ? -9.606 -9.879 -7.581 1.00 93.69 343 THR A O 1
ATOM 2641 N N . MET A 1 344 ? -9.326 -10.767 -9.614 1.00 95.69 344 MET A N 1
ATOM 2642 C CA . MET A 1 344 ? -8.647 -9.610 -10.192 1.00 95.69 344 MET A CA 1
ATOM 2643 C C . MET A 1 344 ? -9.676 -8.634 -10.766 1.00 95.69 344 MET A C 1
ATOM 2645 O O . MET A 1 344 ? -10.499 -9.021 -11.591 1.00 95.69 344 MET A O 1
ATOM 2649 N N . LEU A 1 345 ? -9.567 -7.354 -10.405 1.00 95.94 345 LEU A N 1
ATOM 2650 C CA . LEU A 1 345 ? -10.277 -6.255 -11.057 1.00 95.94 345 LEU A CA 1
ATOM 2651 C C . LEU A 1 345 ? -9.294 -5.381 -11.840 1.00 95.94 345 LEU A C 1
ATOM 2653 O O . LEU A 1 345 ? -8.252 -4.990 -11.315 1.00 95.94 345 LEU A O 1
ATOM 2657 N N . LEU A 1 346 ? -9.626 -5.043 -13.083 1.00 96.75 346 LEU A N 1
ATOM 2658 C CA . LEU A 1 346 ? -8.717 -4.382 -14.021 1.00 96.75 346 LEU A CA 1
ATOM 2659 C C . LEU A 1 346 ? -9.401 -3.198 -14.708 1.00 96.75 346 LEU A C 1
ATOM 2661 O O . LEU A 1 346 ? -10.398 -3.361 -15.402 1.00 96.75 346 LEU A O 1
ATOM 2665 N N . MET A 1 347 ? -8.822 -2.005 -14.576 1.00 96.94 347 MET A N 1
ATOM 2666 C CA . MET A 1 347 ? -9.246 -0.799 -15.285 1.00 96.94 347 MET A CA 1
ATOM 2667 C C . MET A 1 347 ? -8.520 -0.681 -16.627 1.00 96.94 347 MET A C 1
ATOM 2669 O O . MET A 1 347 ? -7.287 -0.627 -16.686 1.00 96.94 347 MET A O 1
ATOM 2673 N N . SER A 1 348 ? -9.291 -0.599 -17.708 1.00 96.81 348 SER A N 1
ATOM 2674 C CA . SER A 1 348 ? -8.790 -0.462 -19.079 1.00 96.81 348 SER A CA 1
ATOM 2675 C C . SER A 1 348 ? -8.743 0.991 -19.566 1.00 96.81 348 SER A C 1
ATOM 2677 O O . SER A 1 348 ? -9.395 1.886 -19.028 1.00 96.81 348 SER A O 1
ATOM 2679 N N . SER A 1 349 ? -7.997 1.248 -20.641 1.00 96.00 349 SER A N 1
ATOM 2680 C CA . SER A 1 349 ? -7.908 2.566 -21.280 1.00 96.00 349 SER A CA 1
ATOM 2681 C C . SER A 1 349 ? -9.211 3.015 -21.944 1.00 96.00 349 SER A C 1
ATOM 2683 O O . SER A 1 349 ? -9.398 4.213 -22.129 1.00 96.00 349 SER A O 1
ATOM 2685 N N . THR A 1 350 ? -10.098 2.082 -22.296 1.00 95.31 350 THR A N 1
ATOM 2686 C CA . THR A 1 350 ? -11.468 2.357 -22.761 1.00 95.31 350 THR A CA 1
ATOM 2687 C C . THR A 1 350 ? -12.412 2.685 -21.600 1.00 95.31 350 THR A C 1
ATOM 2689 O O . THR A 1 350 ? -13.424 3.339 -21.815 1.00 95.31 350 THR A O 1
ATOM 2692 N N . GLY A 1 351 ? -12.048 2.343 -20.359 1.00 94.56 351 GLY A N 1
ATOM 2693 C CA . GLY A 1 351 ? -12.797 2.674 -19.141 1.00 94.56 351 GLY A CA 1
ATOM 2694 C C . GLY A 1 351 ? -13.685 1.551 -18.608 1.00 94.56 351 GLY A C 1
ATOM 2695 O O . GLY A 1 351 ? -14.284 1.710 -17.547 1.00 94.56 351 GLY A O 1
ATOM 2696 N N . TYR A 1 352 ? -13.736 0.400 -19.277 1.00 94.62 352 TYR A N 1
ATOM 2697 C CA . TYR A 1 352 ? -14.344 -0.794 -18.695 1.00 94.62 352 TYR A CA 1
ATOM 2698 C C . TYR A 1 352 ? -13.498 -1.311 -17.528 1.00 94.62 352 TYR A C 1
ATOM 2700 O O . TYR A 1 352 ? -12.262 -1.361 -17.624 1.00 94.62 352 TYR A O 1
ATOM 2708 N N . ILE A 1 353 ? -14.180 -1.697 -16.447 1.00 95.38 353 ILE A N 1
ATOM 2709 C CA . ILE A 1 353 ? -13.604 -2.438 -15.325 1.00 95.38 353 ILE A CA 1
ATOM 2710 C C . ILE A 1 353 ? -13.876 -3.915 -15.592 1.00 95.38 353 ILE A C 1
ATOM 2712 O O . ILE A 1 353 ? -15.016 -4.363 -15.515 1.00 95.38 353 ILE A O 1
ATOM 2716 N N . TYR A 1 354 ? -12.836 -4.662 -15.926 1.00 95.44 354 TYR A N 1
ATOM 2717 C CA . TYR A 1 354 ? -12.901 -6.103 -16.125 1.00 95.44 354 TYR A CA 1
ATOM 2718 C C . TYR A 1 354 ? -12.758 -6.837 -14.786 1.00 95.44 354 TYR A C 1
ATOM 2720 O O . TYR A 1 354 ? -12.034 -6.364 -13.907 1.00 95.44 354 TYR A O 1
ATOM 2728 N N . SER A 1 355 ? -13.418 -7.986 -14.637 1.00 94.06 355 SER A N 1
ATOM 2729 C CA . SER A 1 355 ? -13.365 -8.834 -13.439 1.00 94.06 355 SER A CA 1
ATOM 2730 C C . SER A 1 355 ? -13.040 -10.278 -13.814 1.00 94.06 355 SER A C 1
ATOM 2732 O O . SER A 1 355 ? -13.678 -10.827 -14.710 1.00 94.06 355 SER A O 1
ATOM 2734 N N . GLN A 1 356 ? -12.071 -10.899 -13.140 1.00 94.44 356 GLN A N 1
ATOM 2735 C CA . GLN A 1 356 ? -11.690 -12.294 -13.371 1.00 94.44 356 GLN A CA 1
ATOM 2736 C C . GLN A 1 356 ? -11.370 -13.016 -12.067 1.00 94.44 356 GLN A C 1
ATOM 2738 O O . GLN A 1 356 ? -10.430 -12.639 -11.365 1.00 94.44 356 GLN A O 1
ATOM 2743 N N . ASP A 1 357 ? -12.088 -14.099 -11.786 1.00 93.12 357 ASP A N 1
ATOM 2744 C CA . ASP A 1 357 ? -11.726 -15.017 -10.708 1.00 93.12 357 ASP A CA 1
ATOM 2745 C C . ASP A 1 357 ? -10.441 -15.766 -11.068 1.00 93.12 357 ASP A C 1
ATOM 2747 O O . ASP A 1 357 ? -10.258 -16.203 -12.205 1.00 93.12 357 ASP A O 1
ATOM 2751 N N . MET A 1 358 ? -9.533 -15.876 -10.100 1.00 93.31 358 MET A N 1
ATOM 2752 C CA . MET A 1 358 ? -8.217 -16.485 -10.264 1.00 93.31 358 MET A CA 1
ATOM 2753 C C . MET A 1 358 ? -8.279 -17.964 -9.888 1.00 93.31 358 MET A C 1
ATOM 2755 O O . MET A 1 358 ? -8.195 -18.324 -8.708 1.00 93.31 358 MET A O 1
ATOM 2759 N N . ASP A 1 359 ? -8.434 -18.824 -10.890 1.00 92.06 359 ASP A N 1
ATOM 2760 C CA . ASP A 1 359 ? -8.582 -20.261 -10.685 1.00 92.06 359 ASP A CA 1
ATOM 2761 C C . ASP A 1 359 ? -7.902 -21.136 -11.749 1.00 92.06 359 ASP A C 1
ATOM 2763 O O . ASP A 1 359 ? -7.033 -20.682 -12.490 1.00 92.06 359 ASP A O 1
ATOM 2767 N N . GLU A 1 360 ? -8.205 -22.435 -11.766 1.00 91.75 360 GLU A N 1
ATOM 2768 C CA . GLU A 1 360 ? -7.548 -23.360 -12.688 1.00 91.75 360 GLU A CA 1
ATOM 2769 C C . GLU A 1 360 ? -7.933 -23.124 -14.158 1.00 91.75 360 GLU A C 1
ATOM 2771 O O . GLU A 1 360 ? -7.063 -23.254 -15.019 1.00 91.75 360 GLU A O 1
ATOM 2776 N N . GLU A 1 361 ? -9.168 -22.699 -14.445 1.00 92.38 361 GLU A N 1
ATOM 2777 C CA . GLU A 1 361 ? -9.605 -22.343 -15.804 1.00 92.38 361 GLU A CA 1
ATOM 2778 C C . GLU A 1 361 ? -8.916 -21.059 -16.277 1.00 92.38 361 GLU A C 1
ATOM 2780 O O . GLU A 1 361 ? -8.503 -20.945 -17.432 1.00 92.38 361 GLU A O 1
ATOM 2785 N N . SER A 1 362 ? -8.720 -20.111 -15.355 1.00 94.06 362 SER A N 1
ATOM 2786 C CA . SER A 1 362 ? -8.048 -18.839 -15.617 1.00 94.06 362 SER A CA 1
ATOM 2787 C C . SER A 1 362 ? -6.507 -18.915 -15.560 1.00 94.06 362 SER A C 1
ATOM 2789 O O . SER A 1 362 ? -5.837 -17.877 -15.607 1.00 94.06 362 SER A O 1
ATOM 2791 N N . SER A 1 363 ? -5.920 -20.101 -15.364 1.00 94.81 363 SER A N 1
ATOM 2792 C CA . SER A 1 363 ? -4.486 -20.272 -15.093 1.00 94.81 363 SER A CA 1
ATOM 2793 C C . SER A 1 363 ? -3.621 -20.204 -16.357 1.00 94.81 363 SER A C 1
ATOM 2795 O O . SER A 1 363 ? -3.994 -20.674 -17.429 1.00 94.81 363 SER A O 1
ATOM 2797 N N . ALA A 1 364 ? -2.383 -19.718 -16.208 1.00 94.31 364 ALA A N 1
ATOM 2798 C CA . ALA A 1 364 ? -1.405 -19.632 -17.296 1.00 94.31 364 ALA A CA 1
ATOM 2799 C C . ALA A 1 364 ? -0.944 -20.996 -17.861 1.00 94.31 364 ALA A C 1
ATOM 2801 O O . ALA A 1 364 ? -0.201 -21.023 -18.844 1.00 94.31 364 ALA A O 1
ATOM 2802 N N . LYS A 1 365 ? -1.379 -22.128 -17.278 1.00 90.94 365 LYS A N 1
ATOM 2803 C CA . LYS A 1 365 ? -1.091 -23.496 -17.762 1.00 90.94 365 LYS A CA 1
ATOM 2804 C C . LYS A 1 365 ? -1.405 -23.689 -19.249 1.00 90.94 365 LYS A C 1
ATOM 2806 O O . LYS A 1 365 ? -0.713 -24.450 -19.920 1.00 90.94 365 LYS A O 1
ATOM 2811 N N . HIS A 1 366 ? -2.435 -23.008 -19.750 1.00 87.81 366 HIS A N 1
ATOM 2812 C CA . HIS A 1 366 ? -2.903 -23.106 -21.136 1.00 87.81 366 HIS A CA 1
ATOM 2813 C C . HIS A 1 366 ? -2.481 -21.908 -22.008 1.00 87.81 366 HIS A C 1
ATOM 2815 O O . HIS A 1 366 ? -2.969 -21.756 -23.125 1.00 87.81 366 HIS A O 1
ATOM 2821 N N . GLY A 1 367 ? -1.549 -21.077 -21.526 1.00 92.44 367 GLY A N 1
ATOM 2822 C CA . GLY A 1 367 ? -1.130 -19.838 -22.181 1.00 92.44 367 GLY A CA 1
ATOM 2823 C C . GLY A 1 367 ? -1.844 -18.601 -21.615 1.00 92.44 367 GLY A C 1
ATOM 2824 O O . GLY A 1 367 ? -2.268 -18.616 -20.460 1.00 92.44 367 GLY A O 1
ATOM 2825 N N . PRO A 1 368 ? -1.926 -17.495 -22.375 1.00 94.31 368 PRO A N 1
ATOM 2826 C CA . PRO A 1 368 ? -2.589 -16.280 -21.917 1.00 94.31 368 PRO A CA 1
ATOM 2827 C C . PRO A 1 368 ? -4.117 -16.425 -21.901 1.00 94.31 368 PRO A C 1
ATOM 2829 O O . PRO A 1 368 ? -4.717 -16.936 -22.846 1.00 94.31 368 PRO A O 1
ATOM 2832 N N . PHE A 1 369 ? -4.748 -15.890 -20.859 1.00 97.00 369 PHE A N 1
ATOM 2833 C CA . PHE A 1 369 ? -6.195 -15.868 -20.676 1.00 97.00 369 PHE A CA 1
ATOM 2834 C C . PHE A 1 369 ? -6.757 -14.469 -20.972 1.00 97.00 369 PHE A C 1
ATOM 2836 O O . PHE A 1 369 ? -6.312 -13.478 -20.389 1.00 97.00 369 PHE A O 1
ATOM 2843 N N . TYR A 1 370 ? -7.750 -14.370 -21.858 1.00 96.44 370 TYR A N 1
ATOM 2844 C CA . TYR A 1 370 ? -8.411 -13.101 -22.184 1.00 96.44 370 TYR A CA 1
ATOM 2845 C C . TYR A 1 370 ? -9.569 -12.825 -21.224 1.00 96.44 370 TYR A C 1
ATOM 2847 O O . TYR A 1 370 ? -10.561 -13.549 -21.216 1.00 96.44 370 TYR A O 1
ATOM 2855 N N . VAL A 1 371 ? -9.470 -11.747 -20.446 1.00 95.31 371 VAL A N 1
ATOM 2856 C CA . VAL A 1 371 ? -10.519 -11.350 -19.502 1.00 95.31 371 VAL A CA 1
ATOM 2857 C C . VAL A 1 371 ? -11.629 -10.604 -20.234 1.00 95.31 371 VAL A C 1
ATOM 2859 O O . VAL A 1 371 ? -11.459 -9.454 -20.631 1.00 95.31 371 VAL A O 1
ATOM 2862 N N . THR A 1 372 ? -12.775 -11.255 -20.406 1.00 93.62 372 THR A N 1
ATOM 2863 C CA . THR A 1 372 ? -13.933 -10.710 -21.136 1.00 93.62 372 THR A CA 1
ATOM 2864 C C . THR A 1 372 ? -15.045 -10.197 -20.222 1.00 93.62 372 THR A C 1
ATOM 2866 O O . THR A 1 372 ? -15.782 -9.289 -20.606 1.00 93.62 372 THR A O 1
ATOM 2869 N N . ASN A 1 373 ? -15.160 -10.739 -19.008 1.00 92.94 373 ASN A N 1
ATOM 2870 C CA . ASN A 1 373 ? -16.190 -10.353 -18.049 1.00 92.94 373 ASN A CA 1
ATOM 2871 C C . ASN A 1 373 ? -15.970 -8.912 -17.552 1.00 92.94 373 ASN A C 1
ATOM 2873 O O . ASN A 1 373 ? -14.879 -8.548 -17.106 1.00 92.94 373 ASN A O 1
ATOM 2877 N N . THR A 1 374 ? -17.014 -8.091 -17.647 1.00 92.12 374 THR A N 1
ATOM 2878 C CA . THR A 1 374 ? -16.990 -6.648 -17.371 1.00 92.12 374 THR A CA 1
ATOM 2879 C C . THR A 1 374 ? -17.976 -6.331 -16.255 1.00 92.12 374 THR A C 1
ATOM 2881 O O . THR A 1 374 ? -19.115 -6.784 -16.294 1.00 92.12 374 THR A O 1
ATOM 2884 N N . MET A 1 375 ? -17.553 -5.543 -15.267 1.00 90.69 375 MET A N 1
ATOM 2885 C CA . MET A 1 375 ? -18.431 -5.084 -14.193 1.00 90.69 375 MET A CA 1
ATOM 2886 C C . MET A 1 375 ? -19.427 -4.046 -14.708 1.00 90.69 375 MET A C 1
ATOM 2888 O O . MET A 1 375 ? -19.043 -3.070 -15.359 1.00 90.69 375 MET A O 1
ATOM 2892 N N . GLU A 1 376 ? -20.695 -4.212 -14.351 1.00 87.94 376 GLU A N 1
ATOM 2893 C CA . GLU A 1 376 ? -21.738 -3.240 -14.656 1.00 87.94 376 GLU A CA 1
ATOM 2894 C C . GLU A 1 376 ? -21.712 -2.095 -13.636 1.00 87.94 376 GLU A C 1
ATOM 2896 O O . GLU A 1 376 ? -21.869 -2.291 -12.426 1.00 87.94 376 GLU A O 1
ATOM 2901 N N . VAL A 1 377 ? -21.504 -0.874 -14.137 1.00 90.50 377 VAL A N 1
ATOM 2902 C CA . VAL A 1 377 ? -21.386 0.345 -13.329 1.00 90.50 377 VAL A CA 1
ATOM 2903 C C . VAL A 1 377 ? -22.474 1.337 -13.734 1.00 90.50 377 VAL A C 1
ATOM 2905 O O . VAL A 1 377 ? -22.371 1.998 -14.766 1.00 90.50 377 VAL A O 1
ATOM 2908 N N . SER A 1 378 ? -23.513 1.464 -12.908 1.00 88.50 378 SER A N 1
ATOM 2909 C CA . SER A 1 378 ? -24.643 2.365 -13.164 1.00 88.50 378 SER A CA 1
ATOM 2910 C C . SER A 1 378 ? -24.534 3.653 -12.345 1.00 88.50 378 SER A C 1
ATOM 2912 O O . SER A 1 378 ? -24.588 3.626 -11.116 1.00 88.50 378 SER A O 1
ATOM 2914 N N . HIS A 1 379 ? -24.380 4.797 -13.020 1.00 91.00 379 HIS A N 1
ATOM 2915 C CA . HIS A 1 379 ? -24.433 6.130 -12.409 1.00 91.00 379 HIS A CA 1
ATOM 2916 C C . HIS A 1 379 ? -24.753 7.201 -13.475 1.00 91.00 379 HIS A C 1
ATOM 2918 O O . HIS A 1 379 ? -24.188 7.125 -14.564 1.00 91.00 379 HIS A O 1
ATOM 2924 N N . PRO A 1 380 ? -25.565 8.247 -13.204 1.00 89.69 380 PRO A N 1
ATOM 2925 C CA . PRO A 1 380 ? -25.954 9.243 -14.219 1.00 89.69 380 PRO A CA 1
ATOM 2926 C C . PRO A 1 380 ? -24.793 10.016 -14.874 1.00 89.69 380 PRO A C 1
ATOM 2928 O O . PRO A 1 380 ? -24.902 10.470 -16.018 1.00 89.69 380 PRO A O 1
ATOM 2931 N N . GLU A 1 381 ? -23.679 10.180 -14.153 1.00 88.88 381 GLU A N 1
ATOM 2932 C CA . GLU A 1 381 ? -22.453 10.802 -14.677 1.00 88.88 381 GLU A CA 1
ATOM 2933 C C . GLU A 1 381 ? -21.523 9.827 -15.423 1.00 88.88 381 GLU A C 1
ATOM 2935 O O . GLU A 1 381 ? -20.560 10.280 -16.044 1.00 88.88 381 GLU A O 1
ATOM 2940 N N . ILE A 1 382 ? -21.785 8.515 -15.374 1.00 90.31 382 ILE A N 1
ATOM 2941 C CA . ILE A 1 382 ? -21.006 7.499 -16.087 1.00 90.31 382 ILE A CA 1
ATOM 2942 C C . ILE A 1 382 ? -21.698 7.206 -17.416 1.00 90.31 382 ILE A C 1
ATOM 2944 O O . ILE A 1 382 ? -22.841 6.760 -17.457 1.00 90.31 382 ILE A O 1
ATOM 2948 N N . LYS A 1 383 ? -21.013 7.518 -18.519 1.00 88.69 383 LYS A N 1
ATOM 2949 C CA . LYS A 1 383 ? -21.545 7.373 -19.878 1.00 88.69 383 LYS A CA 1
ATOM 2950 C C . LYS A 1 383 ? -20.508 6.743 -20.789 1.00 88.69 383 LYS A C 1
ATOM 2952 O O . LYS A 1 383 ? -19.359 7.190 -20.821 1.00 88.69 383 LYS A O 1
ATOM 2957 N N . ASP A 1 384 ? -20.948 5.744 -21.539 1.00 89.31 384 ASP A N 1
ATOM 2958 C CA . ASP A 1 384 ? -20.226 5.187 -22.674 1.00 89.31 384 ASP A CA 1
ATOM 2959 C C . ASP A 1 384 ? -20.551 6.009 -23.928 1.00 89.31 384 ASP A C 1
ATOM 2961 O O . ASP A 1 384 ? -21.717 6.294 -24.214 1.00 89.31 384 ASP A O 1
ATOM 2965 N N . VAL A 1 385 ? -19.514 6.433 -24.648 1.00 88.62 385 VAL A N 1
ATOM 2966 C CA . VAL A 1 385 ? -19.633 7.079 -25.955 1.00 88.62 385 VAL A CA 1
ATOM 2967 C C . VAL A 1 385 ? -18.681 6.363 -26.907 1.00 88.62 385 VAL A C 1
ATOM 2969 O O . VAL A 1 385 ? -17.466 6.467 -26.765 1.00 88.62 385 VAL A O 1
ATOM 2972 N N . ASN A 1 386 ? -19.240 5.661 -27.895 1.00 86.38 386 ASN A N 1
ATOM 2973 C CA . ASN A 1 386 ? -18.504 4.923 -28.930 1.00 86.38 386 ASN A CA 1
ATOM 2974 C C . ASN A 1 386 ? -17.517 3.857 -28.392 1.00 86.38 386 ASN A C 1
ATOM 2976 O O . ASN A 1 386 ? -16.456 3.657 -28.983 1.00 86.38 386 ASN A O 1
ATOM 2980 N N . GLY A 1 387 ? -17.850 3.165 -27.296 1.00 84.75 387 GLY A N 1
ATOM 2981 C CA . GLY A 1 387 ? -16.986 2.140 -26.695 1.00 84.75 387 GLY A CA 1
ATOM 2982 C C . GLY A 1 387 ? -15.902 2.716 -25.778 1.00 84.75 387 GLY A C 1
ATOM 2983 O O . GLY A 1 387 ? -14.855 2.098 -25.570 1.00 84.75 387 GLY A O 1
ATOM 2984 N N . GLN A 1 388 ? -16.120 3.932 -25.271 1.00 89.69 388 GLN A N 1
ATOM 2985 C CA . GLN A 1 388 ? -15.216 4.634 -24.369 1.00 89.69 388 GLN A CA 1
ATOM 2986 C C . GLN A 1 388 ? -16.005 5.275 -23.221 1.00 89.69 388 GLN A C 1
ATOM 2988 O O . GLN A 1 388 ? -16.667 6.306 -23.367 1.00 89.69 388 GLN A O 1
ATOM 2993 N N . VAL A 1 389 ? -15.891 4.677 -22.037 1.00 91.50 389 VAL A N 1
ATOM 2994 C CA . VAL A 1 389 ? -16.558 5.116 -20.809 1.00 91.50 389 VAL A CA 1
ATOM 2995 C C . VAL A 1 389 ? -15.824 6.326 -20.231 1.00 91.50 389 VAL A C 1
ATOM 2997 O O . VAL A 1 389 ? -14.644 6.242 -19.889 1.00 91.50 389 VAL A O 1
ATOM 3000 N N . CYS A 1 390 ? -16.508 7.469 -20.115 1.00 89.12 390 CYS A N 1
ATOM 3001 C CA . CYS A 1 390 ? -15.995 8.694 -19.476 1.00 89.12 390 CYS A CA 1
ATOM 3002 C C . CYS A 1 390 ? -14.607 9.165 -19.974 1.00 89.12 390 CYS A C 1
ATOM 3004 O O . CYS A 1 390 ? -13.782 9.642 -19.190 1.00 89.12 390 CYS A O 1
ATOM 3006 N N . ALA A 1 391 ? -14.359 9.047 -21.284 1.00 88.69 391 ALA A N 1
ATOM 3007 C CA . ALA A 1 391 ? -13.069 9.302 -21.945 1.00 88.69 391 ALA A CA 1
ATOM 3008 C C . ALA A 1 391 ? -11.898 8.392 -21.500 1.00 88.69 391 ALA A C 1
ATOM 3010 O O . ALA A 1 391 ? -10.739 8.686 -21.794 1.00 88.69 391 ALA A O 1
ATOM 3011 N N . GLY A 1 392 ? -12.186 7.248 -20.878 1.00 93.12 392 GLY A N 1
ATOM 3012 C CA . GLY A 1 392 ? -11.217 6.205 -20.544 1.00 93.12 392 GLY A CA 1
ATOM 3013 C C . GLY A 1 392 ? -10.904 6.094 -19.053 1.00 93.12 392 GLY A C 1
ATOM 3014 O O . GLY A 1 392 ? -11.076 7.038 -18.279 1.00 93.12 392 GLY A O 1
ATOM 3015 N N . GLY A 1 393 ? -10.437 4.916 -18.644 1.00 95.12 393 GLY A N 1
ATOM 3016 C CA . GLY A 1 393 ? -10.099 4.597 -17.259 1.00 95.12 393 GLY A CA 1
ATOM 3017 C C . GLY A 1 393 ? -8.742 5.142 -16.815 1.00 95.12 393 GLY A C 1
ATOM 3018 O O . GLY A 1 393 ? -7.833 5.328 -17.628 1.00 95.12 393 GLY A O 1
ATOM 3019 N N . VAL A 1 394 ? -8.592 5.392 -15.510 1.00 96.00 394 VAL A N 1
ATOM 3020 C CA . VAL A 1 394 ? -7.363 5.960 -14.918 1.00 96.00 394 VAL A CA 1
ATOM 3021 C C . VAL A 1 394 ? -6.833 5.168 -13.725 1.00 96.00 394 VAL A C 1
ATOM 3023 O O . VAL A 1 394 ? -5.614 5.050 -13.587 1.00 96.00 394 VAL A O 1
ATOM 3026 N N . SER A 1 395 ? -7.704 4.681 -12.842 1.00 97.25 395 SER A N 1
ATOM 3027 C CA . SER A 1 395 ? -7.302 3.954 -11.631 1.00 97.25 395 SER A CA 1
ATOM 3028 C C . SER A 1 395 ? -8.414 3.046 -11.109 1.00 97.25 395 SER A C 1
ATOM 3030 O O . SER A 1 395 ? -9.594 3.313 -11.356 1.00 97.25 395 SER A O 1
ATOM 3032 N N . VAL A 1 396 ? -8.034 1.995 -10.377 1.00 97.56 396 VAL A N 1
ATOM 3033 C CA . VAL A 1 396 ? -8.959 1.126 -9.633 1.00 97.56 396 VAL A CA 1
ATOM 3034 C C . VAL A 1 396 ? -8.284 0.562 -8.380 1.00 97.56 396 VAL A C 1
ATOM 3036 O O . VAL A 1 396 ? -7.117 0.171 -8.404 1.00 97.56 396 VAL A O 1
ATOM 3039 N N . TYR A 1 397 ? -9.011 0.540 -7.266 1.00 97.56 397 TYR A N 1
ATOM 3040 C CA . TYR A 1 397 ? -8.518 0.068 -5.975 1.00 97.56 397 TYR A CA 1
ATOM 3041 C C . TYR A 1 397 ? -9.646 -0.473 -5.109 1.00 97.56 397 TYR A C 1
ATOM 3043 O O . TYR A 1 397 ? -10.644 0.210 -4.897 1.00 97.56 397 TYR A O 1
ATOM 3051 N N . TYR A 1 398 ? -9.468 -1.672 -4.569 1.00 95.94 398 TYR A N 1
ATOM 3052 C CA . TYR A 1 398 ? -10.390 -2.271 -3.618 1.00 95.94 398 TYR A CA 1
ATOM 3053 C C . TYR A 1 398 ? -9.831 -2.170 -2.195 1.00 95.94 398 TYR A C 1
ATOM 3055 O O . TYR A 1 398 ? -8.704 -2.591 -1.949 1.00 95.94 398 TYR A O 1
ATOM 3063 N N . SER A 1 399 ? -10.624 -1.628 -1.266 1.00 94.56 399 SER A N 1
ATOM 3064 C CA . SER A 1 399 ? -10.338 -1.678 0.171 1.00 94.56 399 SER A CA 1
ATOM 3065 C C . SER A 1 399 ? -10.982 -2.915 0.780 1.00 94.56 399 SER A C 1
ATOM 3067 O O . SER A 1 399 ? -12.207 -2.978 0.910 1.00 94.56 399 SER A O 1
ATOM 3069 N N . HIS A 1 400 ? -10.165 -3.874 1.218 1.00 91.12 400 HIS A N 1
ATOM 3070 C CA . HIS A 1 400 ? -10.637 -5.067 1.933 1.00 91.12 400 HIS A CA 1
ATOM 3071 C C . HIS A 1 400 ? -11.227 -4.716 3.300 1.00 91.12 400 HIS A C 1
ATOM 3073 O O . HIS A 1 400 ? -12.117 -5.413 3.772 1.00 91.12 400 HIS A O 1
ATOM 3079 N N . THR A 1 401 ? -10.770 -3.628 3.931 1.00 91.25 401 THR A N 1
ATOM 3080 C CA . THR A 1 401 ? -11.240 -3.217 5.264 1.00 91.25 401 THR A CA 1
ATOM 3081 C C . THR A 1 401 ? -12.687 -2.720 5.254 1.00 91.25 401 THR A C 1
ATOM 3083 O O . THR A 1 401 ? -13.400 -2.901 6.240 1.00 91.25 401 THR A O 1
ATOM 3086 N N . LEU A 1 402 ? -13.124 -2.072 4.167 1.00 92.88 402 LEU A N 1
ATOM 3087 C CA . LEU A 1 402 ? -14.474 -1.504 4.038 1.00 92.88 402 LEU A CA 1
ATOM 3088 C C . LEU A 1 402 ? -15.329 -2.172 2.948 1.00 92.88 402 LEU A C 1
ATOM 3090 O O . LEU A 1 402 ? -16.499 -1.822 2.799 1.00 92.88 402 LEU A O 1
ATOM 3094 N N . CYS A 1 403 ? -14.761 -3.102 2.179 1.00 93.19 403 CYS A N 1
ATOM 3095 C CA . CYS A 1 403 ? -15.360 -3.711 0.987 1.00 93.19 403 CYS A CA 1
ATOM 3096 C C . CYS A 1 403 ? -15.834 -2.678 -0.057 1.00 93.19 403 CYS A C 1
ATOM 3098 O O . CYS A 1 403 ? -16.920 -2.796 -0.628 1.00 93.19 403 CYS A O 1
ATOM 3100 N N . LEU A 1 404 ? -15.025 -1.636 -0.284 1.00 94.94 404 LEU A N 1
ATOM 3101 C CA . LEU A 1 404 ? -15.323 -0.538 -1.211 1.00 94.94 404 LEU A CA 1
ATOM 3102 C C . LEU A 1 404 ? -14.332 -0.511 -2.378 1.00 94.94 404 LEU A C 1
ATOM 3104 O O . LEU A 1 404 ? -13.118 -0.557 -2.172 1.00 94.94 404 LEU A O 1
ATOM 3108 N N . LEU A 1 405 ? -14.858 -0.375 -3.594 1.00 96.50 405 LEU A N 1
ATOM 3109 C CA . LEU A 1 405 ? -14.109 -0.110 -4.815 1.00 96.50 405 LEU A CA 1
ATOM 3110 C C . LEU A 1 405 ? -14.038 1.396 -5.069 1.00 96.50 405 LEU A C 1
ATOM 3112 O O . LEU A 1 405 ? -15.063 2.069 -5.162 1.00 96.50 405 LEU A O 1
ATOM 3116 N N . PHE A 1 406 ? -12.824 1.901 -5.233 1.00 97.69 406 PHE A N 1
ATOM 3117 C CA . PHE A 1 406 ? -12.504 3.258 -5.654 1.00 97.69 406 PHE A CA 1
ATOM 3118 C C . PHE A 1 406 ? -12.023 3.208 -7.102 1.00 97.69 406 PHE A C 1
ATOM 3120 O O . PHE A 1 406 ? -11.153 2.402 -7.436 1.00 97.69 406 PHE A O 1
ATOM 3127 N N . PHE A 1 407 ? -12.567 4.053 -7.973 1.00 97.62 407 PHE A N 1
ATOM 3128 C CA . PHE A 1 407 ? -12.205 4.061 -9.393 1.00 97.62 407 PHE A CA 1
ATOM 3129 C C . PHE A 1 407 ? -12.360 5.447 -10.016 1.00 97.62 407 PHE A C 1
ATOM 3131 O O . PHE A 1 407 ? -13.207 6.237 -9.598 1.00 97.62 407 PHE A O 1
ATOM 3138 N N . SER A 1 408 ? -11.539 5.746 -11.024 1.00 96.94 408 SER A N 1
ATOM 3139 C CA . SER A 1 408 ? -11.493 7.077 -11.644 1.00 96.94 408 SER A CA 1
ATOM 3140 C C . SER A 1 408 ? -11.370 7.026 -13.163 1.00 96.94 408 SER A C 1
ATOM 3142 O O . SER A 1 408 ? -10.718 6.137 -13.718 1.00 96.94 408 SER A O 1
ATOM 3144 N N . TYR A 1 409 ? -11.926 8.047 -13.819 1.00 95.81 409 TYR A N 1
ATOM 3145 C CA . TYR A 1 409 ? -11.950 8.221 -15.274 1.00 95.81 409 TYR A CA 1
ATOM 3146 C C . TYR A 1 409 ? -11.274 9.518 -15.727 1.00 95.81 409 TYR A C 1
ATOM 3148 O O . TYR A 1 409 ? -11.221 10.502 -14.988 1.00 95.81 409 TYR A O 1
ATOM 3156 N N . ALA A 1 410 ? -10.814 9.554 -16.978 1.00 90.62 410 ALA A N 1
ATOM 3157 C CA . ALA A 1 410 ? -10.012 10.640 -17.545 1.00 90.62 410 ALA A CA 1
ATOM 3158 C C . ALA A 1 410 ? -10.694 12.023 -17.516 1.00 90.62 410 ALA A C 1
ATOM 3160 O O . ALA A 1 410 ? -10.005 13.036 -17.455 1.00 90.62 410 ALA A O 1
ATOM 3161 N N . GLN A 1 411 ? -12.030 12.084 -17.476 1.00 83.50 411 GLN A N 1
ATOM 3162 C CA . GLN A 1 411 ? -12.808 13.324 -17.288 1.00 83.50 411 GLN A CA 1
ATOM 3163 C C . GLN A 1 411 ? -12.706 13.949 -15.877 1.00 83.50 411 GLN A C 1
ATOM 3165 O O . GLN A 1 411 ? -13.474 14.852 -15.551 1.00 83.50 411 GLN A O 1
ATOM 3170 N N . GLY A 1 412 ? -11.816 13.465 -15.007 1.00 82.25 412 GLY A N 1
ATOM 3171 C CA . GLY A 1 412 ? -11.641 14.010 -13.657 1.00 82.25 412 GLY A CA 1
ATOM 3172 C C . GLY A 1 412 ? -12.646 13.511 -12.624 1.00 82.25 412 GLY A C 1
ATOM 3173 O O . GLY A 1 412 ? -12.660 13.988 -11.491 1.00 82.25 412 GLY A O 1
ATOM 3174 N N . ARG A 1 413 ? -13.488 12.549 -13.004 1.00 87.94 413 ARG A N 1
ATOM 3175 C CA . ARG A 1 413 ? -14.511 11.953 -12.143 1.00 87.94 413 ARG A CA 1
ATOM 3176 C C . ARG A 1 413 ? -13.932 10.749 -11.409 1.00 87.94 413 ARG A C 1
ATOM 3178 O O . ARG A 1 413 ? -13.353 9.865 -12.038 1.00 87.94 413 ARG A O 1
ATOM 3185 N N . SER A 1 414 ? -14.105 10.734 -10.091 1.00 95.50 414 SER A N 1
ATOM 3186 C CA . SER A 1 414 ? -13.677 9.650 -9.201 1.00 95.50 414 SER A CA 1
ATOM 3187 C C . SER A 1 414 ? -14.887 9.170 -8.402 1.00 95.50 414 SER A C 1
ATOM 3189 O O . SER A 1 414 ? -15.720 9.985 -8.003 1.00 95.50 414 SER A O 1
ATOM 3191 N N . PHE A 1 415 ? -14.997 7.867 -8.184 1.00 96.00 415 PHE A N 1
ATOM 3192 C CA . PHE A 1 415 ? -16.175 7.211 -7.623 1.00 96.00 415 PHE A CA 1
ATOM 3193 C C . PHE A 1 415 ? -15.788 6.214 -6.531 1.00 96.00 415 PHE A C 1
ATOM 3195 O O . PHE A 1 415 ? -14.662 5.712 -6.499 1.00 96.00 415 PHE A O 1
ATOM 3202 N N . ILE A 1 416 ? -16.745 5.931 -5.651 1.00 95.94 416 ILE A N 1
ATOM 3203 C CA . ILE A 1 416 ? -16.674 4.922 -4.598 1.00 95.94 416 ILE A CA 1
ATOM 3204 C C . ILE A 1 416 ? -17.970 4.101 -4.615 1.00 95.94 416 ILE A C 1
ATOM 3206 O O . ILE A 1 416 ? -19.060 4.671 -4.627 1.00 95.94 416 ILE A O 1
ATOM 3210 N N . ALA A 1 417 ? -17.868 2.774 -4.637 1.00 95.19 417 ALA A N 1
ATOM 3211 C CA . ALA A 1 417 ? -19.018 1.867 -4.641 1.00 95.19 417 ALA A CA 1
ATOM 3212 C C . ALA A 1 417 ? -18.724 0.618 -3.793 1.00 95.19 417 ALA A C 1
ATOM 3214 O O . ALA A 1 417 ? -17.587 0.141 -3.806 1.00 95.19 417 ALA A O 1
ATOM 3215 N N . PRO A 1 418 ? -19.696 0.060 -3.054 1.00 93.50 418 PRO A N 1
ATOM 3216 C CA . PRO A 1 418 ? -19.497 -1.196 -2.346 1.00 93.50 418 PRO A CA 1
ATOM 3217 C C . PRO A 1 418 ? -19.511 -2.380 -3.319 1.00 93.50 418 PRO A C 1
ATOM 3219 O O . PRO A 1 418 ? -20.316 -2.421 -4.253 1.00 93.50 418 PRO A O 1
ATOM 3222 N N . VAL A 1 419 ? -18.640 -3.361 -3.070 1.00 87.50 419 VAL A N 1
ATOM 3223 C CA . VAL A 1 419 ? -18.618 -4.634 -3.807 1.00 87.50 419 VAL A CA 1
ATOM 3224 C C . VAL A 1 419 ? -19.112 -5.739 -2.889 1.00 87.50 419 VAL A C 1
ATOM 3226 O O . VAL A 1 419 ? -18.600 -5.915 -1.783 1.00 87.50 419 VAL A O 1
ATOM 3229 N N . LYS A 1 420 ? -20.086 -6.513 -3.361 1.00 73.06 420 LYS A N 1
ATOM 3230 C CA . LYS A 1 420 ? -20.478 -7.783 -2.746 1.00 73.06 420 LYS A CA 1
ATOM 3231 C C . LYS A 1 420 ? -19.858 -8.910 -3.563 1.00 73.06 420 LYS A C 1
ATOM 3233 O O . LYS A 1 420 ? -19.925 -8.868 -4.785 1.00 73.06 420 LYS A O 1
ATOM 3238 N N . SER A 1 421 ? -19.299 -9.916 -2.890 1.00 57.81 421 SER A N 1
ATOM 3239 C CA . SER A 1 421 ? -18.387 -10.941 -3.448 1.00 57.81 421 SER A CA 1
ATOM 3240 C C . SER A 1 421 ? -18.896 -11.769 -4.652 1.00 57.81 421 SER A C 1
ATOM 3242 O O . SER A 1 421 ? -18.180 -12.650 -5.109 1.00 57.81 421 SER A O 1
ATOM 3244 N N . LYS A 1 422 ? -20.141 -11.582 -5.124 1.00 54.56 422 LYS A N 1
ATOM 3245 C CA . LYS A 1 422 ? -20.816 -12.465 -6.104 1.00 54.56 422 LYS A CA 1
ATOM 3246 C C . LYS A 1 422 ? -21.688 -11.755 -7.145 1.00 54.56 422 LYS A C 1
ATOM 3248 O O . LYS A 1 422 ? -22.310 -12.427 -7.961 1.00 54.56 422 LYS A O 1
ATOM 3253 N N . GLU A 1 423 ? -21.765 -10.426 -7.127 1.00 60.06 423 GLU A N 1
ATOM 3254 C CA . GLU A 1 423 ? -22.594 -9.657 -8.065 1.00 60.06 423 GLU A CA 1
ATOM 3255 C C . GLU A 1 423 ? -21.688 -8.961 -9.097 1.00 60.06 423 GLU A C 1
ATOM 3257 O O . GLU A 1 423 ? -20.803 -8.189 -8.734 1.00 60.06 423 GLU A O 1
ATOM 3262 N N . SER A 1 424 ? -21.911 -9.209 -10.396 1.00 64.75 424 SER A N 1
ATOM 3263 C CA . SER A 1 424 ? -21.231 -8.487 -11.494 1.00 64.75 424 SER A CA 1
ATOM 3264 C C . SER A 1 424 ? -21.639 -7.009 -11.579 1.00 64.75 424 SER A C 1
ATOM 3266 O O . SER A 1 424 ? -21.020 -6.234 -12.306 1.00 64.75 424 SER A O 1
ATOM 3268 N N . VAL A 1 425 ? -22.674 -6.628 -10.830 1.00 76.69 425 VAL A N 1
ATOM 3269 C CA . VAL A 1 425 ? -23.203 -5.272 -10.697 1.00 76.69 425 VAL A CA 1
ATOM 3270 C C . VAL A 1 425 ? -22.648 -4.662 -9.413 1.00 76.69 425 VAL A C 1
ATOM 3272 O O . VAL A 1 425 ? -22.745 -5.263 -8.342 1.00 76.69 425 VAL A O 1
ATOM 3275 N N . LEU A 1 426 ? -22.071 -3.463 -9.497 1.00 83.50 426 LEU A N 1
ATOM 3276 C CA . LEU A 1 426 ? -21.667 -2.729 -8.295 1.00 83.50 426 LEU A CA 1
ATOM 3277 C C . LEU A 1 426 ? -22.891 -2.278 -7.484 1.00 83.50 426 LEU A C 1
ATOM 3279 O O . LEU A 1 426 ? -23.948 -1.975 -8.039 1.00 83.50 426 LEU A O 1
ATOM 3283 N N . GLY A 1 427 ? -22.730 -2.165 -6.162 1.00 81.50 427 GLY A N 1
ATOM 3284 C CA . GLY A 1 427 ? -23.723 -1.486 -5.329 1.00 81.50 427 GLY A CA 1
ATOM 3285 C C . GLY A 1 427 ? -23.801 0.022 -5.630 1.00 81.50 427 GLY A C 1
ATOM 3286 O O . GLY A 1 427 ? -23.172 0.497 -6.578 1.00 81.50 427 GLY A O 1
ATOM 3287 N N . PRO A 1 428 ? -24.554 0.808 -4.835 1.00 89.00 428 PRO A N 1
ATOM 3288 C CA . PRO A 1 428 ? -24.781 2.223 -5.126 1.00 89.00 428 PRO A CA 1
ATOM 3289 C C . PRO A 1 428 ? -23.457 2.977 -5.315 1.00 89.00 428 PRO A C 1
ATOM 3291 O O . PRO A 1 428 ? -22.587 2.986 -4.443 1.00 89.00 428 PRO A O 1
ATOM 3294 N N . VAL A 1 429 ? -23.306 3.577 -6.497 1.00 93.69 429 VAL A N 1
ATOM 3295 C CA . VAL A 1 429 ? -22.098 4.289 -6.912 1.00 93.69 429 VAL A CA 1
ATOM 3296 C C . VAL A 1 429 ? -22.200 5.738 -6.451 1.00 93.69 429 VAL A C 1
ATOM 3298 O O . VAL A 1 429 ? -23.092 6.465 -6.883 1.00 93.69 429 VAL A O 1
ATOM 3301 N N . PHE A 1 430 ? -21.264 6.180 -5.614 1.00 94.06 430 PHE A N 1
ATOM 3302 C CA . PHE A 1 430 ? -21.195 7.556 -5.129 1.00 94.06 430 PHE A CA 1
ATOM 3303 C C . PHE A 1 430 ? -20.028 8.297 -5.783 1.00 94.06 430 PHE A C 1
ATOM 3305 O O . PHE A 1 430 ? -18.901 7.804 -5.840 1.00 94.06 430 PHE A O 1
ATOM 3312 N N . GLN A 1 431 ? -20.277 9.511 -6.263 1.00 93.75 431 GLN A N 1
ATOM 3313 C CA . GLN A 1 431 ? -19.247 10.364 -6.848 1.00 93.75 431 GLN A CA 1
ATOM 3314 C C . GLN A 1 431 ? -18.481 11.136 -5.776 1.00 93.75 431 GLN A C 1
ATOM 3316 O O . GLN A 1 431 ? -19.073 11.893 -5.012 1.00 93.75 431 GLN A O 1
ATOM 3321 N N . ILE A 1 432 ? -17.154 11.019 -5.778 1.00 93.31 432 ILE A N 1
ATOM 3322 C CA . ILE A 1 432 ? -16.282 11.754 -4.862 1.00 93.31 432 ILE A CA 1
ATOM 3323 C C . ILE A 1 432 ? -16.218 13.218 -5.302 1.00 93.31 432 ILE A C 1
ATOM 3325 O O . ILE A 1 432 ? -15.653 13.548 -6.348 1.00 93.31 432 ILE A O 1
ATOM 3329 N N . GLN A 1 433 ? -16.794 14.103 -4.489 1.00 87.19 433 GLN A N 1
ATOM 3330 C CA . GLN A 1 433 ? -16.777 15.543 -4.732 1.00 87.19 433 GLN A CA 1
ATOM 3331 C C . GLN A 1 433 ? -15.559 16.182 -4.057 1.00 87.19 433 GLN A C 1
ATOM 3333 O O . GLN A 1 433 ? -15.407 16.132 -2.838 1.00 87.19 433 GLN A O 1
ATOM 3338 N N . LEU A 1 434 ? -14.696 16.803 -4.861 1.00 83.50 434 LEU A N 1
ATOM 3339 C CA . LEU A 1 434 ? -13.580 17.624 -4.389 1.00 83.50 434 LEU A CA 1
ATOM 3340 C C . LEU A 1 434 ? -14.019 19.091 -4.376 1.00 83.50 434 LEU A C 1
ATOM 3342 O O . LEU A 1 434 ? -14.614 19.556 -5.352 1.00 83.50 434 LEU A O 1
ATOM 3346 N N . SER A 1 435 ? -13.718 19.838 -3.308 1.00 68.38 435 SER A N 1
ATOM 3347 C CA . SER A 1 435 ? -14.061 21.263 -3.246 1.00 68.38 435 SER A CA 1
ATOM 3348 C C . SER A 1 435 ? -13.437 22.048 -4.394 1.00 68.38 435 SER A C 1
ATOM 3350 O O . SER A 1 435 ? -12.224 22.244 -4.472 1.00 68.38 435 SER A O 1
ATOM 3352 N N . ARG A 1 436 ? -14.302 22.585 -5.252 1.00 59.47 436 ARG A N 1
ATOM 3353 C CA . ARG A 1 436 ? -13.934 23.618 -6.213 1.00 59.47 436 ARG A CA 1
ATOM 3354 C C . ARG A 1 436 ? -13.808 24.951 -5.463 1.00 59.47 436 ARG A C 1
ATOM 3356 O O . ARG A 1 436 ? -14.720 25.273 -4.699 1.00 59.47 436 ARG A O 1
ATOM 3363 N N . PRO A 1 437 ? -12.750 25.757 -5.671 1.00 46.31 437 PRO A N 1
ATOM 3364 C CA . PRO A 1 437 ? -12.777 27.140 -5.208 1.00 46.31 437 PRO A CA 1
ATOM 3365 C C . PRO A 1 437 ? -13.980 27.855 -5.853 1.00 46.31 437 PRO A C 1
ATOM 3367 O O . PRO A 1 437 ? -14.250 27.624 -7.039 1.00 46.31 437 PRO A O 1
ATOM 3370 N N . PRO A 1 438 ? -14.727 28.693 -5.109 1.00 35.50 438 PRO A N 1
ATOM 3371 C CA . PRO A 1 438 ? -15.860 29.415 -5.675 1.00 35.50 438 PRO A CA 1
ATOM 3372 C C . PRO A 1 438 ? -15.383 30.319 -6.823 1.00 35.50 438 PRO A C 1
ATOM 3374 O O . PRO A 1 438 ? -14.274 30.858 -6.751 1.00 35.50 438 PRO A O 1
ATOM 3377 N N . PRO A 1 439 ? -16.187 30.508 -7.885 1.00 39.66 439 PRO A N 1
ATOM 3378 C CA . PRO A 1 439 ? -15.819 31.399 -8.976 1.00 39.66 439 PRO A CA 1
ATOM 3379 C C . PRO A 1 439 ? -15.698 32.830 -8.443 1.00 39.66 439 PRO A C 1
ATOM 3381 O O . PRO A 1 439 ? -16.691 33.459 -8.080 1.00 39.66 439 PRO A O 1
ATOM 3384 N N . SER A 1 440 ? -14.472 33.349 -8.389 1.00 36.91 440 SER A N 1
ATOM 3385 C CA . SER A 1 440 ? -14.204 34.723 -7.972 1.00 36.91 440 SER A CA 1
ATOM 3386 C C . SER A 1 440 ? -14.888 35.697 -8.930 1.00 36.91 440 SER A C 1
ATOM 3388 O O . SER A 1 440 ? -14.545 35.751 -10.113 1.00 36.91 440 SER A O 1
ATOM 3390 N N . THR A 1 441 ? -15.826 36.497 -8.424 1.00 41.88 441 THR A N 1
ATOM 3391 C CA . THR A 1 441 ? -16.575 37.515 -9.181 1.00 41.88 441 THR A CA 1
ATOM 3392 C C . THR A 1 441 ? -15.728 38.762 -9.468 1.00 41.88 441 THR A C 1
ATOM 3394 O O . THR A 1 441 ? -16.114 39.888 -9.162 1.00 41.88 441 THR A O 1
ATOM 3397 N N . SER A 1 442 ? -14.550 38.566 -10.057 1.00 39.41 442 SER A N 1
ATOM 3398 C CA . SER A 1 442 ? -13.627 39.609 -10.504 1.00 39.41 442 SER A CA 1
ATOM 3399 C C . SER A 1 442 ? -13.458 39.523 -12.019 1.00 39.41 442 SER A C 1
ATOM 3401 O O . SER A 1 442 ? -13.086 38.480 -12.556 1.00 39.41 442 SER A O 1
ATOM 3403 N N . LYS A 1 443 ? -13.769 40.625 -12.704 1.00 41.09 443 LYS A N 1
ATOM 3404 C CA . LYS A 1 443 ? -13.869 40.710 -14.166 1.00 41.09 443 LYS A CA 1
ATOM 3405 C C . LYS A 1 443 ? -12.564 40.331 -14.879 1.00 41.09 443 LYS A C 1
ATOM 3407 O O . LYS A 1 443 ? -11.494 40.773 -14.483 1.00 41.09 443 LYS A O 1
ATOM 3412 N N . ALA A 1 444 ? -12.731 39.581 -15.969 1.00 42.19 444 ALA A N 1
ATOM 3413 C CA . ALA A 1 444 ? -11.874 39.481 -17.152 1.00 42.19 444 ALA A CA 1
ATOM 3414 C C . ALA A 1 444 ? -10.393 39.903 -17.019 1.00 42.19 444 ALA A C 1
ATOM 3416 O O . ALA A 1 444 ? -10.050 41.071 -17.185 1.00 42.19 444 ALA A O 1
ATOM 3417 N N . ASN A 1 445 ? -9.506 38.907 -16.925 1.00 32.59 445 ASN A N 1
ATOM 3418 C CA . ASN A 1 445 ? -8.259 38.933 -17.690 1.00 32.59 445 ASN A CA 1
ATOM 3419 C C . ASN A 1 445 ? -7.842 37.502 -18.080 1.00 32.59 445 ASN A C 1
ATOM 3421 O O . ASN A 1 445 ? -7.783 36.601 -17.240 1.00 32.59 445 ASN A O 1
ATOM 3425 N N . ASN A 1 446 ? -7.598 37.280 -19.374 1.00 41.59 446 ASN A N 1
ATOM 3426 C CA . ASN A 1 446 ? -7.398 35.951 -19.963 1.00 41.59 446 ASN A CA 1
ATOM 3427 C C . ASN A 1 446 ? -5.979 35.402 -19.725 1.00 41.59 446 ASN A C 1
ATOM 3429 O O . ASN A 1 446 ? -5.148 35.474 -20.622 1.00 41.59 446 ASN A O 1
ATOM 3433 N N . THR A 1 447 ? -5.718 34.796 -18.562 1.00 36.78 447 THR A N 1
ATOM 3434 C CA . THR A 1 447 ? -4.608 33.823 -18.369 1.00 36.78 447 THR A CA 1
ATOM 3435 C C . THR A 1 447 ? -4.820 32.819 -17.223 1.00 36.78 447 THR A C 1
ATOM 3437 O O . THR A 1 447 ? -3.975 31.951 -17.010 1.00 36.78 447 THR A O 1
ATOM 3440 N N . ALA A 1 448 ? -5.945 32.859 -16.500 1.00 36.28 448 ALA A N 1
ATOM 3441 C CA . ALA A 1 448 ? -6.259 31.837 -15.503 1.00 36.28 448 ALA A CA 1
ATOM 3442 C C . ALA A 1 448 ? -6.744 30.548 -16.190 1.00 36.28 448 ALA A C 1
ATOM 3444 O O . ALA A 1 448 ? -7.891 30.463 -16.630 1.00 36.28 448 ALA A O 1
ATOM 3445 N N . THR A 1 449 ? -5.884 29.529 -16.267 1.00 38.44 449 THR A N 1
ATOM 3446 C CA . THR A 1 449 ? -6.296 28.176 -16.658 1.00 38.44 449 THR A CA 1
ATOM 3447 C C . THR A 1 449 ? -7.340 27.668 -15.670 1.00 38.44 449 THR A C 1
ATOM 3449 O O . TH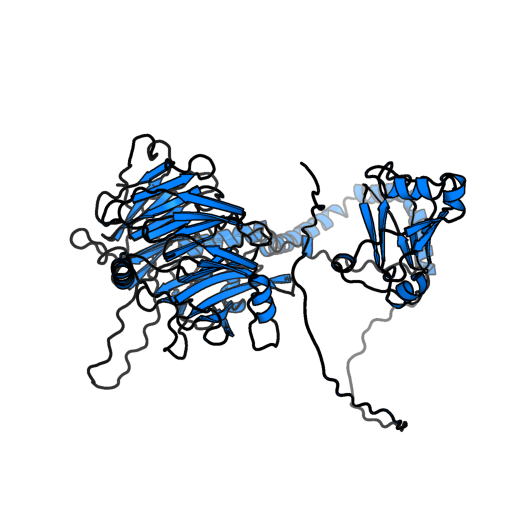R A 1 449 ? -7.036 27.356 -14.518 1.00 38.44 449 THR A O 1
ATOM 3452 N N . SER A 1 450 ? -8.595 27.579 -16.119 1.00 40.47 450 SER A N 1
ATOM 3453 C CA . SER A 1 450 ? -9.667 26.952 -15.352 1.00 40.47 450 SER A CA 1
ATOM 3454 C C . SER A 1 450 ? -9.238 25.528 -15.010 1.00 40.47 450 SER A C 1
ATOM 3456 O O . SER A 1 450 ? -9.130 24.698 -15.915 1.00 40.47 450 SER A O 1
ATOM 3458 N N . GLN A 1 451 ? -8.956 25.255 -13.733 1.00 55.56 451 GLN A N 1
ATOM 3459 C CA . GLN A 1 451 ? -8.505 23.936 -13.300 1.00 55.56 451 GLN A CA 1
ATOM 3460 C C . GLN A 1 451 ? -9.594 22.915 -13.640 1.00 55.56 451 GLN A C 1
ATOM 3462 O O . GLN A 1 451 ? -10.660 22.893 -13.020 1.00 55.56 451 GLN A O 1
ATOM 3467 N N . GLN A 1 452 ? -9.336 22.124 -14.682 1.00 63.50 452 G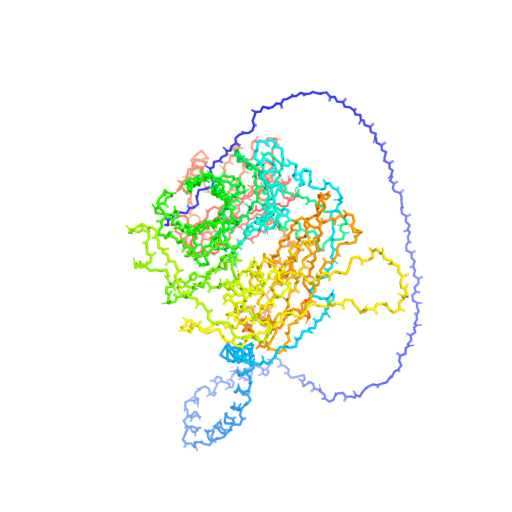LN A N 1
ATOM 3468 C CA . GLN A 1 452 ? -10.161 20.979 -15.040 1.00 63.50 452 GLN A CA 1
ATOM 3469 C C . GLN A 1 452 ? -10.129 19.988 -13.868 1.00 63.50 452 GLN A C 1
ATOM 3471 O O . GLN A 1 452 ? -9.078 19.861 -13.226 1.00 63.50 452 GLN A O 1
ATOM 3476 N N . PRO A 1 453 ? -11.246 19.305 -13.561 1.00 78.19 453 PRO A N 1
ATOM 3477 C CA . PRO A 1 453 ? -11.252 18.273 -12.534 1.00 78.19 453 PRO A CA 1
ATOM 3478 C C . PRO A 1 453 ? -10.196 17.213 -12.870 1.00 78.19 453 PRO A C 1
ATOM 3480 O O . PRO A 1 453 ? -10.042 16.821 -14.026 1.00 78.19 453 PRO A O 1
ATOM 3483 N N . GLN A 1 454 ? -9.443 16.774 -11.862 1.00 89.88 454 GLN A N 1
ATOM 3484 C CA . GLN A 1 454 ? -8.379 15.783 -12.023 1.00 89.88 454 GLN A CA 1
ATOM 3485 C C . GLN A 1 454 ? -8.794 14.464 -11.375 1.00 89.88 454 GLN A C 1
ATOM 3487 O O . GLN A 1 454 ? -9.312 14.482 -10.257 1.00 89.88 454 GLN A O 1
ATOM 3492 N N . PRO A 1 455 ? -8.558 13.318 -12.032 1.00 94.06 455 PRO A N 1
ATOM 3493 C CA . PRO A 1 455 ? -8.910 12.030 -11.462 1.00 94.06 455 PRO A CA 1
ATOM 3494 C C . PRO A 1 455 ? -7.957 11.661 -10.329 1.00 94.06 455 PRO A C 1
ATOM 3496 O O . PRO A 1 455 ? -6.756 11.955 -10.375 1.00 94.06 455 PRO A O 1
ATOM 3499 N N . LEU A 1 456 ? -8.502 10.972 -9.331 1.00 96.25 456 LEU A N 1
ATOM 3500 C CA . LEU A 1 456 ? -7.739 10.428 -8.217 1.00 96.25 456 LEU A CA 1
ATOM 3501 C C . LEU A 1 456 ? -7.091 9.094 -8.602 1.00 96.25 456 LEU A C 1
ATOM 3503 O O . LEU A 1 456 ? -7.622 8.321 -9.406 1.00 96.25 456 LEU A O 1
ATOM 3507 N N . CYS A 1 457 ? -5.907 8.828 -8.067 1.00 95.56 457 CYS A N 1
ATOM 3508 C CA . CYS A 1 457 ? -5.090 7.665 -8.405 1.00 95.56 457 CYS A CA 1
ATOM 3509 C C . CYS A 1 457 ? -4.088 7.343 -7.286 1.00 95.56 457 CYS A C 1
ATOM 3511 O O . CYS A 1 457 ? -4.049 8.048 -6.282 1.00 95.56 457 CYS A O 1
ATOM 3513 N N . GLN A 1 458 ? -3.293 6.274 -7.447 1.00 94.25 458 GLN A N 1
ATOM 3514 C CA . GLN A 1 458 ? -2.378 5.763 -6.405 1.00 94.25 458 GLN A CA 1
ATOM 3515 C C . GLN A 1 458 ? -3.083 5.590 -5.051 1.00 94.25 458 GLN A C 1
ATOM 3517 O O . GLN A 1 458 ? -2.551 5.923 -3.994 1.00 94.25 458 GLN A O 1
ATOM 3522 N N . TRP A 1 459 ? -4.312 5.078 -5.115 1.00 96.31 459 TRP A N 1
ATOM 3523 C CA . TRP A 1 459 ? -5.111 4.741 -3.951 1.00 96.31 459 TRP A CA 1
ATOM 3524 C C . TRP A 1 459 ? -4.361 3.769 -3.036 1.00 96.31 459 TRP A C 1
ATOM 3526 O O . TRP A 1 459 ? -3.737 2.811 -3.501 1.00 96.31 459 TRP A O 1
ATOM 3536 N N . SER A 1 460 ? -4.448 4.019 -1.736 1.00 94.56 460 SER A N 1
ATOM 3537 C CA . SER A 1 460 ? -3.962 3.142 -0.674 1.00 94.56 460 SER A CA 1
ATOM 3538 C C . SER A 1 460 ? -4.761 3.407 0.597 1.00 94.56 460 SER A C 1
ATOM 3540 O O . SER A 1 460 ? -5.067 4.556 0.905 1.00 94.56 460 SER A O 1
ATOM 3542 N N . GLU A 1 461 ? -5.113 2.375 1.356 1.00 93.75 461 GLU A N 1
ATOM 3543 C CA . GLU A 1 461 ? -5.636 2.556 2.713 1.00 93.75 461 GLU A CA 1
ATOM 3544 C C . GLU A 1 461 ? -4.509 2.473 3.742 1.00 93.75 461 GLU A C 1
ATOM 3546 O O . GLU A 1 461 ? -3.521 1.765 3.544 1.00 93.75 461 GLU A O 1
ATOM 3551 N N . VAL A 1 462 ? -4.642 3.195 4.854 1.00 93.94 462 VAL A N 1
ATOM 3552 C CA . VAL A 1 462 ? -3.645 3.132 5.925 1.00 93.94 462 VAL A CA 1
ATOM 3553 C C . VAL A 1 462 ? -3.843 1.840 6.731 1.00 93.94 462 VAL A C 1
ATOM 3555 O O . VAL A 1 462 ? -4.885 1.687 7.380 1.00 93.94 462 VAL A O 1
ATOM 3558 N N . PRO A 1 463 ? -2.851 0.925 6.782 1.00 89.50 463 PRO A N 1
ATOM 3559 C CA . PRO A 1 463 ? -2.985 -0.318 7.532 1.00 89.50 463 PRO A CA 1
ATOM 3560 C C . PRO A 1 463 ? -3.316 -0.055 9.002 1.00 89.50 463 PRO A C 1
ATOM 3562 O O . PRO A 1 463 ? -2.736 0.822 9.648 1.00 89.50 463 PRO A O 1
ATOM 3565 N N . ASN A 1 464 ? -4.258 -0.829 9.541 1.00 89.31 464 ASN A N 1
ATOM 3566 C CA . ASN A 1 464 ? -4.805 -0.668 10.889 1.00 89.31 464 ASN A CA 1
ATOM 3567 C C . ASN A 1 464 ? -5.511 0.683 11.169 1.00 89.31 464 ASN A C 1
ATOM 3569 O O . ASN A 1 464 ? -5.783 0.957 12.338 1.00 89.31 464 ASN A O 1
ATOM 3573 N N . HIS A 1 465 ? -5.842 1.524 10.178 1.00 93.69 465 HIS A N 1
ATOM 3574 C CA . HIS A 1 465 ? -6.661 2.739 10.366 1.00 93.69 465 HIS A CA 1
ATOM 3575 C C . HIS A 1 465 ? -7.865 2.747 9.402 1.00 93.69 465 HIS A C 1
ATOM 3577 O O . HIS A 1 465 ? -7.854 3.466 8.403 1.00 93.69 465 HIS A O 1
ATOM 3583 N N . PRO A 1 466 ? -8.921 1.956 9.685 1.00 94.31 466 PRO A N 1
ATOM 3584 C CA . PRO A 1 466 ? -10.082 1.856 8.804 1.00 94.31 466 PRO A CA 1
ATOM 3585 C C . PRO A 1 466 ? -10.723 3.225 8.550 1.00 94.31 466 PRO A C 1
ATOM 3587 O O . PRO A 1 466 ? -10.778 4.065 9.450 1.00 94.31 466 PRO A O 1
ATOM 3590 N N . GLY A 1 467 ? -11.210 3.447 7.329 1.00 94.75 467 GLY A N 1
ATOM 3591 C CA . GLY A 1 467 ? -11.764 4.736 6.901 1.00 94.75 467 GLY A CA 1
ATOM 3592 C C . GLY A 1 467 ? -10.745 5.697 6.298 1.00 94.75 467 GLY A C 1
ATOM 3593 O O . GLY A 1 467 ? -11.138 6.494 5.451 1.00 94.75 467 GLY A O 1
ATOM 3594 N N . LEU A 1 468 ? -9.464 5.620 6.677 1.00 97.31 468 LEU A N 1
ATOM 3595 C CA . LEU A 1 468 ? -8.447 6.561 6.213 1.00 97.31 468 LEU A CA 1
ATOM 3596 C C . LEU A 1 468 ? -7.783 6.065 4.918 1.00 97.31 468 LEU A C 1
ATOM 3598 O O . LEU A 1 468 ? -6.944 5.161 4.932 1.00 97.31 468 LEU A O 1
ATOM 3602 N N . VAL A 1 469 ? -8.168 6.678 3.800 1.00 97.50 469 VAL A N 1
ATOM 3603 C CA . VAL A 1 469 ? -7.705 6.344 2.445 1.00 97.50 469 VAL A CA 1
ATOM 3604 C C . VAL A 1 469 ? -6.895 7.507 1.877 1.00 97.50 469 VAL A C 1
ATOM 3606 O O . VAL A 1 469 ? -7.299 8.665 1.949 1.00 97.50 469 VAL A O 1
ATOM 3609 N N . CYS A 1 470 ? -5.739 7.205 1.305 1.00 97.06 470 CYS A N 1
ATOM 3610 C CA . CYS A 1 470 ? -4.862 8.141 0.618 1.00 97.06 470 CYS A CA 1
ATOM 3611 C C . CYS A 1 470 ? -4.972 7.947 -0.899 1.00 97.06 470 CYS A C 1
ATOM 3613 O O . CYS A 1 470 ? -5.104 6.829 -1.394 1.00 97.06 470 CYS A O 1
ATOM 3615 N N . SER A 1 471 ? -4.887 9.044 -1.640 1.00 96.81 471 SER A N 1
ATOM 3616 C CA . SER A 1 471 ? -4.821 9.082 -3.103 1.00 96.81 471 SER A CA 1
ATOM 3617 C C . SER A 1 471 ? -4.043 10.323 -3.542 1.00 96.81 471 SER A C 1
ATOM 3619 O O . SER A 1 471 ? -3.731 11.178 -2.712 1.00 96.81 471 SER A O 1
ATOM 3621 N N . VAL A 1 472 ? -3.747 10.461 -4.832 1.00 94.62 472 VAL A N 1
ATOM 3622 C CA . VAL A 1 472 ? -3.197 11.696 -5.410 1.00 94.62 472 VAL A CA 1
ATOM 3623 C C . VAL A 1 472 ? -3.995 12.135 -6.634 1.00 94.62 472 VAL A C 1
ATOM 3625 O O . VAL A 1 472 ? -4.514 11.309 -7.391 1.00 94.62 472 VAL A O 1
ATOM 3628 N N . MET A 1 473 ? -4.059 13.444 -6.860 1.00 93.19 473 MET A N 1
ATOM 3629 C CA . MET A 1 473 ? -4.528 14.024 -8.118 1.00 93.19 473 MET A CA 1
ATOM 3630 C C . MET A 1 473 ? -3.540 13.723 -9.253 1.00 93.19 473 MET A C 1
ATOM 3632 O O . MET A 1 473 ? -2.348 13.998 -9.125 1.00 93.19 473 MET A O 1
ATOM 3636 N N . GLN A 1 474 ? -4.031 13.202 -10.383 1.00 91.69 474 GLN A N 1
ATOM 3637 C CA . GLN A 1 474 ? -3.188 12.700 -11.478 1.00 91.69 474 GLN A CA 1
ATOM 3638 C C . GLN A 1 474 ? -2.178 13.708 -12.061 1.00 91.69 474 GLN A C 1
ATOM 3640 O O . GLN A 1 474 ? -1.100 13.277 -12.469 1.00 91.69 474 GLN A O 1
ATOM 3645 N N . THR A 1 475 ? -2.505 15.003 -12.149 1.00 89.38 475 THR A N 1
ATOM 3646 C CA . THR A 1 475 ? -1.665 15.989 -12.861 1.00 89.38 475 THR A CA 1
ATOM 3647 C C . THR A 1 475 ? -0.904 16.923 -11.919 1.00 89.38 475 THR A C 1
ATOM 3649 O O . THR A 1 475 ? 0.199 17.354 -12.253 1.00 89.38 475 THR A O 1
ATOM 3652 N N . SER A 1 476 ? -1.452 17.244 -10.742 1.00 88.44 476 SER A N 1
ATOM 3653 C CA . SER A 1 476 ? -0.763 18.062 -9.731 1.00 88.44 476 SER A CA 1
ATOM 3654 C C . SER A 1 476 ? 0.126 17.259 -8.775 1.00 88.44 476 SER A C 1
ATOM 3656 O O . SER A 1 476 ? 0.991 17.858 -8.139 1.00 88.44 476 SER A O 1
ATOM 3658 N N . ASN A 1 477 ? -0.082 15.939 -8.660 1.00 90.25 477 ASN A N 1
ATOM 3659 C CA . ASN A 1 477 ? 0.437 15.079 -7.586 1.00 90.25 477 ASN A CA 1
ATOM 3660 C C . ASN A 1 477 ? 0.047 15.543 -6.165 1.00 90.25 477 ASN A C 1
ATOM 3662 O O . ASN A 1 477 ? 0.654 15.107 -5.187 1.00 90.25 477 ASN A O 1
ATOM 3666 N N . ASN A 1 478 ? -0.967 16.407 -6.018 1.00 92.75 478 ASN A N 1
ATOM 3667 C CA . ASN A 1 478 ? -1.454 16.805 -4.698 1.00 92.75 478 ASN A CA 1
ATOM 3668 C C . ASN A 1 478 ? -2.119 15.598 -4.009 1.00 92.75 478 ASN A C 1
ATOM 3670 O O . ASN A 1 478 ? -3.029 14.999 -4.596 1.00 92.75 478 ASN A O 1
ATOM 3674 N N . PRO A 1 479 ? -1.712 15.239 -2.779 1.00 94.88 479 PRO A N 1
ATOM 3675 C CA . PRO A 1 479 ? -2.336 14.176 -2.009 1.00 94.88 479 PRO A CA 1
ATOM 3676 C C . PRO A 1 479 ? -3.751 14.565 -1.606 1.00 94.88 479 PRO A C 1
ATOM 3678 O O . PRO A 1 479 ? -3.983 15.658 -1.088 1.00 94.88 479 PRO A O 1
ATOM 3681 N N . VAL A 1 480 ? -4.682 13.642 -1.805 1.00 95.69 480 VAL A N 1
ATOM 3682 C CA . VAL A 1 480 ? -6.068 13.746 -1.367 1.00 95.69 480 VAL A CA 1
ATOM 3683 C C . VAL A 1 480 ? -6.325 12.626 -0.370 1.00 95.69 480 VAL A C 1
ATOM 3685 O O . VAL A 1 480 ? -6.262 11.440 -0.703 1.00 95.69 480 VAL A O 1
ATOM 3688 N N . ILE A 1 481 ? -6.570 13.024 0.874 1.00 97.31 481 ILE A N 1
ATOM 3689 C CA . ILE A 1 481 ? -6.837 12.141 2.005 1.00 97.31 481 ILE A CA 1
ATOM 3690 C C . ILE A 1 481 ? -8.342 12.114 2.233 1.00 97.31 481 ILE A C 1
ATOM 3692 O O . ILE A 1 481 ? -8.977 13.165 2.304 1.00 97.31 481 ILE A O 1
ATOM 3696 N N . LEU A 1 482 ? -8.909 10.921 2.354 1.00 97.62 482 LEU A N 1
ATOM 3697 C CA . LEU A 1 482 ? -10.322 10.703 2.607 1.00 97.62 482 LEU A CA 1
ATOM 3698 C C . LEU A 1 482 ? -10.485 10.008 3.957 1.00 97.62 482 LEU A C 1
ATOM 3700 O O . LEU A 1 482 ? -9.792 9.033 4.240 1.00 97.62 482 LEU A O 1
ATOM 3704 N N . MET A 1 483 ? -11.425 10.485 4.770 1.00 97.25 483 MET A N 1
ATOM 3705 C CA . MET A 1 483 ? -11.932 9.762 5.932 1.00 97.25 483 MET A CA 1
ATOM 3706 C C . MET A 1 483 ? -13.368 9.329 5.645 1.00 97.25 483 MET A C 1
ATOM 3708 O O . MET A 1 483 ? -14.311 10.116 5.746 1.00 97.25 483 MET A O 1
ATOM 3712 N N . VAL A 1 484 ? -13.518 8.063 5.270 1.00 97.00 484 VAL A N 1
ATOM 3713 C CA . VAL A 1 484 ? -14.785 7.433 4.900 1.00 97.00 484 VAL A CA 1
ATOM 3714 C C . VAL A 1 484 ? -15.541 7.016 6.166 1.00 97.00 484 VAL A C 1
ATOM 3716 O O . VAL A 1 484 ? -15.068 6.167 6.922 1.00 97.00 484 VAL A O 1
ATOM 3719 N N . LYS A 1 485 ? -16.717 7.604 6.405 1.00 94.94 485 LYS A N 1
ATOM 3720 C CA . LYS A 1 485 ? -17.670 7.277 7.485 1.00 94.94 485 LYS A CA 1
ATOM 3721 C C . LYS A 1 485 ? -19.001 6.796 6.860 1.00 94.94 485 LYS A C 1
ATOM 3723 O O . LYS A 1 485 ? -19.191 6.965 5.654 1.00 94.94 485 LYS A O 1
ATOM 3728 N N . PRO A 1 486 ? -19.929 6.186 7.626 1.00 93.69 486 PRO A N 1
ATOM 3729 C CA . PRO A 1 486 ? -21.133 5.563 7.063 1.00 93.69 486 PRO A CA 1
ATOM 3730 C C . PRO A 1 486 ? -22.042 6.480 6.227 1.00 93.69 486 PRO A C 1
ATOM 3732 O O . PRO A 1 486 ? -22.625 6.018 5.250 1.00 93.69 486 PRO A O 1
ATOM 3735 N N . ASP A 1 487 ? -22.143 7.764 6.571 1.00 91.06 487 ASP A N 1
ATOM 3736 C CA . ASP A 1 487 ? -23.011 8.768 5.929 1.00 91.06 487 ASP A CA 1
ATOM 3737 C C . ASP A 1 487 ? -22.246 9.983 5.357 1.00 91.06 487 ASP A C 1
ATOM 3739 O O . ASP A 1 487 ? -22.823 10.832 4.674 1.00 91.06 487 ASP A O 1
ATOM 3743 N N . CYS A 1 488 ? -20.945 10.082 5.638 1.00 94.19 488 CYS A N 1
ATOM 3744 C CA . CYS A 1 488 ? -20.094 11.205 5.259 1.00 94.19 488 CYS A CA 1
ATOM 3745 C C . CYS A 1 488 ? -18.703 10.723 4.825 1.00 94.19 488 CYS A C 1
ATOM 3747 O O . CYS A 1 488 ? -18.078 9.898 5.490 1.00 94.19 488 CYS A O 1
ATOM 3749 N N . VAL A 1 489 ? -18.189 11.268 3.727 1.00 96.31 489 VAL A N 1
ATOM 3750 C CA . VAL A 1 489 ? -16.792 11.136 3.315 1.00 96.31 489 VAL A CA 1
ATOM 3751 C C . VAL A 1 489 ? -16.142 12.504 3.462 1.00 96.31 489 VAL A C 1
ATOM 3753 O O . VAL A 1 489 ? -16.409 13.426 2.690 1.00 96.31 489 VAL A O 1
ATOM 3756 N N . MET A 1 490 ? -15.282 12.637 4.468 1.00 96.69 490 MET A N 1
ATOM 3757 C CA . MET A 1 490 ? -14.497 13.853 4.654 1.00 96.69 490 MET A CA 1
ATOM 3758 C C . MET A 1 490 ? -13.285 13.813 3.724 1.00 96.69 490 MET A C 1
ATOM 3760 O O . MET A 1 490 ? -12.653 12.764 3.606 1.00 96.69 490 MET A O 1
ATOM 3764 N N . VAL A 1 491 ? -12.939 14.930 3.092 1.00 96.06 491 VAL A N 1
ATOM 3765 C CA . VAL A 1 491 ? -11.880 15.014 2.077 1.00 96.06 491 VAL A CA 1
ATOM 3766 C C . VAL A 1 491 ? -10.926 16.166 2.390 1.00 96.06 491 VAL A C 1
ATOM 3768 O O . VAL A 1 491 ? -11.363 17.279 2.659 1.00 96.06 491 VAL A O 1
ATOM 3771 N N . GLN A 1 492 ? -9.620 15.917 2.312 1.00 95.19 492 GLN A N 1
ATOM 3772 C CA . GLN A 1 492 ? -8.571 16.926 2.458 1.00 95.19 492 GLN A CA 1
ATOM 3773 C C . GLN A 1 492 ? -7.596 16.867 1.281 1.00 95.19 492 GLN A C 1
ATOM 3775 O O . GLN A 1 492 ? -6.962 15.838 1.062 1.00 95.19 492 GLN A O 1
ATOM 3780 N N . GLU A 1 493 ? -7.409 17.980 0.568 1.00 93.69 493 GLU A N 1
ATOM 3781 C CA . GLU A 1 493 ? -6.339 18.132 -0.425 1.00 93.69 493 GLU A CA 1
ATOM 3782 C C . GLU A 1 493 ? -5.128 18.830 0.210 1.00 93.69 493 GLU A C 1
ATOM 3784 O O . GLU A 1 493 ? -5.195 20.000 0.588 1.00 93.69 493 GLU A O 1
ATOM 3789 N N . ILE A 1 494 ? -3.990 18.142 0.303 1.00 92.19 494 ILE A N 1
ATOM 3790 C CA . ILE A 1 494 ? -2.780 18.695 0.917 1.00 92.19 494 ILE A CA 1
ATOM 3791 C C . ILE A 1 494 ? -1.963 19.452 -0.133 1.00 92.19 494 ILE A C 1
ATOM 3793 O O . ILE A 1 494 ? -1.279 18.866 -0.971 1.00 92.19 494 ILE A O 1
ATOM 3797 N N . LYS A 1 495 ? -1.988 20.785 -0.051 1.00 88.81 495 LYS A N 1
ATOM 3798 C CA . LYS A 1 495 ? -1.163 21.679 -0.875 1.00 88.81 495 LYS A CA 1
ATOM 3799 C C . LYS A 1 495 ? 0.110 22.085 -0.135 1.00 88.81 495 LYS A C 1
ATOM 3801 O O . LYS A 1 495 ? 0.062 22.568 0.996 1.00 88.81 495 LYS A O 1
ATOM 3806 N N . VAL A 1 496 ? 1.262 21.939 -0.789 1.00 76.81 496 VAL A N 1
ATOM 3807 C CA . VAL A 1 496 ? 2.551 22.400 -0.253 1.00 76.81 496 VAL A CA 1
ATOM 3808 C C . VAL A 1 496 ? 2.755 23.893 -0.522 1.00 76.81 496 VAL A C 1
ATOM 3810 O O . VAL A 1 496 ? 2.717 24.361 -1.658 1.00 76.81 496 VAL A O 1
ATOM 3813 N N . VAL A 1 497 ? 3.024 24.638 0.552 1.00 69.38 497 VAL A N 1
ATOM 3814 C CA . VAL A 1 497 ? 3.434 26.049 0.520 1.00 69.38 497 VAL A CA 1
ATOM 3815 C C . VAL A 1 497 ? 4.916 26.148 0.933 1.00 69.38 497 VAL A C 1
ATOM 3817 O O . VAL A 1 497 ? 5.314 25.467 1.889 1.00 69.38 497 VAL A O 1
ATOM 3820 N N . PRO A 1 498 ? 5.754 26.960 0.255 1.00 65.44 498 PRO A N 1
ATOM 3821 C CA . PRO A 1 498 ? 5.482 27.654 -1.008 1.00 65.44 498 PRO A CA 1
ATOM 3822 C C . PRO A 1 498 ? 5.408 26.682 -2.199 1.00 65.44 498 PRO A C 1
ATOM 3824 O O . PRO A 1 498 ? 6.137 25.695 -2.250 1.00 65.44 498 PRO A O 1
ATOM 3827 N N . ALA A 1 499 ? 4.596 27.016 -3.205 1.00 62.53 499 ALA A N 1
ATOM 3828 C CA . ALA A 1 499 ? 4.271 26.152 -4.352 1.00 62.53 499 ALA A CA 1
ATOM 3829 C C . ALA A 1 499 ? 5.441 25.824 -5.315 1.00 62.53 499 ALA A C 1
ATOM 3831 O O . ALA A 1 499 ? 5.225 25.214 -6.360 1.00 62.53 499 ALA A O 1
ATOM 3832 N N . LYS A 1 500 ? 6.678 26.235 -4.998 1.00 61.53 500 LYS A N 1
ATOM 3833 C CA . LYS A 1 500 ? 7.884 25.872 -5.765 1.00 61.53 500 LYS A CA 1
ATOM 3834 C C . LYS A 1 500 ? 8.307 24.418 -5.531 1.00 61.53 500 LYS A C 1
ATOM 3836 O O . LYS A 1 500 ? 8.841 23.797 -6.442 1.00 61.53 500 LYS A O 1
ATOM 3841 N N . ALA A 1 501 ? 8.058 23.883 -4.336 1.00 68.25 501 ALA A N 1
ATOM 3842 C CA . ALA A 1 501 ? 8.365 22.502 -3.985 1.00 68.25 501 ALA A CA 1
ATOM 3843 C C . ALA A 1 501 ? 7.179 21.598 -4.355 1.00 68.25 501 ALA A C 1
ATOM 3845 O O . ALA A 1 501 ? 6.213 21.489 -3.601 1.00 68.25 501 ALA A O 1
ATOM 3846 N N . LYS A 1 502 ? 7.224 20.968 -5.534 1.00 83.38 502 LYS A N 1
ATOM 3847 C CA . LYS A 1 502 ? 6.213 19.972 -5.920 1.00 83.38 502 LYS A CA 1
ATOM 3848 C C . LYS A 1 502 ? 6.333 18.720 -5.057 1.00 83.38 502 LYS A C 1
ATOM 3850 O O . LYS A 1 502 ? 7.434 18.336 -4.664 1.00 83.38 502 LYS A O 1
ATOM 3855 N N . ILE A 1 503 ? 5.204 18.062 -4.813 1.00 88.75 503 ILE A N 1
ATOM 3856 C CA . ILE A 1 503 ? 5.160 16.779 -4.112 1.00 88.75 503 ILE A CA 1
ATOM 3857 C C . ILE A 1 503 ? 5.569 15.685 -5.105 1.00 88.75 503 ILE A C 1
ATOM 3859 O O . ILE A 1 503 ? 5.028 15.581 -6.207 1.00 88.75 503 ILE A O 1
ATOM 3863 N N . MET A 1 504 ? 6.580 14.912 -4.722 1.00 87.44 504 MET A N 1
ATOM 3864 C CA . MET A 1 504 ? 7.153 13.830 -5.517 1.00 87.44 504 MET A CA 1
ATOM 3865 C C . MET A 1 504 ? 6.471 12.501 -5.207 1.00 87.44 504 MET A C 1
ATOM 3867 O O . MET A 1 504 ? 6.185 11.748 -6.132 1.00 87.44 504 MET A O 1
ATOM 3871 N N . ASP A 1 505 ? 6.262 12.212 -3.921 1.00 90.88 505 ASP A N 1
ATOM 3872 C CA . ASP A 1 505 ? 5.654 10.967 -3.453 1.00 90.88 505 ASP A CA 1
ATOM 3873 C C .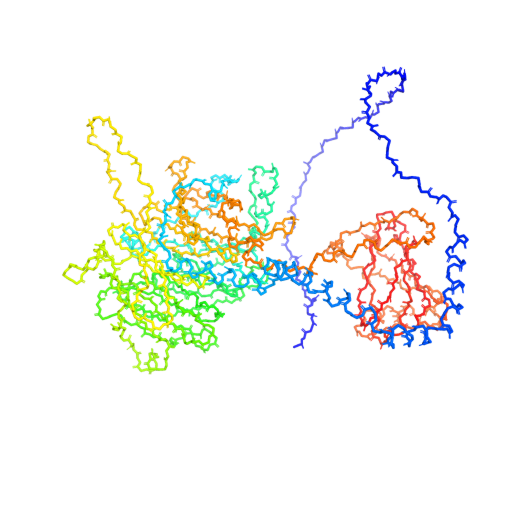 ASP A 1 505 ? 5.161 11.087 -2.002 1.00 90.88 505 ASP A C 1
ATOM 3875 O O . ASP A 1 505 ? 5.583 11.984 -1.262 1.00 90.88 505 ASP A O 1
ATOM 3879 N N . THR A 1 506 ? 4.300 10.162 -1.580 1.00 93.06 506 THR A N 1
ATOM 3880 C CA . THR A 1 506 ? 3.716 10.126 -0.237 1.00 93.06 506 THR A CA 1
ATOM 3881 C C . THR A 1 506 ? 3.600 8.721 0.318 1.00 93.06 506 THR A C 1
ATOM 3883 O O . THR A 1 506 ? 3.180 7.810 -0.390 1.00 93.06 506 THR A O 1
ATOM 3886 N N . VAL A 1 507 ? 3.849 8.558 1.617 1.00 93.62 507 VAL A N 1
ATOM 3887 C CA . VAL A 1 507 ? 3.593 7.292 2.311 1.00 93.62 507 VAL A CA 1
ATOM 3888 C C . VAL A 1 507 ? 2.918 7.534 3.657 1.00 93.62 507 VAL A C 1
ATOM 3890 O O . VAL A 1 507 ? 3.257 8.484 4.364 1.00 93.62 507 VAL A O 1
ATOM 3893 N N . ALA A 1 508 ? 1.961 6.683 4.018 1.00 93.75 508 ALA A N 1
ATOM 3894 C CA . ALA A 1 508 ? 1.236 6.755 5.282 1.00 93.75 508 ALA A CA 1
ATOM 3895 C C . ALA A 1 508 ? 1.457 5.483 6.114 1.00 93.75 508 ALA A C 1
ATOM 3897 O O . ALA A 1 508 ? 1.467 4.376 5.579 1.00 93.75 508 ALA A O 1
ATOM 3898 N N . ILE A 1 509 ? 1.637 5.638 7.427 1.00 92.19 509 ILE A N 1
ATOM 3899 C CA . ILE A 1 509 ? 1.925 4.532 8.349 1.00 92.19 509 ILE A CA 1
ATOM 3900 C C . ILE A 1 509 ? 1.252 4.733 9.712 1.00 92.19 509 ILE A C 1
ATOM 3902 O O . ILE A 1 509 ? 1.336 5.809 10.317 1.00 92.19 509 ILE A O 1
ATOM 3906 N N . ARG A 1 510 ? 0.633 3.667 10.237 1.00 90.81 510 ARG A N 1
ATOM 3907 C CA . ARG A 1 510 ? 0.218 3.581 11.644 1.00 90.81 510 ARG A CA 1
ATOM 3908 C C . ARG A 1 510 ? 1.330 2.942 12.483 1.00 90.81 510 ARG A C 1
ATOM 3910 O O . ARG A 1 510 ? 1.886 1.918 12.095 1.00 90.81 510 ARG A O 1
ATOM 3917 N N . HIS A 1 511 ? 1.684 3.560 13.606 1.00 86.69 511 HIS A N 1
ATOM 3918 C CA . HIS A 1 511 ? 2.841 3.188 14.422 1.00 86.69 511 HIS A CA 1
ATOM 3919 C C . HIS A 1 511 ? 2.610 3.458 15.923 1.00 86.69 511 HIS A C 1
ATOM 3921 O O . HIS A 1 511 ? 1.843 4.361 16.276 1.00 86.69 511 HIS A O 1
ATOM 3927 N N . PRO A 1 512 ? 3.292 2.728 16.829 1.00 83.81 512 PRO A N 1
ATOM 3928 C CA . PRO A 1 512 ? 3.197 2.978 18.262 1.00 83.81 512 PRO A CA 1
ATOM 3929 C C . PRO A 1 512 ? 3.937 4.265 18.652 1.00 83.81 512 PRO A C 1
ATOM 3931 O O . PRO A 1 512 ? 5.109 4.448 18.319 1.00 83.81 512 PRO A O 1
ATOM 3934 N N . SER A 1 513 ? 3.265 5.128 19.412 1.00 75.50 513 SER A N 1
ATOM 3935 C CA . SER A 1 513 ? 3.854 6.285 20.091 1.00 75.50 513 SER A CA 1
ATOM 3936 C C . SER A 1 513 ? 4.362 5.899 21.490 1.00 75.50 513 SER A C 1
ATOM 3938 O O . SER A 1 513 ? 4.091 4.816 22.015 1.00 75.50 513 SER A O 1
ATOM 3940 N N . SER A 1 514 ? 5.112 6.805 22.116 1.00 63.00 514 SER A N 1
ATOM 3941 C CA . SER A 1 514 ? 5.690 6.645 23.457 1.00 63.00 514 SER A CA 1
ATOM 3942 C C . SER A 1 514 ? 4.647 6.460 24.572 1.00 63.00 514 SER A C 1
ATOM 3944 O O . SER A 1 514 ? 4.977 5.900 25.616 1.00 63.00 514 SER A O 1
ATOM 3946 N N . SER A 1 515 ? 3.392 6.868 24.350 1.00 56.91 515 SER A N 1
ATOM 3947 C CA . SER A 1 515 ? 2.272 6.741 25.297 1.00 56.91 515 SER A CA 1
ATOM 3948 C C . SER A 1 515 ? 1.552 5.385 25.277 1.00 56.91 515 SER A C 1
ATOM 3950 O O . SER A 1 515 ? 0.559 5.225 25.979 1.00 56.91 515 SER A O 1
ATOM 3952 N N . SER A 1 516 ? 2.030 4.409 24.493 1.00 60.06 516 SER A N 1
ATOM 3953 C CA . SER A 1 516 ? 1.339 3.158 24.106 1.00 60.06 516 SER A CA 1
ATOM 3954 C C . SER A 1 516 ? 0.153 3.310 23.138 1.00 60.06 516 SER A C 1
ATOM 3956 O O . SER A 1 516 ? -0.344 2.304 22.632 1.00 60.06 516 SER A O 1
ATOM 3958 N N . ASP A 1 517 ? -0.228 4.540 22.780 1.00 74.12 517 ASP A N 1
ATOM 3959 C CA . ASP A 1 517 ? -1.216 4.806 21.730 1.00 74.12 517 ASP A CA 1
ATOM 3960 C C . ASP A 1 517 ? -0.639 4.593 20.322 1.00 74.12 517 ASP A C 1
ATOM 3962 O O . ASP A 1 517 ? 0.533 4.860 20.052 1.00 74.12 517 ASP A O 1
ATOM 3966 N N . GLN A 1 518 ? -1.488 4.164 19.388 1.00 85.81 518 GLN A N 1
ATOM 3967 C CA . GLN A 1 518 ? -1.142 3.994 17.974 1.00 85.81 518 GLN A CA 1
ATOM 3968 C C . GLN A 1 518 ? -1.499 5.253 17.175 1.00 85.81 518 GLN A C 1
ATOM 3970 O O . GLN A 1 518 ? -2.683 5.543 16.979 1.00 85.81 518 GLN A O 1
ATOM 3975 N N . ARG A 1 519 ? -0.490 5.960 16.659 1.00 88.88 519 ARG A N 1
ATOM 3976 C CA . ARG A 1 519 ? -0.646 7.176 15.845 1.00 88.88 519 ARG A CA 1
ATOM 3977 C C . ARG A 1 519 ? -0.507 6.884 14.361 1.00 88.88 519 ARG A C 1
ATOM 3979 O O . ARG A 1 519 ? 0.077 5.883 13.969 1.00 88.88 519 ARG A O 1
ATOM 3986 N N . THR A 1 520 ? -1.049 7.761 13.523 1.00 93.62 520 THR A N 1
ATOM 3987 C CA . THR A 1 520 ? -0.925 7.668 12.063 1.00 93.62 520 THR A CA 1
ATOM 3988 C C . THR A 1 520 ? -0.221 8.891 11.514 1.00 93.62 520 THR A C 1
ATOM 3990 O O . THR A 1 520 ? -0.611 10.018 11.812 1.00 93.62 520 THR A O 1
ATOM 3993 N N . THR A 1 521 ? 0.805 8.653 10.706 1.00 92.94 521 THR A N 1
ATOM 3994 C CA . THR A 1 521 ? 1.642 9.690 10.113 1.00 92.94 521 THR A CA 1
ATOM 3995 C C . THR A 1 521 ? 1.671 9.533 8.604 1.00 92.94 521 THR A C 1
ATOM 3997 O O . THR A 1 521 ? 1.873 8.431 8.102 1.00 92.94 521 THR A O 1
ATOM 4000 N N . LEU A 1 522 ? 1.506 10.649 7.901 1.00 94.31 522 LEU A N 1
ATOM 4001 C CA . LEU A 1 522 ? 1.747 10.795 6.471 1.00 94.31 522 LEU A CA 1
ATOM 4002 C C . LEU A 1 522 ? 3.071 11.535 6.278 1.00 94.31 522 LEU A C 1
ATOM 4004 O O . LEU A 1 522 ? 3.329 12.548 6.929 1.00 94.31 522 LEU A O 1
ATOM 4008 N N . ILE A 1 523 ? 3.905 11.023 5.383 1.00 92.50 523 ILE A N 1
ATOM 4009 C CA . ILE A 1 523 ? 5.208 11.581 5.038 1.00 92.50 523 ILE A CA 1
ATOM 4010 C C . ILE A 1 523 ? 5.177 11.921 3.554 1.00 92.50 523 ILE A C 1
ATOM 4012 O O . ILE A 1 523 ? 4.984 11.041 2.718 1.00 92.50 523 ILE A O 1
ATOM 4016 N N . LEU A 1 524 ? 5.367 13.199 3.241 1.00 92.06 524 LEU A N 1
ATOM 4017 C CA . LEU A 1 524 ? 5.523 13.704 1.881 1.00 92.06 524 LEU A CA 1
ATOM 4018 C C . LEU A 1 524 ? 7.014 13.848 1.578 1.00 92.06 524 LEU A C 1
ATOM 4020 O O . LEU A 1 524 ? 7.743 14.391 2.408 1.00 92.06 524 LEU A O 1
ATOM 4024 N N . LEU A 1 525 ? 7.441 13.442 0.386 1.00 89.69 525 LEU A N 1
ATOM 4025 C CA . LEU A 1 525 ? 8.729 13.812 -0.199 1.00 89.69 525 LEU A CA 1
ATOM 4026 C C . LEU A 1 525 ? 8.491 14.869 -1.276 1.00 89.69 525 LEU A C 1
ATOM 4028 O O . LEU A 1 525 ? 7.646 14.689 -2.153 1.00 89.69 525 LEU A O 1
ATOM 4032 N N . CYS A 1 526 ? 9.239 15.964 -1.219 1.00 88.44 526 CYS A N 1
ATOM 4033 C CA . CYS A 1 526 ? 9.188 17.045 -2.198 1.00 88.44 526 CYS A CA 1
ATOM 4034 C C . CYS A 1 526 ? 10.306 16.901 -3.250 1.00 88.44 526 CYS A C 1
ATOM 4036 O O . CYS A 1 526 ? 11.342 16.285 -2.993 1.00 88.44 526 CYS A O 1
ATOM 4038 N N . GLU A 1 527 ? 10.140 17.511 -4.429 1.00 83.94 527 GLU A N 1
ATOM 4039 C CA . GLU A 1 527 ? 11.164 17.547 -5.496 1.00 83.94 527 GLU A CA 1
ATOM 4040 C C . GLU A 1 527 ? 12.497 18.184 -5.063 1.00 83.94 527 GLU A C 1
ATOM 4042 O O . GLU A 1 527 ? 13.533 17.886 -5.654 1.00 83.94 527 GLU A O 1
ATOM 4047 N N . ASP A 1 528 ? 12.478 19.021 -4.024 1.00 81.56 528 ASP A N 1
ATOM 4048 C CA . ASP A 1 528 ? 13.643 19.673 -3.412 1.00 81.56 528 ASP A CA 1
ATOM 4049 C C . ASP A 1 528 ? 14.393 18.774 -2.396 1.00 81.56 528 ASP A C 1
ATOM 4051 O O . ASP A 1 528 ? 15.340 19.203 -1.735 1.00 81.56 528 ASP A O 1
ATOM 4055 N N . GLY A 1 529 ? 13.968 17.514 -2.244 1.00 81.62 529 GLY A N 1
ATOM 4056 C CA . GLY A 1 529 ? 14.546 16.557 -1.299 1.00 81.62 529 GLY A CA 1
ATOM 4057 C C . GLY A 1 529 ? 14.145 16.783 0.163 1.00 81.62 529 GLY A C 1
ATOM 4058 O O . GLY A 1 529 ? 14.681 16.099 1.038 1.00 81.62 529 GLY A O 1
ATOM 4059 N N . SER A 1 530 ? 13.223 17.708 0.455 1.00 83.44 530 SER A N 1
ATOM 4060 C CA . SER A 1 530 ? 12.647 17.862 1.792 1.00 83.44 530 SER A CA 1
ATOM 4061 C C . SER A 1 530 ? 11.576 16.805 2.083 1.00 83.44 530 SER A C 1
ATOM 4063 O O . SER A 1 530 ? 10.782 16.437 1.215 1.00 83.44 530 SER A O 1
ATOM 4065 N N . LEU A 1 531 ? 11.524 16.341 3.334 1.00 86.38 531 LEU A N 1
ATOM 4066 C CA . LEU A 1 531 ? 10.380 15.616 3.879 1.00 86.38 531 LEU A CA 1
ATOM 4067 C C . LEU A 1 531 ? 9.452 16.562 4.632 1.00 86.38 531 LEU A C 1
ATOM 4069 O O . LEU A 1 531 ? 9.913 17.444 5.358 1.00 86.38 531 LEU A O 1
ATOM 4073 N N . ARG A 1 532 ? 8.146 16.313 4.549 1.00 87.81 532 ARG A N 1
ATOM 4074 C CA . ARG A 1 532 ? 7.128 16.947 5.398 1.00 87.81 532 ARG A CA 1
ATOM 4075 C C . ARG A 1 532 ? 6.293 15.874 6.080 1.00 87.81 532 ARG A C 1
ATOM 4077 O O . ARG A 1 532 ? 5.859 14.925 5.437 1.00 87.81 532 ARG A O 1
ATOM 4084 N N . ILE A 1 533 ? 6.091 16.024 7.380 1.00 90.12 533 ILE A N 1
ATOM 4085 C CA . ILE A 1 533 ? 5.435 15.055 8.252 1.00 90.12 533 ILE A CA 1
ATOM 4086 C C . ILE A 1 533 ? 4.107 15.651 8.716 1.00 90.12 533 ILE A C 1
ATOM 4088 O O . ILE A 1 533 ? 4.067 16.757 9.258 1.00 90.12 533 ILE A O 1
ATOM 4092 N N . TYR A 1 534 ? 3.028 14.904 8.502 1.00 92.75 534 TYR A N 1
ATOM 4093 C CA . TYR A 1 534 ? 1.671 15.233 8.922 1.00 92.75 534 TYR A CA 1
ATOM 4094 C C . TYR A 1 534 ? 1.147 14.126 9.838 1.00 92.75 534 TYR A C 1
ATOM 4096 O O . TYR A 1 534 ? 1.398 12.944 9.605 1.00 92.75 534 TYR A O 1
ATOM 4104 N N . MET A 1 535 ? 0.406 14.492 10.877 1.00 93.06 535 MET A N 1
ATOM 4105 C CA . MET A 1 535 ? -0.184 13.574 11.851 1.00 93.06 535 MET A CA 1
ATOM 4106 C C . MET A 1 535 ? -1.702 13.540 11.678 1.00 93.06 535 MET A C 1
ATOM 4108 O O . MET A 1 535 ? -2.321 14.589 11.513 1.00 93.06 535 MET A O 1
ATOM 4112 N N . ALA A 1 536 ? -2.305 12.354 11.737 1.00 95.06 536 ALA A N 1
ATOM 4113 C CA . ALA A 1 536 ? -3.757 12.222 11.694 1.00 95.06 536 ALA A CA 1
ATOM 4114 C C . ALA A 1 536 ? -4.407 12.831 12.945 1.00 95.06 536 ALA A C 1
ATOM 4116 O O . ALA A 1 536 ? -4.013 12.512 14.072 1.00 95.06 536 ALA A O 1
ATOM 4117 N N . SER A 1 537 ? -5.426 13.669 12.753 1.00 94.62 537 SER A N 1
ATOM 4118 C CA . SER A 1 537 ? -6.263 14.165 13.843 1.00 94.62 537 SER A CA 1
ATOM 4119 C C . SER A 1 537 ? -7.218 13.065 14.291 1.00 94.62 537 SER A C 1
ATOM 4121 O O . SER A 1 537 ? -8.217 12.778 13.631 1.00 94.62 537 SER A O 1
ATOM 4123 N N . MET A 1 538 ? -6.924 12.455 15.440 1.00 90.56 538 MET A N 1
ATOM 4124 C CA . MET A 1 538 ? -7.719 11.350 15.986 1.00 90.56 538 MET A CA 1
ATOM 4125 C C . MET A 1 538 ? -9.179 11.745 16.277 1.00 90.56 538 MET A C 1
ATOM 4127 O O . MET A 1 538 ? -10.058 10.891 16.250 1.00 90.56 538 MET A O 1
ATOM 4131 N N . GLU A 1 539 ? -9.460 13.030 16.505 1.00 91.25 539 GLU A N 1
ATOM 4132 C CA . GLU A 1 539 ? -10.826 13.551 16.643 1.00 91.25 539 GLU A CA 1
ATOM 4133 C C . GLU A 1 539 ? -11.628 13.408 15.338 1.00 91.25 539 GLU A C 1
ATOM 4135 O O . GLU A 1 539 ? -12.785 12.993 15.351 1.00 91.25 539 GLU A O 1
ATOM 4140 N N . GLN A 1 540 ? -10.995 13.682 14.193 1.00 93.12 540 GLN A N 1
ATOM 4141 C CA . GLN A 1 540 ? -11.644 13.640 12.882 1.00 93.12 540 GLN A CA 1
ATOM 4142 C C . GLN A 1 540 ? -11.633 12.234 12.267 1.00 93.12 540 GLN A C 1
ATOM 4144 O O . GLN A 1 540 ? -12.638 11.804 11.685 1.00 93.12 540 GLN A O 1
ATOM 4149 N N . THR A 1 541 ? -10.522 11.503 12.417 1.00 95.25 541 THR A N 1
ATOM 4150 C CA . THR A 1 541 ? -10.296 10.185 11.799 1.00 95.25 541 THR A CA 1
ATOM 4151 C C . THR A 1 541 ? -10.643 9.003 12.713 1.00 95.25 541 THR A C 1
ATOM 4153 O O . THR A 1 541 ? -10.747 7.870 12.256 1.00 95.25 541 THR A O 1
ATOM 4156 N N . GLY A 1 542 ? -10.883 9.226 14.007 1.00 93.00 542 GLY A N 1
ATOM 4157 C CA . GLY A 1 542 ? -11.039 8.159 15.001 1.00 93.00 542 GLY A CA 1
ATOM 4158 C C . GLY A 1 542 ? -12.346 7.358 14.965 1.00 93.00 542 GLY A C 1
ATOM 4159 O O . GLY A 1 542 ? -12.520 6.506 15.831 1.00 93.00 542 GLY A O 1
ATOM 4160 N N . PHE A 1 543 ? -13.263 7.583 14.012 1.00 94.19 543 PHE A N 1
ATOM 4161 C CA . PHE A 1 543 ? -14.600 6.955 13.999 1.00 94.19 543 PHE A CA 1
ATOM 4162 C C . PHE A 1 543 ? -14.544 5.419 14.115 1.00 94.19 543 PHE A C 1
ATOM 4164 O O . PHE A 1 543 ? -15.034 4.853 15.094 1.00 94.19 543 PHE A O 1
ATOM 4171 N N . TRP A 1 544 ? -13.882 4.745 13.168 1.00 93.75 544 TRP A N 1
ATOM 4172 C CA . TRP A 1 544 ? -13.759 3.279 13.162 1.00 93.75 544 TRP A CA 1
ATOM 4173 C C . TRP A 1 544 ? -12.804 2.739 14.230 1.00 93.75 544 TRP A C 1
ATOM 4175 O O . TRP A 1 544 ? -12.819 1.546 14.509 1.00 93.75 544 TRP A O 1
ATOM 4185 N N . LEU A 1 545 ? -11.966 3.602 14.809 1.00 91.50 545 LEU A N 1
ATOM 4186 C CA . LEU A 1 545 ? -11.034 3.277 15.892 1.00 91.50 545 LEU A CA 1
ATOM 4187 C C . LEU A 1 545 ? -11.640 3.505 17.285 1.00 91.50 545 LEU A C 1
ATOM 4189 O O . LEU A 1 545 ? -10.994 3.224 18.294 1.00 91.50 545 LEU A O 1
ATOM 4193 N N . SER A 1 546 ? -12.850 4.058 17.354 1.00 89.44 546 SER A N 1
ATOM 4194 C CA . SER A 1 546 ? -13.487 4.412 18.615 1.00 89.44 546 SER A CA 1
ATOM 4195 C C . SER A 1 546 ? -13.904 3.162 19.407 1.00 89.44 546 SER A C 1
ATOM 4197 O O . SER A 1 546 ? -14.252 2.140 18.806 1.00 89.44 546 SER A O 1
ATOM 4199 N N . PRO A 1 547 ? -13.972 3.238 20.752 1.00 82.38 547 PRO A N 1
ATOM 4200 C CA . PRO A 1 547 ? -14.489 2.152 21.592 1.00 82.38 547 PRO A CA 1
ATOM 4201 C C . PRO A 1 547 ? -15.940 1.743 21.299 1.00 82.38 547 PRO A C 1
ATOM 4203 O O . PRO A 1 547 ? -16.404 0.728 21.812 1.00 82.38 547 PRO A O 1
ATOM 4206 N N . THR A 1 548 ? -16.688 2.533 20.518 1.00 82.19 548 THR A N 1
ATOM 4207 C CA . THR A 1 548 ? -18.029 2.141 20.076 1.00 82.19 548 THR A CA 1
ATOM 4208 C C . THR A 1 548 ? -17.958 1.164 18.904 1.00 82.19 548 THR A C 1
ATOM 4210 O O . THR A 1 548 ? -18.792 0.270 18.838 1.00 82.19 548 THR A O 1
ATOM 4213 N N . ILE A 1 549 ? -16.973 1.253 18.012 1.00 86.19 549 ILE A N 1
ATOM 4214 C CA . ILE A 1 549 ? -16.849 0.330 16.875 1.00 86.19 549 ILE A CA 1
ATOM 4215 C C . ILE A 1 549 ? -15.905 -0.833 17.195 1.00 86.19 549 ILE A C 1
ATOM 4217 O O . ILE A 1 549 ? -16.219 -1.982 16.894 1.00 86.19 549 ILE A O 1
ATOM 4221 N N . GLN A 1 550 ? -14.774 -0.567 17.852 1.00 82.19 550 GLN A N 1
ATOM 4222 C CA . GLN A 1 550 ? -13.796 -1.595 18.208 1.00 82.19 550 GLN A CA 1
ATOM 4223 C C . GLN A 1 550 ? -13.964 -2.071 19.649 1.00 82.19 550 GLN A C 1
ATOM 4225 O O . GLN A 1 550 ? -14.146 -1.286 20.579 1.00 82.19 550 GLN A O 1
ATOM 4230 N N . ALA A 1 551 ? -13.863 -3.385 19.842 1.00 69.44 551 ALA A N 1
ATOM 4231 C CA . ALA A 1 551 ? -13.828 -3.990 21.164 1.00 69.44 551 ALA A CA 1
ATOM 4232 C C . ALA A 1 551 ? -12.508 -3.634 21.865 1.00 69.44 551 ALA A C 1
ATOM 4234 O O . ALA A 1 551 ? -11.450 -4.168 21.531 1.00 69.44 551 ALA A O 1
ATOM 4235 N N . VAL A 1 552 ? -12.561 -2.745 22.860 1.00 62.53 552 VAL A N 1
ATOM 4236 C CA . VAL A 1 552 ? -11.401 -2.474 23.718 1.00 62.53 552 VAL A CA 1
ATOM 4237 C C . VAL A 1 552 ? -11.136 -3.716 24.566 1.00 62.53 552 VAL A C 1
ATOM 4239 O O . VAL A 1 552 ? -11.951 -4.091 25.408 1.00 62.53 552 VAL A O 1
ATOM 4242 N N . SER A 1 553 ? -9.987 -4.361 24.363 1.00 50.56 553 SER A N 1
ATOM 4243 C CA . SER A 1 553 ? -9.599 -5.561 25.106 1.00 50.56 553 SER A CA 1
ATOM 4244 C C . SER A 1 553 ? -9.330 -5.240 26.584 1.00 50.56 553 SER A C 1
ATOM 4246 O O . SER A 1 553 ? -8.230 -4.862 27.001 1.00 50.56 553 SER A O 1
ATOM 4248 N N . THR A 1 554 ? -10.350 -5.441 27.420 1.00 40.78 554 THR A N 1
ATOM 4249 C CA . THR A 1 554 ? -10.300 -5.199 28.874 1.00 40.78 554 THR A CA 1
ATOM 4250 C C . THR A 1 554 ? -9.247 -6.044 29.599 1.00 40.78 554 THR A C 1
ATOM 4252 O O . THR A 1 554 ? -8.789 -5.649 30.672 1.00 40.78 554 THR A O 1
ATOM 4255 N N . MET A 1 555 ? -8.767 -7.138 28.991 1.00 37.47 555 MET A N 1
ATOM 4256 C CA . MET A 1 555 ? -7.675 -7.970 29.519 1.00 37.47 555 MET A CA 1
ATOM 4257 C C . MET A 1 555 ? -6.337 -7.230 29.712 1.00 37.47 555 MET A C 1
ATOM 4259 O O . MET A 1 555 ? -5.501 -7.702 30.476 1.00 37.47 555 MET A O 1
ATOM 4263 N N . SER A 1 556 ? -6.131 -6.063 29.090 1.00 36.16 556 SER A N 1
ATOM 4264 C CA . SER A 1 556 ? -4.945 -5.219 29.333 1.00 36.16 556 SER A CA 1
ATOM 4265 C C . SER A 1 556 ? -5.120 -4.199 30.471 1.00 36.16 556 SER A C 1
ATOM 4267 O O . SER A 1 556 ? -4.130 -3.702 31.009 1.00 36.16 556 SER A O 1
ATOM 4269 N N . ASN A 1 557 ? -6.363 -3.908 30.878 1.00 31.39 557 ASN A N 1
ATOM 4270 C CA . ASN A 1 557 ? -6.694 -2.865 31.857 1.00 31.39 557 ASN A CA 1
ATOM 4271 C C . ASN A 1 557 ? -7.259 -3.385 33.187 1.00 31.39 557 ASN A C 1
ATOM 4273 O O . ASN A 1 557 ? -7.564 -2.585 34.074 1.00 31.39 557 ASN A O 1
ATOM 4277 N N . LEU A 1 558 ? -7.224 -4.701 33.420 1.00 34.09 558 LEU A N 1
ATOM 4278 C CA . LEU A 1 558 ? -7.108 -5.251 34.775 1.00 34.09 558 LEU A CA 1
ATOM 4279 C C . LEU A 1 558 ? -5.710 -4.955 35.356 1.00 34.09 558 LEU A C 1
ATOM 4281 O O . LEU A 1 558 ? -4.956 -5.848 35.749 1.00 34.09 558 LEU A O 1
ATOM 4285 N N . LYS A 1 559 ? -5.390 -3.661 35.509 1.00 34.66 559 LYS A N 1
ATOM 4286 C CA . LYS A 1 559 ? -4.490 -3.218 36.574 1.00 34.66 559 LYS A CA 1
ATOM 4287 C C . LYS A 1 559 ? -5.111 -3.727 37.862 1.00 34.66 559 LYS A C 1
ATOM 4289 O O . LYS A 1 559 ? -6.086 -3.149 38.336 1.00 34.66 559 LYS A O 1
ATOM 4294 N N . SER A 1 560 ? -4.564 -4.820 38.399 1.00 29.17 560 SER A N 1
ATOM 4295 C CA . SER A 1 560 ? -4.980 -5.342 39.699 1.00 29.17 560 SER A CA 1
ATOM 4296 C C . SER A 1 560 ? -5.071 -4.172 40.677 1.00 29.17 560 SER A C 1
ATOM 4298 O O . SER A 1 560 ? -4.073 -3.480 40.909 1.00 29.17 560 SER A O 1
ATOM 4300 N N . ALA A 1 561 ? -6.284 -3.890 41.169 1.00 35.38 561 ALA A N 1
ATOM 4301 C CA . ALA A 1 561 ? -6.514 -2.810 42.119 1.00 35.38 561 ALA A CA 1
ATOM 4302 C C . ALA A 1 561 ? -5.516 -3.020 43.254 1.00 35.38 561 ALA A C 1
ATOM 4304 O O . ALA A 1 561 ? -5.542 -4.087 43.870 1.00 35.38 561 ALA A O 1
ATOM 4305 N N . LYS A 1 562 ? -4.568 -2.074 43.410 1.00 37.00 562 LYS A N 1
ATOM 4306 C CA . LYS A 1 562 ? -3.287 -2.281 44.111 1.00 37.00 562 LYS A CA 1
ATOM 4307 C C . LYS A 1 562 ? -3.518 -3.129 45.357 1.00 37.00 562 LYS A C 1
ATOM 4309 O O . LYS A 1 562 ? -4.013 -2.593 46.349 1.00 37.00 562 LYS A O 1
ATOM 4314 N N . LYS A 1 563 ? -3.172 -4.430 45.313 1.00 33.69 563 LYS A N 1
ATOM 4315 C CA . LYS A 1 563 ? -3.295 -5.307 46.486 1.00 33.69 563 LYS A CA 1
ATOM 4316 C C . LYS A 1 563 ? -2.526 -4.611 47.597 1.00 33.69 563 LYS A C 1
ATOM 4318 O O . LYS A 1 563 ? -1.309 -4.454 47.490 1.00 33.69 563 LYS A O 1
ATOM 4323 N N . LYS A 1 564 ? -3.264 -4.114 48.595 1.00 37.47 564 LYS A N 1
ATOM 4324 C CA . LYS A 1 564 ? -2.753 -3.290 49.691 1.00 37.47 564 LYS A CA 1
ATOM 4325 C C . LYS A 1 564 ? -1.670 -4.120 50.370 1.00 37.47 564 LYS A C 1
ATOM 4327 O O . LYS A 1 564 ? -2.000 -5.077 51.069 1.00 37.47 564 LYS A O 1
ATOM 4332 N N . LYS A 1 565 ? -0.395 -3.845 50.051 1.00 29.42 565 LYS A N 1
ATOM 4333 C CA . LYS A 1 565 ? 0.721 -4.691 50.488 1.00 29.42 565 LYS A CA 1
ATOM 4334 C C . LYS A 1 565 ? 0.652 -4.779 52.005 1.00 29.42 565 LYS A C 1
ATOM 4336 O O . LYS A 1 565 ? 0.698 -3.755 52.685 1.00 29.42 565 LYS A O 1
ATOM 4341 N N . VAL A 1 566 ? 0.523 -6.006 52.504 1.00 28.95 566 VAL A N 1
ATOM 4342 C CA . VAL A 1 566 ? 0.678 -6.314 53.925 1.00 28.95 566 VAL A CA 1
ATOM 4343 C C . VAL A 1 566 ? 2.020 -5.722 54.365 1.00 28.95 566 VAL A C 1
ATOM 4345 O O . VAL A 1 566 ? 3.014 -5.945 53.665 1.00 28.95 566 VAL A O 1
ATOM 4348 N N . PRO A 1 567 ? 2.077 -4.941 55.457 1.00 35.00 567 PRO A N 1
ATOM 4349 C CA . PRO A 1 567 ? 3.321 -4.330 55.890 1.00 35.00 567 PRO A CA 1
ATOM 4350 C C . PRO A 1 567 ? 4.285 -5.429 56.344 1.00 35.00 567 PRO A C 1
ATOM 4352 O O . PRO A 1 567 ? 4.098 -6.046 57.389 1.00 35.00 567 PRO A O 1
ATOM 4355 N N . LYS A 1 568 ? 5.324 -5.673 55.544 1.00 31.64 568 LYS A N 1
ATOM 4356 C CA . LYS A 1 568 ? 6.498 -6.455 55.930 1.00 31.64 568 LYS A CA 1
ATOM 4357 C C . LYS A 1 568 ? 7.734 -5.581 55.779 1.00 31.64 568 LYS A C 1
ATOM 4359 O O . LYS A 1 568 ? 7.982 -5.109 54.677 1.00 31.64 568 LYS A O 1
ATOM 4364 N N . GLY A 1 569 ? 8.474 -5.446 56.880 1.00 31.47 569 GLY A N 1
ATOM 4365 C CA . GLY A 1 569 ? 9.919 -5.202 56.923 1.00 31.47 569 GLY A CA 1
ATOM 4366 C C . GLY A 1 569 ? 10.435 -3.890 56.328 1.00 31.47 569 GLY A C 1
ATOM 4367 O O . GLY A 1 569 ? 10.377 -3.675 55.126 1.00 31.47 569 GLY A O 1
ATOM 4368 N N . ASN A 1 570 ? 11.000 -3.056 57.201 1.00 26.34 570 ASN A N 1
ATOM 4369 C CA . ASN A 1 570 ? 11.884 -1.915 56.946 1.00 26.34 570 ASN A CA 1
ATOM 4370 C C . ASN A 1 570 ? 12.461 -1.789 55.522 1.00 26.34 570 ASN A C 1
ATOM 4372 O O . ASN A 1 570 ? 13.168 -2.667 55.034 1.00 26.34 570 ASN A O 1
ATOM 4376 N N . LYS A 1 571 ? 12.261 -0.612 54.916 1.00 31.34 571 LYS A N 1
ATOM 4377 C CA . LYS A 1 571 ? 13.043 -0.173 53.755 1.00 31.34 571 LYS A CA 1
ATOM 4378 C C . LYS A 1 571 ? 14.513 -0.024 54.167 1.00 31.34 571 LYS A C 1
ATOM 4380 O O . LYS A 1 571 ? 14.808 0.823 55.007 1.00 31.34 571 LYS A O 1
ATOM 4385 N N . SER A 1 572 ? 15.417 -0.765 53.538 1.00 32.59 572 SER A N 1
ATOM 4386 C CA . SER A 1 572 ? 16.820 -0.360 53.423 1.00 32.59 572 SER A CA 1
ATOM 4387 C C . SER A 1 572 ? 16.968 0.705 52.318 1.00 32.59 572 SER A C 1
ATOM 4389 O O . SER A 1 572 ? 16.151 0.747 51.389 1.00 32.59 572 SER A O 1
ATOM 4391 N N . PRO A 1 573 ? 17.957 1.611 52.406 1.00 31.95 573 PRO A N 1
ATOM 4392 C CA . PRO A 1 573 ? 18.247 2.566 51.339 1.00 31.95 573 PRO A CA 1
ATOM 4393 C C . PRO A 1 573 ? 18.985 1.875 50.178 1.00 31.95 573 PRO A C 1
ATOM 4395 O O . PRO A 1 573 ? 19.826 1.017 50.421 1.00 31.95 573 PRO A O 1
ATOM 4398 N N . GLY A 1 574 ? 18.714 2.276 48.926 1.00 46.72 574 GLY A N 1
ATOM 4399 C CA . GLY A 1 574 ? 19.567 1.907 47.778 1.00 46.72 574 GLY A CA 1
ATOM 4400 C C . GLY A 1 574 ? 18.975 1.005 46.682 1.00 46.72 574 GLY A C 1
ATOM 4401 O O . GLY A 1 574 ? 19.709 0.215 46.097 1.00 46.72 574 GLY A O 1
ATOM 4402 N N . THR A 1 575 ? 17.686 1.103 46.329 1.00 50.50 575 THR A N 1
ATOM 4403 C CA . THR A 1 575 ? 17.186 0.458 45.092 1.00 50.50 575 THR A CA 1
ATOM 4404 C C . THR A 1 575 ? 17.712 1.167 43.839 1.00 50.50 575 THR A C 1
ATOM 4406 O O . THR A 1 575 ? 17.093 2.116 43.354 1.00 50.50 575 THR A O 1
ATOM 4409 N N . VAL A 1 576 ? 18.842 0.693 43.313 1.00 64.56 576 VAL A N 1
ATOM 4410 C CA . VAL A 1 576 ? 19.422 1.138 42.036 1.00 64.56 576 VAL A CA 1
ATOM 4411 C C . VAL A 1 576 ? 18.654 0.531 40.856 1.00 64.56 576 VAL A C 1
ATOM 4413 O O . VAL A 1 576 ? 18.217 -0.617 40.915 1.00 64.56 576 VAL A O 1
ATOM 4416 N N . THR A 1 577 ? 18.484 1.300 39.779 1.00 71.19 577 THR A N 1
ATOM 4417 C CA . THR A 1 577 ? 17.855 0.859 38.521 1.00 71.19 577 THR A CA 1
ATOM 4418 C C . THR A 1 577 ? 18.861 0.980 37.381 1.00 71.19 577 THR A C 1
ATOM 4420 O O . THR A 1 577 ? 19.536 2.001 37.279 1.00 71.19 577 THR A O 1
ATOM 4423 N N . PHE A 1 578 ? 18.939 -0.036 36.521 1.00 80.44 578 PHE A N 1
ATOM 4424 C CA . PHE A 1 578 ? 19.882 -0.105 35.402 1.00 80.44 578 PHE A CA 1
ATOM 4425 C C . PHE A 1 578 ? 19.139 -0.174 34.054 1.00 80.44 578 PHE A C 1
ATOM 4427 O O . PHE A 1 578 ? 18.034 -0.725 34.011 1.00 80.44 578 PHE A O 1
ATOM 4434 N N . PRO A 1 579 ? 19.716 0.358 32.959 1.00 78.81 579 PRO A N 1
ATOM 4435 C CA . PRO A 1 579 ? 19.195 0.169 31.604 1.00 78.81 579 PRO A CA 1
ATOM 4436 C C . PRO A 1 579 ? 19.144 -1.310 31.189 1.00 78.81 579 PRO A C 1
ATOM 4438 O O . PRO A 1 579 ? 19.933 -2.128 31.660 1.00 78.81 579 PRO A O 1
ATOM 4441 N N . VAL A 1 580 ? 18.225 -1.661 30.285 1.00 71.00 580 VAL A N 1
ATOM 4442 C CA . VAL A 1 580 ? 18.055 -3.047 29.792 1.00 71.00 580 VAL A CA 1
ATOM 4443 C C . VAL A 1 580 ? 19.156 -3.486 28.818 1.00 71.00 580 VAL A C 1
ATOM 4445 O O . VAL A 1 580 ? 19.370 -4.679 28.632 1.00 71.00 580 VAL A O 1
ATOM 4448 N N . ASP A 1 581 ? 19.860 -2.517 28.243 1.00 78.50 581 ASP A N 1
ATOM 4449 C CA . ASP A 1 581 ? 20.977 -2.600 27.297 1.00 78.50 581 ASP A CA 1
ATOM 4450 C C . ASP A 1 581 ? 22.351 -2.404 27.976 1.00 78.50 581 ASP A C 1
ATOM 4452 O O . ASP A 1 581 ? 23.371 -2.254 27.303 1.00 78.50 581 ASP A O 1
ATOM 4456 N N . PHE A 1 582 ? 22.408 -2.422 29.316 1.00 84.69 582 PHE A N 1
ATOM 4457 C CA . PHE A 1 582 ? 23.632 -2.163 30.094 1.00 84.69 582 PHE A CA 1
ATOM 4458 C C . PHE A 1 582 ? 24.829 -3.009 29.625 1.00 84.69 582 PHE A C 1
ATOM 4460 O O . PHE A 1 582 ? 25.910 -2.478 29.389 1.00 84.69 582 PHE A O 1
ATOM 4467 N N . PHE A 1 583 ? 24.617 -4.313 29.420 1.00 84.50 583 PHE A N 1
ATOM 4468 C CA . PHE A 1 583 ? 25.661 -5.246 28.984 1.00 84.50 583 PHE A CA 1
ATOM 4469 C C . PHE A 1 583 ? 25.971 -5.202 27.476 1.00 84.50 583 PHE A C 1
ATOM 4471 O O . PHE A 1 583 ? 26.938 -5.832 27.056 1.00 84.50 583 PHE A O 1
ATOM 4478 N N . GLU A 1 584 ? 25.205 -4.478 26.649 1.00 80.88 584 GLU A N 1
ATOM 4479 C CA . GLU A 1 584 ? 25.505 -4.335 25.208 1.00 80.88 584 GLU A CA 1
ATOM 4480 C C . GLU A 1 584 ? 26.756 -3.475 24.960 1.00 80.88 584 GLU A C 1
ATOM 4482 O O . GLU A 1 584 ? 27.398 -3.584 23.917 1.00 80.88 584 GLU A O 1
ATOM 4487 N N . HIS A 1 585 ? 27.136 -2.668 25.955 1.00 78.44 585 HIS A N 1
ATOM 4488 C CA . HIS A 1 585 ? 28.296 -1.780 25.936 1.00 78.44 585 HIS A CA 1
ATOM 4489 C C . HIS A 1 585 ? 29.502 -2.346 26.721 1.00 78.44 585 HIS A C 1
ATOM 4491 O O . HIS A 1 585 ? 30.540 -1.690 26.809 1.00 78.44 585 HIS A O 1
ATOM 4497 N N . SER A 1 586 ? 29.384 -3.552 27.291 1.00 84.00 586 SER A N 1
ATOM 4498 C CA . SER A 1 586 ? 30.422 -4.208 28.102 1.00 84.00 586 SER A CA 1
ATOM 4499 C C . SER A 1 586 ? 31.271 -5.188 27.283 1.00 84.00 586 SER A C 1
ATOM 4501 O O . SER A 1 586 ? 30.764 -5.928 26.439 1.00 84.00 586 SER A O 1
ATOM 4503 N N . THR A 1 587 ? 32.569 -5.268 27.579 1.00 86.81 587 THR A N 1
ATOM 4504 C CA . THR A 1 587 ? 33.472 -6.303 27.051 1.00 86.81 587 THR A CA 1
ATOM 4505 C C . THR A 1 587 ? 33.570 -7.500 28.003 1.00 86.81 587 THR A C 1
ATOM 4507 O O . THR A 1 587 ? 33.455 -7.362 29.218 1.00 86.81 587 THR A O 1
ATOM 4510 N N . LEU A 1 588 ? 33.776 -8.702 27.452 1.00 85.69 588 LEU A N 1
ATOM 4511 C CA . LEU A 1 588 ? 34.022 -9.907 28.250 1.00 85.69 588 LEU A CA 1
ATOM 4512 C C . LEU A 1 588 ? 35.468 -9.906 28.769 1.00 85.69 588 LEU A C 1
ATOM 4514 O O . LEU A 1 588 ? 36.402 -9.916 27.965 1.00 85.69 588 LEU A O 1
ATOM 4518 N N . LEU A 1 589 ? 35.631 -9.956 30.092 1.00 86.94 589 LEU A N 1
ATOM 4519 C CA . LEU A 1 589 ? 36.913 -10.209 30.751 1.00 86.94 589 LEU A CA 1
ATOM 4520 C C . LEU A 1 589 ? 37.310 -11.681 30.562 1.00 86.94 589 LEU A C 1
ATOM 4522 O O . LEU A 1 589 ? 36.587 -12.577 30.993 1.00 86.94 589 LEU A O 1
ATOM 4526 N N . ASN A 1 590 ? 38.452 -11.928 29.915 1.00 81.06 590 ASN A N 1
ATOM 4527 C CA . ASN A 1 590 ? 38.962 -13.287 29.680 1.00 81.06 590 ASN A CA 1
ATOM 4528 C C . ASN A 1 590 ? 40.000 -13.711 30.733 1.00 81.06 590 ASN A C 1
ATOM 4530 O O . ASN A 1 590 ? 40.087 -14.896 31.073 1.00 81.06 590 ASN A O 1
ATOM 4534 N N . ASP A 1 591 ? 40.768 -12.758 31.274 1.00 84.62 591 ASP A N 1
ATOM 4535 C CA . ASP A 1 591 ? 41.789 -13.030 32.288 1.00 84.62 591 ASP A CA 1
ATOM 4536 C C . ASP A 1 591 ? 41.256 -12.852 33.716 1.00 84.62 591 ASP A C 1
ATOM 4538 O O . ASP A 1 591 ? 41.608 -11.936 34.457 1.00 84.62 591 ASP A O 1
ATOM 4542 N N . VAL A 1 592 ? 40.338 -13.751 34.072 1.00 89.69 592 VAL A N 1
ATOM 4543 C CA . VAL A 1 592 ? 39.793 -13.877 35.427 1.00 89.69 592 VAL A CA 1
ATOM 4544 C C . VAL A 1 592 ? 40.227 -15.183 36.082 1.00 89.69 592 VAL A C 1
ATOM 4546 O O . VAL A 1 592 ? 40.305 -16.231 35.428 1.00 89.69 592 VAL A O 1
ATOM 4549 N N . GLU A 1 593 ? 40.471 -15.136 37.385 1.00 89.94 593 GLU A N 1
ATOM 4550 C CA . GLU A 1 593 ? 40.683 -16.301 38.240 1.00 89.94 593 GLU A CA 1
ATOM 4551 C C . GLU A 1 593 ? 39.479 -16.515 39.158 1.00 89.94 593 GLU A C 1
ATOM 4553 O O . GLU A 1 593 ? 38.928 -15.573 39.725 1.00 89.94 593 GLU A O 1
ATOM 4558 N N . PHE A 1 594 ? 39.069 -17.775 39.311 1.00 90.88 594 PHE A N 1
ATOM 4559 C CA . PHE A 1 594 ? 37.968 -18.159 40.189 1.00 90.88 594 PHE A CA 1
ATOM 4560 C C . PHE A 1 594 ? 38.516 -18.833 41.446 1.00 90.88 594 PHE A C 1
ATOM 4562 O O . PHE A 1 594 ? 39.200 -19.856 41.366 1.00 90.88 594 PHE A O 1
ATOM 4569 N N . GLY A 1 595 ? 38.180 -18.271 42.602 1.00 83.62 595 GLY A N 1
ATOM 4570 C CA . GLY A 1 595 ? 38.552 -18.772 43.917 1.00 83.62 595 GLY A CA 1
ATOM 4571 C C . GLY A 1 595 ? 37.385 -18.742 44.903 1.00 83.62 595 GLY A C 1
ATOM 4572 O O . GLY A 1 595 ? 36.215 -18.819 44.527 1.00 83.62 595 GLY A O 1
ATOM 4573 N N . GLY A 1 596 ? 37.721 -18.616 46.185 1.00 80.94 596 GLY A N 1
ATOM 4574 C CA . GLY A 1 596 ? 36.786 -18.755 47.299 1.00 80.94 596 GLY A CA 1
ATOM 4575 C C . GLY A 1 596 ? 36.883 -20.148 47.924 1.00 80.94 596 GLY A C 1
ATOM 4576 O O . GLY A 1 596 ? 36.966 -21.159 47.227 1.00 80.94 596 GLY A O 1
ATOM 4577 N N . ASN A 1 597 ? 36.896 -20.204 49.257 1.00 80.12 597 ASN A N 1
ATOM 4578 C CA . ASN A 1 597 ? 37.176 -21.428 50.023 1.00 80.12 597 ASN A CA 1
ATOM 4579 C C . ASN A 1 597 ? 36.178 -22.569 49.723 1.00 80.12 597 ASN A C 1
ATOM 4581 O O . ASN A 1 597 ? 36.520 -23.741 49.822 1.00 80.12 597 ASN A O 1
ATOM 4585 N N . ASP A 1 598 ? 34.950 -22.239 49.324 1.00 85.00 598 ASP A N 1
ATOM 4586 C CA . ASP A 1 598 ? 33.854 -23.206 49.258 1.00 85.00 598 ASP A CA 1
ATOM 4587 C C . ASP A 1 598 ? 33.912 -24.113 48.023 1.00 85.00 598 ASP A C 1
ATOM 4589 O O . ASP A 1 598 ? 33.806 -25.330 48.155 1.00 85.00 598 ASP A O 1
ATOM 4593 N N . LEU A 1 599 ? 34.113 -23.547 46.825 1.00 84.69 599 LEU A N 1
ATOM 4594 C CA . LEU A 1 599 ? 34.289 -24.355 45.612 1.00 84.69 599 LEU A CA 1
ATOM 4595 C C . LEU A 1 599 ? 35.698 -24.946 45.506 1.00 84.69 599 LEU A C 1
ATOM 4597 O O . LEU A 1 599 ? 35.844 -26.027 44.936 1.00 84.69 599 LEU A O 1
ATOM 4601 N N . LEU A 1 600 ? 36.717 -24.290 46.081 1.00 85.56 600 LEU A N 1
ATOM 4602 C CA . LEU A 1 600 ? 38.100 -24.784 46.050 1.00 85.56 600 LEU A CA 1
ATOM 4603 C C . LEU A 1 600 ? 38.317 -26.085 46.845 1.00 85.56 600 LEU A C 1
ATOM 4605 O O . LEU A 1 600 ? 39.294 -26.789 46.605 1.00 85.56 600 LEU A O 1
ATOM 4609 N N . GLN A 1 601 ? 37.386 -26.450 47.733 1.00 83.50 601 GLN A N 1
ATOM 4610 C CA . GLN A 1 601 ? 37.359 -27.757 48.409 1.00 83.50 601 GLN A CA 1
ATOM 4611 C C . GLN A 1 601 ? 36.906 -28.914 47.496 1.00 83.50 601 GLN A C 1
ATOM 4613 O O . GLN A 1 601 ? 37.092 -30.075 47.853 1.00 83.50 601 GLN A O 1
ATOM 4618 N N . ILE A 1 602 ? 36.305 -28.615 46.337 1.00 85.94 602 ILE A N 1
ATOM 4619 C CA . ILE A 1 602 ? 35.698 -29.599 45.418 1.00 85.94 602 ILE A CA 1
ATOM 4620 C C . ILE A 1 602 ? 36.396 -29.584 44.047 1.00 85.94 602 ILE A C 1
ATOM 4622 O O . ILE A 1 602 ? 36.550 -30.628 43.413 1.00 85.94 602 ILE A O 1
ATOM 4626 N N . TYR A 1 603 ? 36.831 -28.409 43.587 1.00 88.88 603 TYR A N 1
ATOM 4627 C CA . TYR A 1 603 ? 37.471 -28.190 42.291 1.00 88.88 603 TYR A CA 1
ATOM 4628 C C . TYR A 1 603 ? 38.674 -27.260 42.446 1.00 88.88 603 TYR A C 1
ATOM 4630 O O . TYR A 1 603 ? 38.575 -26.247 43.126 1.00 88.88 603 TYR A O 1
ATOM 4638 N N . ASN A 1 604 ? 39.783 -27.509 41.751 1.00 89.38 604 ASN A N 1
ATOM 4639 C CA . ASN A 1 604 ? 40.852 -26.505 41.683 1.00 89.38 604 ASN A CA 1
ATOM 4640 C C . ASN A 1 604 ? 40.460 -25.315 40.773 1.00 89.38 604 ASN A C 1
ATOM 4642 O O . ASN A 1 604 ? 39.561 -25.426 39.935 1.00 89.38 604 ASN A O 1
ATOM 4646 N N . ALA A 1 605 ? 41.146 -24.174 40.906 1.00 87.19 605 ALA A N 1
ATOM 4647 C CA . ALA A 1 605 ? 40.820 -22.944 40.168 1.00 87.19 605 ALA A CA 1
ATOM 4648 C C . ALA A 1 605 ? 40.765 -23.140 38.635 1.00 87.19 605 ALA A C 1
ATOM 4650 O O . ALA A 1 605 ? 39.877 -22.608 37.963 1.00 87.19 605 ALA A O 1
ATOM 4651 N N . LEU A 1 606 ? 41.656 -23.972 38.079 1.00 86.06 606 LEU A N 1
ATOM 4652 C CA . LEU A 1 606 ? 41.683 -24.301 36.651 1.00 86.06 606 LEU A CA 1
ATOM 4653 C C . LEU A 1 606 ? 40.467 -25.145 36.227 1.00 86.06 606 LEU A C 1
ATOM 4655 O O . LEU A 1 606 ? 39.881 -24.901 35.174 1.00 86.06 606 LEU A O 1
ATOM 4659 N N . GLN A 1 607 ? 40.037 -26.100 37.056 1.00 88.44 607 GLN A N 1
ATOM 4660 C CA . GLN A 1 607 ? 38.812 -26.875 36.834 1.00 88.44 607 GLN A CA 1
ATOM 4661 C C . GLN A 1 607 ? 37.560 -25.990 36.879 1.00 88.44 607 GLN A C 1
ATOM 4663 O O . GLN A 1 607 ? 36.659 -26.202 36.068 1.00 88.44 607 GLN A O 1
ATOM 4668 N N . ILE A 1 608 ? 37.505 -24.994 37.771 1.00 90.56 608 ILE A N 1
ATOM 4669 C CA . ILE A 1 608 ? 36.401 -24.022 37.829 1.00 90.56 608 ILE A CA 1
ATOM 4670 C C . ILE A 1 608 ? 36.383 -23.166 36.551 1.00 90.56 608 ILE A C 1
ATOM 4672 O O . ILE A 1 608 ? 35.355 -23.115 35.873 1.00 90.56 608 ILE A O 1
ATOM 4676 N N . LYS A 1 609 ? 37.527 -22.580 36.159 1.00 89.00 609 LYS A N 1
ATOM 4677 C CA . LYS A 1 609 ? 37.666 -21.778 34.925 1.00 89.00 609 LYS A CA 1
ATOM 4678 C C . LYS A 1 609 ? 37.266 -22.579 33.678 1.00 89.00 609 LYS A C 1
ATOM 4680 O O . LYS A 1 609 ? 36.473 -22.104 32.868 1.00 89.00 609 LYS A O 1
ATOM 4685 N N . ASN A 1 610 ? 37.719 -23.829 33.565 1.00 89.56 610 ASN A N 1
ATOM 4686 C CA . ASN A 1 610 ? 37.348 -24.718 32.460 1.00 89.56 610 ASN A CA 1
ATOM 4687 C C . ASN A 1 610 ? 35.850 -25.068 32.466 1.00 89.56 610 ASN A C 1
ATOM 4689 O O . ASN A 1 610 ? 35.223 -25.061 31.408 1.00 89.56 610 ASN A O 1
ATOM 4693 N N . ARG A 1 611 ? 35.249 -25.339 33.633 1.00 89.81 611 ARG A N 1
ATOM 4694 C CA . ARG A 1 611 ? 33.810 -25.642 33.759 1.00 89.81 611 ARG A CA 1
ATOM 4695 C C . ARG A 1 611 ? 32.904 -24.457 33.435 1.00 89.81 611 ARG A C 1
ATOM 4697 O O . ARG A 1 611 ? 31.845 -24.689 32.868 1.00 89.81 611 ARG A O 1
ATOM 4704 N N . PHE A 1 612 ? 33.292 -23.222 33.753 1.00 88.44 612 PHE A N 1
ATOM 4705 C CA . PHE A 1 612 ? 32.503 -22.041 33.380 1.00 88.44 612 PHE A CA 1
ATOM 4706 C C . PHE A 1 612 ? 32.663 -21.644 31.906 1.00 88.44 612 PHE A C 1
ATOM 4708 O O . PHE A 1 612 ? 31.700 -21.178 31.303 1.00 88.44 612 PHE A O 1
ATOM 4715 N N . ASN A 1 613 ? 33.833 -21.881 31.306 1.00 85.00 613 ASN A N 1
ATOM 4716 C CA . ASN A 1 613 ? 34.077 -21.572 29.892 1.00 85.00 613 ASN A CA 1
ATOM 4717 C C . ASN A 1 613 ? 33.586 -22.665 28.919 1.00 85.00 613 ASN A C 1
ATOM 4719 O O . ASN A 1 613 ? 33.473 -22.409 27.721 1.00 85.00 613 ASN A O 1
ATOM 4723 N N . THR A 1 614 ? 33.286 -23.876 29.402 1.00 86.44 614 THR A N 1
ATOM 4724 C CA . THR A 1 614 ? 32.807 -24.988 28.562 1.00 86.44 614 THR A CA 1
ATOM 4725 C C . THR A 1 614 ? 31.280 -25.048 28.551 1.00 86.44 614 THR A C 1
ATOM 4727 O O . THR A 1 614 ? 30.652 -25.307 29.577 1.00 86.44 614 THR A O 1
ATOM 4730 N N . THR A 1 615 ? 30.664 -24.878 27.378 1.00 82.44 615 THR A N 1
ATOM 4731 C CA . THR A 1 615 ? 29.202 -24.955 27.207 1.00 82.44 615 THR A CA 1
ATOM 4732 C C . THR A 1 615 ? 28.632 -26.274 27.736 1.00 82.44 615 THR A C 1
ATOM 4734 O O . THR A 1 615 ? 29.102 -27.351 27.381 1.00 82.44 615 THR A O 1
ATOM 4737 N N . GLY A 1 616 ? 27.588 -26.191 28.566 1.00 78.62 616 GLY A N 1
ATOM 4738 C CA . GLY A 1 616 ? 26.902 -27.351 29.149 1.00 78.62 616 GLY A CA 1
ATOM 4739 C C . GLY A 1 616 ? 27.516 -27.879 30.452 1.00 78.62 616 GLY A C 1
ATOM 4740 O O . GLY A 1 616 ? 26.843 -28.615 31.173 1.00 78.62 616 GLY A O 1
ATOM 4741 N N . MET A 1 617 ? 28.739 -27.469 30.803 1.00 87.19 617 MET A N 1
ATOM 4742 C CA . MET A 1 617 ? 29.350 -27.792 32.094 1.00 87.19 617 MET A CA 1
ATOM 4743 C C . MET A 1 617 ? 28.805 -26.891 33.215 1.00 87.19 617 MET A C 1
ATOM 4745 O O . MET A 1 617 ? 28.171 -25.863 32.981 1.00 87.19 617 MET A O 1
ATOM 4749 N N . TYR A 1 618 ? 29.006 -27.322 34.460 1.00 88.81 618 TYR A N 1
ATOM 4750 C CA . TYR A 1 618 ? 28.539 -26.633 35.663 1.00 88.81 618 TYR A CA 1
ATOM 4751 C C . TYR A 1 618 ? 29.421 -26.990 36.871 1.00 88.81 618 TYR A C 1
ATOM 4753 O O . TYR A 1 618 ? 30.225 -27.930 36.818 1.00 88.81 618 TYR A O 1
ATOM 4761 N N . VAL A 1 619 ? 29.264 -26.235 37.959 1.00 89.50 619 VAL A N 1
ATOM 4762 C CA . VAL A 1 619 ? 29.867 -26.497 39.277 1.00 89.50 619 VAL A CA 1
ATOM 4763 C C . VAL A 1 619 ? 28.769 -26.830 40.289 1.00 89.50 619 VAL A C 1
ATOM 4765 O O . VAL A 1 619 ? 27.626 -26.402 40.130 1.00 89.50 619 VAL A O 1
ATOM 4768 N N . VAL A 1 620 ? 29.114 -27.591 41.326 1.00 85.75 620 VAL A N 1
ATOM 4769 C CA . VAL A 1 620 ? 28.220 -27.944 42.438 1.00 85.75 620 VAL A CA 1
ATOM 4770 C C . VAL A 1 620 ? 28.918 -27.618 43.753 1.00 85.75 620 VAL A C 1
ATOM 4772 O O . VAL A 1 620 ? 30.095 -27.929 43.911 1.00 85.75 620 VAL A O 1
ATOM 4775 N N . SER A 1 621 ? 28.190 -27.028 44.698 1.00 85.06 621 SER A N 1
ATOM 4776 C CA . SER A 1 621 ? 28.624 -26.916 46.092 1.00 85.06 621 SER A CA 1
ATOM 4777 C C . SER A 1 621 ? 27.943 -27.990 46.937 1.00 85.06 621 SER A C 1
ATOM 4779 O O . SER A 1 621 ? 26.767 -28.287 46.735 1.00 85.06 621 SER A O 1
ATOM 4781 N N . THR A 1 622 ? 28.668 -28.559 47.897 1.00 82.44 622 THR A N 1
ATOM 4782 C CA . THR A 1 622 ? 28.135 -29.507 48.890 1.00 82.44 622 THR A CA 1
ATOM 4783 C C . THR A 1 622 ? 27.622 -28.815 50.160 1.00 82.44 622 THR A C 1
ATOM 4785 O O . THR A 1 622 ? 27.112 -29.483 51.059 1.00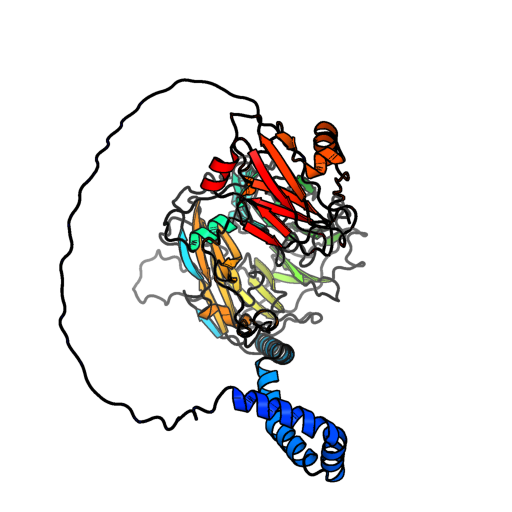 82.44 622 THR A O 1
ATOM 4788 N N . LYS A 1 623 ? 27.732 -27.481 50.260 1.00 82.25 623 LYS A N 1
ATOM 4789 C CA . LYS A 1 623 ? 27.297 -26.718 51.439 1.00 82.25 623 LYS A CA 1
ATOM 4790 C C . LYS A 1 623 ? 25.791 -26.457 51.435 1.00 82.25 623 LYS A C 1
ATOM 4792 O O . LYS A 1 623 ? 25.282 -25.690 50.622 1.00 82.25 623 LYS A O 1
ATOM 4797 N N . ALA A 1 624 ? 25.095 -27.014 52.426 1.00 76.44 624 ALA A N 1
ATOM 4798 C CA . ALA A 1 624 ? 23.653 -26.834 52.618 1.00 76.44 624 ALA A CA 1
ATOM 4799 C C . ALA A 1 624 ? 23.226 -25.388 52.954 1.00 76.44 624 ALA A C 1
ATOM 4801 O O . ALA A 1 624 ? 22.054 -25.054 52.824 1.00 76.44 624 ALA A O 1
ATOM 4802 N N . THR A 1 625 ? 24.152 -24.525 53.384 1.00 81.88 625 THR A N 1
ATOM 4803 C CA . THR A 1 625 ? 23.887 -23.130 53.787 1.00 81.88 625 THR A CA 1
ATOM 4804 C C . THR A 1 625 ? 24.105 -22.103 52.671 1.00 81.88 625 THR A C 1
ATOM 4806 O O . THR A 1 625 ? 24.031 -20.907 52.938 1.00 81.88 625 THR A O 1
ATOM 4809 N N . GLY A 1 626 ? 24.411 -22.541 51.446 1.00 86.00 626 GLY A N 1
ATOM 4810 C CA . GLY A 1 626 ? 24.942 -21.669 50.396 1.00 86.00 626 GLY A CA 1
ATOM 4811 C C . GLY A 1 626 ? 26.475 -21.613 50.391 1.00 86.00 626 GLY A C 1
ATOM 4812 O O . GLY A 1 626 ? 27.136 -22.290 51.185 1.00 86.00 626 GLY A O 1
ATOM 4813 N N . PHE A 1 627 ? 27.043 -20.853 49.455 1.00 91.75 627 PHE A N 1
ATOM 4814 C CA . PHE A 1 627 ? 28.487 -20.779 49.214 1.00 91.75 627 PHE A CA 1
ATOM 4815 C C . PHE A 1 627 ? 28.907 -19.489 48.497 1.00 91.75 627 PHE A C 1
ATOM 4817 O O . PHE A 1 627 ? 28.110 -18.874 47.791 1.00 91.75 627 PHE A O 1
ATOM 4824 N N . ASN A 1 628 ? 30.182 -19.126 48.619 1.00 91.31 628 ASN A N 1
ATOM 4825 C CA . ASN A 1 628 ? 30.764 -17.945 47.986 1.00 91.31 628 ASN A CA 1
ATOM 4826 C C . ASN A 1 628 ? 31.718 -18.322 46.843 1.00 91.31 628 ASN A C 1
ATOM 4828 O O . ASN A 1 628 ? 32.475 -19.292 46.941 1.00 91.31 628 ASN A O 1
ATOM 4832 N N . ILE A 1 629 ? 31.724 -17.507 45.786 1.00 93.00 629 ILE A N 1
ATOM 4833 C CA . ILE A 1 629 ? 32.744 -17.510 44.731 1.00 93.00 629 ILE A CA 1
ATOM 4834 C C . ILE A 1 629 ? 33.478 -16.174 44.776 1.00 93.00 629 ILE A C 1
ATOM 4836 O O . ILE A 1 629 ? 32.848 -15.118 44.767 1.00 93.00 629 ILE A O 1
ATOM 4840 N N . ASP A 1 630 ? 34.805 -16.223 44.766 1.00 93.06 630 ASP A N 1
ATOM 4841 C CA . ASP A 1 630 ? 35.639 -15.053 44.513 1.00 93.06 630 ASP A CA 1
ATOM 4842 C C . ASP A 1 630 ? 36.037 -15.018 43.035 1.00 93.06 630 ASP A C 1
ATOM 4844 O O . ASP A 1 630 ? 36.514 -16.015 42.496 1.00 93.06 630 ASP A O 1
ATOM 4848 N N . ILE A 1 631 ? 35.864 -13.872 42.383 1.00 93.75 631 ILE A N 1
ATOM 4849 C CA . ILE A 1 631 ? 36.297 -13.611 41.009 1.00 93.75 631 ILE A CA 1
ATOM 4850 C C . ILE A 1 631 ? 37.397 -12.557 41.088 1.00 93.75 631 ILE A C 1
ATOM 4852 O O . ILE A 1 631 ? 37.133 -11.416 41.466 1.00 93.75 631 ILE A O 1
ATOM 4856 N N . VAL A 1 632 ? 38.629 -12.943 40.772 1.00 92.00 632 VAL A N 1
ATOM 4857 C CA . VAL A 1 632 ? 39.794 -12.053 40.742 1.00 92.00 632 VAL A CA 1
ATOM 4858 C C . VAL A 1 632 ? 40.038 -11.622 39.301 1.00 92.00 632 VAL A C 1
ATOM 4860 O O . VAL A 1 632 ? 40.052 -12.454 38.394 1.00 92.00 632 VAL A O 1
ATOM 4863 N N . ASN A 1 633 ? 40.192 -10.318 39.094 1.00 90.81 633 ASN A N 1
ATOM 4864 C CA . ASN A 1 633 ? 40.528 -9.728 37.805 1.00 90.81 633 ASN A CA 1
ATOM 4865 C C . ASN A 1 633 ? 42.041 -9.490 37.744 1.00 90.81 633 ASN A C 1
ATOM 4867 O O . ASN A 1 633 ? 42.569 -8.699 38.528 1.00 90.81 633 ASN A O 1
ATOM 4871 N N . ASN A 1 634 ? 42.722 -10.172 36.822 1.00 87.69 634 ASN A N 1
ATOM 4872 C CA . ASN A 1 634 ? 44.163 -10.018 36.616 1.00 87.69 634 ASN A CA 1
ATOM 4873 C C . ASN A 1 634 ? 44.494 -8.899 35.608 1.00 87.69 634 ASN A C 1
ATOM 4875 O O . ASN A 1 634 ? 45.628 -8.421 35.566 1.00 87.69 634 ASN A O 1
ATOM 4879 N N . ASP A 1 635 ? 43.512 -8.449 34.820 1.00 85.00 635 ASP A N 1
ATOM 4880 C CA . ASP A 1 635 ? 43.683 -7.409 33.808 1.00 85.00 635 ASP A CA 1
ATOM 4881 C C . ASP A 1 635 ? 43.544 -6.006 34.419 1.00 85.00 635 ASP A C 1
ATOM 4883 O O . ASP A 1 635 ? 42.445 -5.514 34.673 1.00 85.00 635 ASP A O 1
ATOM 4887 N N . ALA A 1 636 ? 44.677 -5.329 34.611 1.00 81.00 636 ALA A N 1
ATOM 4888 C CA . ALA A 1 636 ? 44.733 -3.962 35.130 1.00 81.00 636 ALA A CA 1
ATOM 4889 C C . ALA A 1 636 ? 44.232 -2.878 34.145 1.00 81.00 636 ALA A C 1
ATOM 4891 O O . ALA A 1 636 ? 44.221 -1.698 34.498 1.00 81.00 636 ALA A O 1
ATOM 4892 N N . THR A 1 637 ? 43.852 -3.235 32.910 1.00 85.25 637 THR A N 1
ATOM 4893 C CA . THR A 1 637 ? 43.327 -2.292 31.902 1.00 85.25 637 THR A CA 1
ATOM 4894 C C . THR A 1 637 ? 41.797 -2.233 31.857 1.00 85.25 637 THR A C 1
ATOM 4896 O O . THR A 1 637 ? 41.219 -1.321 31.252 1.00 85.25 637 THR A O 1
ATOM 4899 N N . HIS A 1 638 ? 41.122 -3.173 32.519 1.00 86.44 638 HIS A N 1
ATOM 4900 C CA . HIS A 1 638 ? 39.671 -3.300 32.536 1.00 86.44 638 HIS A CA 1
ATOM 4901 C C . HIS A 1 638 ? 39.144 -3.499 33.962 1.00 86.44 638 HIS A C 1
ATOM 4903 O O . HIS A 1 638 ? 39.829 -4.034 34.821 1.00 86.44 638 HIS A O 1
ATOM 4909 N N . VAL A 1 639 ? 37.903 -3.070 34.209 1.00 88.44 639 VAL A N 1
ATOM 4910 C CA . VAL A 1 639 ? 37.245 -3.134 35.525 1.00 88.44 639 VAL A CA 1
ATOM 4911 C C . VAL A 1 639 ? 36.001 -4.021 35.448 1.00 88.44 639 VAL A C 1
ATOM 4913 O O . VAL A 1 639 ? 35.293 -4.021 34.435 1.00 88.44 639 VAL A O 1
ATOM 4916 N N . ILE A 1 640 ? 35.695 -4.765 36.515 1.00 91.50 640 ILE A N 1
ATOM 4917 C CA . ILE A 1 640 ? 34.463 -5.561 36.581 1.00 91.50 640 ILE A CA 1
ATOM 4918 C C . ILE A 1 640 ? 33.259 -4.609 36.681 1.00 91.50 640 ILE A C 1
ATOM 4920 O O . ILE A 1 640 ? 33.083 -3.929 37.685 1.00 91.50 640 ILE A O 1
ATOM 4924 N N . THR A 1 641 ? 32.412 -4.578 35.647 1.00 91.38 641 THR A N 1
ATOM 4925 C CA . THR A 1 641 ? 31.197 -3.729 35.581 1.00 91.38 641 THR A CA 1
ATOM 4926 C C . THR A 1 641 ? 29.893 -4.489 35.841 1.00 91.38 641 THR A C 1
ATOM 4928 O O . THR A 1 641 ? 28.823 -3.896 35.981 1.00 91.38 641 THR A O 1
ATOM 4931 N N . GLY A 1 642 ? 29.955 -5.816 35.911 1.00 92.12 642 GLY A N 1
ATOM 4932 C CA . GLY A 1 642 ? 28.802 -6.686 36.090 1.00 92.12 642 GLY A CA 1
ATOM 4933 C C . GLY A 1 642 ? 29.149 -8.140 35.806 1.00 92.12 642 GLY A C 1
ATOM 4934 O O . GLY A 1 642 ? 30.175 -8.435 35.193 1.00 92.12 642 GLY A O 1
ATOM 4935 N N . ILE A 1 643 ? 28.278 -9.050 36.234 1.00 92.50 643 ILE A N 1
ATOM 4936 C CA . ILE A 1 643 ? 28.406 -10.489 35.975 1.00 92.50 643 ILE A CA 1
ATOM 4937 C C . ILE A 1 643 ? 27.106 -11.056 35.406 1.00 92.50 643 ILE A C 1
ATOM 4939 O O . ILE A 1 643 ? 26.013 -10.571 35.701 1.00 92.50 643 ILE A O 1
ATOM 4943 N N . ARG A 1 644 ? 27.230 -12.109 34.596 1.00 91.25 644 ARG A N 1
ATOM 4944 C CA . ARG A 1 644 ? 26.110 -12.835 33.996 1.00 91.25 644 ARG A CA 1
ATOM 4945 C C . ARG A 1 644 ? 26.220 -14.317 34.364 1.00 91.25 644 ARG A C 1
ATOM 4947 O O . ARG A 1 644 ? 27.232 -14.945 34.072 1.00 91.25 644 ARG A O 1
ATOM 4954 N N . ILE A 1 645 ? 25.199 -14.869 35.022 1.00 91.56 645 ILE A N 1
ATOM 4955 C CA . ILE A 1 645 ? 25.225 -16.210 35.641 1.00 91.56 645 ILE A CA 1
ATOM 4956 C C . ILE A 1 645 ? 24.111 -17.088 35.060 1.00 91.56 645 ILE A C 1
ATOM 4958 O O . ILE A 1 645 ? 22.946 -16.695 35.077 1.00 91.56 645 ILE A O 1
ATOM 4962 N N . LEU A 1 646 ? 24.442 -18.286 34.568 1.00 90.81 646 LEU A N 1
ATOM 4963 C CA . LEU A 1 646 ? 23.463 -19.279 34.109 1.00 90.81 646 LEU A CA 1
ATOM 4964 C C . LEU A 1 646 ? 23.063 -20.195 35.267 1.00 90.81 646 LEU A C 1
ATOM 4966 O O . LEU A 1 646 ? 23.904 -20.904 35.812 1.00 90.81 646 LEU A O 1
ATOM 4970 N N . LEU A 1 647 ? 21.772 -20.232 35.600 1.00 91.62 647 LEU A N 1
ATOM 4971 C CA . LEU A 1 647 ? 21.221 -21.165 36.586 1.00 91.62 647 LEU A CA 1
ATOM 4972 C C . LEU A 1 647 ? 20.261 -22.172 35.941 1.00 91.62 647 LEU A C 1
ATOM 4974 O O . LEU A 1 647 ? 19.659 -21.903 34.900 1.00 91.62 647 LEU A O 1
ATOM 4978 N N . GLY A 1 648 ? 20.105 -23.329 36.591 1.00 86.56 648 GLY A N 1
ATOM 4979 C CA . GLY A 1 648 ? 19.151 -24.382 36.219 1.00 86.56 648 GLY A CA 1
ATOM 4980 C C . GLY A 1 648 ? 19.601 -25.315 35.091 1.00 86.56 648 GLY A C 1
ATOM 4981 O O . GLY A 1 648 ? 18.762 -26.002 34.524 1.00 86.56 648 GLY A O 1
ATOM 4982 N N . ASN A 1 649 ? 20.893 -25.333 34.732 1.00 82.94 649 ASN A N 1
ATOM 4983 C CA . ASN A 1 649 ? 21.391 -26.102 33.582 1.00 82.94 649 ASN A CA 1
ATOM 4984 C C . ASN A 1 649 ? 21.302 -27.635 33.753 1.00 82.94 649 ASN A C 1
ATOM 4986 O O . ASN A 1 649 ? 21.122 -28.334 32.764 1.00 82.94 649 ASN A O 1
ATOM 4990 N N . GLN A 1 650 ? 21.421 -28.148 34.985 1.00 81.50 650 GLN A N 1
ATOM 4991 C CA . GLN A 1 650 ? 21.233 -29.575 35.292 1.00 81.50 650 GLN A CA 1
ATOM 4992 C C . GLN A 1 650 ? 19.841 -29.859 35.879 1.00 81.50 650 GLN A C 1
ATOM 4994 O O . GLN A 1 650 ? 19.171 -30.797 35.463 1.00 81.50 650 GLN A O 1
ATOM 4999 N N . ASP A 1 651 ? 19.427 -29.068 36.871 1.00 80.75 651 ASP A N 1
ATOM 5000 C CA . ASP A 1 651 ? 18.195 -29.260 37.634 1.00 80.75 651 ASP A CA 1
ATOM 5001 C C . ASP A 1 651 ? 17.702 -27.892 38.130 1.00 80.75 651 ASP A C 1
ATOM 5003 O O . ASP A 1 651 ? 18.479 -27.112 38.688 1.00 80.75 651 ASP A O 1
ATOM 5007 N N . THR A 1 652 ? 16.426 -27.575 37.902 1.00 82.94 652 THR A N 1
ATOM 5008 C CA . THR A 1 652 ? 15.814 -26.311 38.336 1.00 82.94 652 THR A CA 1
ATOM 5009 C C . THR A 1 652 ? 15.414 -26.308 39.808 1.00 82.94 652 THR A C 1
ATOM 5011 O O . THR A 1 652 ? 15.286 -25.227 40.369 1.00 82.94 652 THR A O 1
ATOM 5014 N N . GLN A 1 653 ? 15.270 -27.474 40.449 1.00 79.75 653 GLN A N 1
ATOM 5015 C CA . GLN A 1 653 ? 14.934 -27.594 41.876 1.00 79.75 653 GLN A CA 1
ATOM 5016 C C . GLN A 1 653 ? 16.161 -27.456 42.790 1.00 79.75 653 GLN A C 1
ATOM 5018 O O . GLN A 1 653 ? 16.020 -27.265 43.988 1.00 79.75 653 GLN A O 1
ATOM 5023 N N . ARG A 1 654 ? 17.385 -27.548 42.249 1.00 83.00 654 ARG A N 1
ATOM 5024 C CA . ARG A 1 654 ? 18.638 -27.449 43.028 1.00 83.00 654 ARG A CA 1
ATOM 5025 C C . ARG A 1 654 ? 19.391 -26.129 42.844 1.00 83.00 654 ARG A C 1
ATOM 5027 O O . ARG A 1 654 ? 20.507 -25.970 43.336 1.00 83.00 654 ARG A O 1
ATOM 5034 N N . VAL A 1 655 ? 18.783 -25.160 42.164 1.00 89.50 655 VAL A N 1
ATOM 5035 C CA . VAL A 1 655 ? 19.333 -23.803 42.017 1.00 89.50 655 VAL A CA 1
ATOM 5036 C C . VAL A 1 655 ? 19.405 -23.081 43.369 1.00 89.50 655 VAL A C 1
ATOM 5038 O O . VAL A 1 655 ? 18.516 -23.286 44.195 1.00 89.50 655 VAL A O 1
ATOM 5041 N N . PRO A 1 656 ? 20.419 -22.226 43.610 1.00 90.44 656 PRO A N 1
ATOM 5042 C CA . PRO A 1 656 ? 20.467 -21.387 44.806 1.00 90.44 656 PRO A CA 1
ATOM 5043 C C . PRO A 1 656 ? 19.232 -20.482 44.868 1.00 90.44 656 PRO A C 1
ATOM 5045 O O . PRO A 1 656 ? 18.742 -20.021 43.834 1.00 90.44 656 PRO A O 1
ATOM 5048 N N . GLY A 1 657 ? 18.728 -20.214 46.072 1.00 88.00 657 GLY A N 1
ATOM 5049 C CA . GLY A 1 657 ? 17.504 -19.442 46.288 1.00 88.00 657 GLY A CA 1
ATOM 5050 C C . GLY A 1 657 ? 17.651 -17.946 46.028 1.00 88.00 657 GLY A C 1
ATOM 5051 O O . GLY A 1 657 ? 16.681 -17.293 45.630 1.00 88.00 657 GLY A O 1
ATOM 5052 N N . TYR A 1 658 ? 18.868 -17.426 46.190 1.00 91.94 658 TYR A N 1
ATOM 5053 C CA . TYR A 1 658 ? 19.248 -16.071 45.813 1.00 91.94 658 TYR A CA 1
ATOM 5054 C C . TYR A 1 658 ? 20.725 -15.983 45.412 1.00 91.94 658 TYR A C 1
ATOM 5056 O O . TYR A 1 658 ? 21.536 -16.832 45.789 1.00 91.94 658 TYR A O 1
ATOM 5064 N N . ILE A 1 659 ? 21.070 -14.918 44.689 1.00 93.44 659 ILE A N 1
ATOM 5065 C CA . ILE A 1 659 ? 22.446 -14.458 44.459 1.00 93.44 659 ILE A CA 1
ATOM 5066 C C . ILE A 1 659 ? 22.585 -13.091 45.126 1.00 93.44 659 ILE A C 1
ATOM 5068 O O . ILE A 1 659 ? 21.712 -12.242 44.958 1.00 93.44 659 ILE A O 1
ATOM 5072 N N . GLU A 1 660 ? 23.663 -12.858 45.863 1.00 92.06 660 GLU A N 1
ATOM 5073 C CA . GLU A 1 660 ? 23.940 -11.596 46.541 1.00 92.06 660 GLU A CA 1
ATOM 5074 C C . GLU A 1 660 ? 25.327 -11.052 46.180 1.00 92.06 660 GLU A C 1
ATOM 5076 O O . GLU A 1 660 ? 26.322 -11.777 46.176 1.00 92.06 660 GLU A O 1
ATOM 5081 N N . VAL A 1 661 ? 25.371 -9.754 45.868 1.00 91.38 661 VAL A N 1
ATOM 5082 C CA . VAL A 1 661 ? 26.579 -9.005 45.500 1.00 91.38 661 VAL A CA 1
ATOM 5083 C C . VAL A 1 661 ? 26.489 -7.613 46.132 1.00 91.38 661 VAL A C 1
ATOM 5085 O O . VAL A 1 661 ? 25.464 -6.951 45.985 1.00 91.38 661 VAL A O 1
ATOM 5088 N N . PHE A 1 662 ? 27.517 -7.181 46.872 1.00 86.81 662 PHE A N 1
ATOM 5089 C CA . PHE A 1 662 ? 27.549 -5.901 47.615 1.00 86.81 662 PHE A CA 1
ATOM 5090 C C . PHE A 1 662 ? 26.275 -5.596 48.445 1.00 86.81 662 PHE A C 1
ATOM 5092 O O . PHE A 1 662 ? 25.802 -4.463 48.505 1.00 86.81 662 PHE A O 1
ATOM 5099 N N . GLY A 1 663 ? 25.681 -6.614 49.080 1.00 80.69 663 GLY A N 1
ATOM 5100 C CA . GLY A 1 663 ? 24.447 -6.473 49.869 1.00 80.69 663 GLY A CA 1
ATOM 5101 C C . GLY A 1 663 ? 23.153 -6.366 49.044 1.00 80.69 663 GLY A C 1
ATOM 5102 O O . GLY A 1 663 ? 22.063 -6.249 49.608 1.00 80.69 663 GLY A O 1
ATOM 5103 N N . ARG A 1 664 ? 23.232 -6.422 47.707 1.00 85.62 664 ARG A N 1
ATOM 5104 C CA . ARG A 1 664 ? 22.072 -6.516 46.810 1.00 85.62 664 ARG A CA 1
ATOM 5105 C C . ARG A 1 664 ? 21.763 -7.984 46.523 1.00 85.62 664 ARG A C 1
ATOM 5107 O O . ARG A 1 664 ? 22.489 -8.641 45.784 1.00 85.62 664 ARG A O 1
ATOM 5114 N N . SER A 1 665 ? 20.664 -8.485 47.088 1.00 85.50 665 SER A N 1
ATOM 5115 C CA . SER A 1 665 ? 20.173 -9.855 46.880 1.00 85.50 665 SER A CA 1
ATOM 5116 C C . SER A 1 665 ? 19.114 -9.926 45.770 1.00 85.50 665 SER A C 1
ATOM 5118 O O . SER A 1 665 ? 18.127 -9.185 45.781 1.00 85.50 665 SER A O 1
ATOM 5120 N N . ILE A 1 666 ? 19.303 -10.843 44.820 1.00 86.44 666 ILE A N 1
ATOM 5121 C CA . ILE A 1 666 ? 18.388 -11.162 43.718 1.00 86.44 666 ILE A CA 1
ATOM 5122 C C . ILE A 1 666 ? 17.850 -12.575 43.937 1.00 86.44 666 ILE A C 1
ATOM 5124 O O . ILE A 1 666 ? 18.611 -13.536 43.984 1.00 86.44 666 ILE A O 1
ATOM 5128 N N . GLN A 1 667 ? 16.529 -12.705 44.047 1.00 88.94 667 GLN A N 1
ATOM 5129 C CA . GLN A 1 667 ? 15.854 -13.991 44.240 1.00 88.94 667 GLN A CA 1
ATOM 5130 C C . GLN A 1 667 ? 15.784 -14.776 42.920 1.00 88.94 667 GLN A C 1
ATOM 5132 O O . GLN A 1 667 ? 15.349 -14.245 41.894 1.00 88.94 667 GLN A O 1
ATOM 5137 N N . THR A 1 668 ? 16.171 -16.049 42.949 1.00 85.12 668 THR A N 1
ATOM 5138 C CA . THR A 1 668 ? 16.454 -16.871 41.758 1.00 85.12 668 THR A CA 1
ATOM 5139 C C . THR A 1 668 ? 15.467 -18.031 41.592 1.00 85.12 668 THR A C 1
ATOM 5141 O O . THR A 1 668 ? 15.850 -19.186 41.454 1.00 85.12 668 THR A O 1
ATOM 5144 N N . SER A 1 669 ? 14.163 -17.726 41.584 1.00 79.75 669 SER A N 1
ATOM 5145 C CA . SER A 1 669 ? 13.109 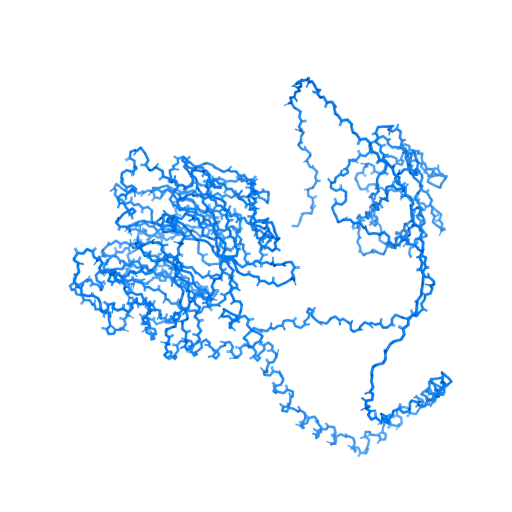-18.719 41.302 1.00 79.75 669 SER A CA 1
ATOM 5146 C C . SER A 1 669 ? 12.998 -19.025 39.801 1.00 79.75 669 SER A C 1
ATOM 5148 O O . SER A 1 669 ? 12.912 -18.109 38.977 1.00 79.75 669 SER A O 1
ATOM 5150 N N . LEU A 1 670 ? 13.031 -20.314 39.439 1.00 80.12 670 LEU A N 1
ATOM 5151 C CA . LEU A 1 670 ? 13.250 -20.789 38.067 1.00 80.12 670 LEU A CA 1
ATOM 5152 C C . LEU A 1 670 ? 12.385 -22.008 37.715 1.00 80.12 670 LEU A C 1
ATOM 5154 O O . LEU A 1 670 ? 12.428 -23.027 38.390 1.00 80.12 670 LEU A O 1
ATOM 5158 N N . ALA A 1 671 ? 11.674 -21.934 36.585 1.00 79.19 671 ALA A N 1
ATOM 5159 C CA . ALA A 1 671 ? 10.961 -23.074 35.984 1.00 79.19 671 ALA A CA 1
ATOM 5160 C C . ALA A 1 671 ? 11.698 -23.699 34.777 1.00 79.19 671 ALA A C 1
ATOM 5162 O O . ALA A 1 671 ? 11.283 -24.729 34.257 1.00 79.19 671 ALA A O 1
ATOM 5163 N N . ARG A 1 672 ? 12.771 -23.055 34.300 1.00 83.38 672 ARG A N 1
ATOM 5164 C CA . ARG A 1 672 ? 13.676 -23.507 33.227 1.00 83.38 672 ARG A CA 1
ATOM 5165 C C . ARG A 1 672 ? 15.028 -22.812 33.385 1.00 83.38 672 ARG A C 1
ATOM 5167 O O . ARG A 1 672 ? 15.089 -21.793 34.075 1.00 83.38 672 ARG A O 1
ATOM 5174 N N . ASN A 1 673 ? 16.079 -23.307 32.732 1.00 85.19 673 ASN A N 1
ATOM 5175 C CA . ASN A 1 673 ? 17.389 -22.657 32.771 1.00 85.19 673 ASN A CA 1
ATOM 5176 C C . ASN A 1 673 ? 17.340 -21.217 32.218 1.00 85.19 673 ASN A C 1
ATOM 5178 O O . ASN A 1 673 ? 16.601 -20.908 31.276 1.00 85.19 673 ASN A O 1
ATOM 5182 N N . ARG A 1 674 ? 18.094 -20.301 32.839 1.00 88.12 674 ARG A N 1
ATOM 5183 C CA . ARG A 1 674 ? 18.112 -18.881 32.453 1.00 88.12 674 ARG A CA 1
ATOM 5184 C C . ARG A 1 674 ? 19.391 -18.178 32.909 1.00 88.12 674 ARG A C 1
ATOM 5186 O O . ARG A 1 674 ? 19.896 -18.441 33.997 1.00 88.12 674 ARG A O 1
ATOM 5193 N N . TRP A 1 675 ? 19.855 -17.239 32.089 1.00 88.94 675 TRP A N 1
ATOM 5194 C CA . TRP A 1 675 ? 20.852 -16.239 32.462 1.00 88.94 675 TRP A CA 1
ATOM 5195 C C . TRP A 1 675 ? 20.258 -15.142 33.361 1.00 88.94 675 TRP A C 1
ATOM 5197 O O . TRP A 1 675 ? 19.176 -14.611 33.080 1.00 88.94 675 TRP A O 1
ATOM 5207 N N . PHE A 1 676 ? 20.990 -14.805 34.419 1.00 90.06 676 PHE A N 1
ATOM 5208 C CA . PHE A 1 676 ? 20.765 -13.669 35.307 1.00 90.06 676 PHE A CA 1
ATOM 5209 C C . PHE A 1 676 ? 21.848 -12.629 35.075 1.00 90.06 676 PHE A C 1
ATOM 5211 O O . PHE A 1 676 ? 23.029 -12.966 35.068 1.00 90.06 676 PHE A O 1
ATOM 5218 N N . ASP A 1 677 ? 21.427 -11.377 34.946 1.00 90.06 677 ASP A N 1
ATOM 5219 C CA . ASP A 1 677 ? 22.289 -10.236 34.674 1.00 90.06 677 ASP A CA 1
ATOM 5220 C C . ASP A 1 677 ? 22.393 -9.391 35.946 1.00 90.06 677 ASP A C 1
ATOM 5222 O O . ASP A 1 677 ? 21.388 -8.869 36.435 1.00 90.06 677 ASP A O 1
ATOM 5226 N N . LEU A 1 678 ? 23.602 -9.285 36.498 1.00 90.69 678 LEU A N 1
ATOM 5227 C CA . LEU A 1 678 ? 23.907 -8.554 37.725 1.00 90.69 678 LEU A CA 1
ATOM 5228 C C . LEU A 1 678 ? 24.846 -7.385 37.387 1.00 90.69 678 LEU A C 1
ATOM 5230 O O . LEU A 1 678 ? 26.067 -7.531 37.488 1.00 90.69 678 LEU A O 1
ATOM 5234 N N . PRO A 1 679 ? 24.307 -6.237 36.939 1.00 90.88 679 PRO A N 1
ATOM 5235 C CA . PRO A 1 679 ? 25.100 -5.034 36.706 1.00 90.88 679 PRO A CA 1
ATOM 5236 C C . PRO A 1 679 ? 25.552 -4.424 38.040 1.00 90.88 679 PRO A C 1
ATOM 5238 O O . PRO A 1 679 ? 24.793 -4.438 39.019 1.00 90.88 679 PRO A O 1
ATOM 5241 N N . LEU A 1 680 ? 26.769 -3.881 38.078 1.00 90.94 680 LEU A N 1
ATOM 5242 C CA . LEU A 1 680 ? 27.316 -3.135 39.213 1.00 90.94 680 LEU A CA 1
ATOM 5243 C C . LEU A 1 680 ? 27.123 -1.627 39.013 1.00 90.94 680 LEU A C 1
ATOM 5245 O O . LEU A 1 680 ? 27.137 -1.132 37.884 1.00 90.94 680 LEU A O 1
ATOM 5249 N N . THR A 1 681 ? 26.966 -0.870 40.102 1.00 89.50 681 THR A N 1
ATOM 5250 C CA . THR A 1 681 ? 27.084 0.596 40.035 1.00 89.50 681 THR A CA 1
ATOM 5251 C C . THR A 1 681 ? 28.520 1.008 39.717 1.00 89.50 681 THR A C 1
ATOM 5253 O O . THR A 1 681 ? 29.445 0.194 39.750 1.00 89.50 681 THR A O 1
ATOM 5256 N N . ARG A 1 682 ? 28.741 2.297 39.440 1.00 84.81 682 ARG A N 1
ATOM 5257 C CA . ARG A 1 682 ? 30.095 2.833 39.263 1.00 84.81 682 ARG A CA 1
ATOM 5258 C C . ARG A 1 682 ? 30.940 2.648 40.528 1.00 84.81 682 ARG A C 1
ATOM 5260 O O . ARG A 1 682 ? 32.107 2.290 40.439 1.00 84.81 682 ARG A O 1
ATOM 5267 N N . GLU A 1 683 ? 30.341 2.866 41.691 1.00 85.88 683 GLU A N 1
ATOM 5268 C CA . GLU A 1 683 ? 30.969 2.755 43.007 1.00 85.88 683 GLU A CA 1
ATOM 5269 C C . GLU A 1 683 ? 31.297 1.294 43.337 1.00 85.88 683 GLU A C 1
ATOM 5271 O O . GLU A 1 683 ? 32.410 0.997 43.759 1.00 85.88 683 GLU A O 1
ATOM 5276 N N . GLU A 1 684 ? 30.365 0.375 43.076 1.00 90.38 684 GLU A N 1
ATOM 5277 C CA . GLU A 1 684 ? 30.584 -1.067 43.231 1.00 90.38 684 GLU A CA 1
ATOM 5278 C C . GLU A 1 684 ? 31.635 -1.602 42.251 1.00 90.38 684 GLU A C 1
ATOM 5280 O O . GLU A 1 684 ? 32.459 -2.420 42.640 1.00 90.38 684 GLU A O 1
ATOM 5285 N N . SER A 1 685 ? 31.660 -1.116 41.004 1.00 89.50 685 SER A N 1
ATOM 5286 C CA . SER A 1 685 ? 32.684 -1.494 40.014 1.00 89.50 685 SER A CA 1
ATOM 5287 C C . SER A 1 685 ? 34.084 -1.079 40.481 1.00 89.50 685 SER A C 1
ATOM 5289 O O . SER A 1 685 ? 35.029 -1.852 40.371 1.00 89.50 685 SER A O 1
ATOM 5291 N N . LEU A 1 686 ? 34.214 0.117 41.069 1.00 84.62 686 LEU A N 1
ATOM 5292 C CA . LEU A 1 686 ? 35.471 0.602 41.653 1.00 84.62 686 LEU A CA 1
ATOM 5293 C C . LEU A 1 686 ? 35.875 -0.167 42.924 1.00 84.62 686 LEU A C 1
ATOM 5295 O O . LEU A 1 686 ? 37.063 -0.308 43.194 1.00 84.62 686 LEU A O 1
ATOM 5299 N N . GLN A 1 687 ? 34.916 -0.686 43.697 1.00 85.88 687 GLN A N 1
ATOM 5300 C CA . GLN A 1 687 ? 35.195 -1.588 44.826 1.00 85.88 687 GLN A CA 1
ATOM 5301 C C . GLN A 1 687 ? 35.561 -3.010 44.363 1.00 85.88 687 GLN A C 1
ATOM 5303 O O . GLN A 1 687 ? 36.341 -3.686 45.029 1.00 85.88 687 GLN A O 1
ATOM 5308 N N . ALA A 1 688 ? 35.023 -3.449 43.222 1.00 86.69 688 ALA A N 1
ATOM 5309 C CA . ALA A 1 688 ? 35.248 -4.761 42.615 1.00 86.69 688 ALA A CA 1
ATOM 5310 C C . ALA A 1 688 ? 36.522 -4.861 41.758 1.00 86.69 688 ALA A C 1
ATOM 5312 O O . ALA A 1 688 ? 36.820 -5.951 41.274 1.00 86.69 688 ALA A O 1
ATOM 5313 N N . ASP A 1 689 ? 37.255 -3.758 41.569 1.00 80.12 689 ASP A N 1
ATOM 5314 C CA . ASP A 1 689 ? 38.351 -3.574 40.599 1.00 80.12 689 ASP A CA 1
ATOM 5315 C C . ASP A 1 689 ? 39.269 -4.796 40.429 1.00 80.12 689 ASP A C 1
ATOM 5317 O O . ASP A 1 689 ? 39.436 -5.317 39.323 1.00 80.12 689 ASP A O 1
ATOM 5321 N N . LYS A 1 690 ? 39.784 -5.313 41.552 1.00 84.25 690 LYS A N 1
ATOM 5322 C CA . LYS A 1 690 ? 40.645 -6.507 41.593 1.00 84.25 690 LYS A CA 1
ATOM 5323 C C . LYS A 1 690 ? 39.924 -7.786 41.999 1.00 84.25 690 LYS A C 1
ATOM 5325 O O . LYS A 1 690 ? 40.397 -8.874 41.682 1.00 84.25 690 LYS A O 1
ATOM 5330 N N . LYS A 1 691 ? 38.835 -7.684 42.763 1.00 91.25 691 LYS A N 1
ATOM 5331 C CA . LYS A 1 691 ? 38.152 -8.832 43.365 1.00 91.25 691 LYS A CA 1
ATOM 5332 C C . LYS A 1 691 ? 36.667 -8.551 43.569 1.00 91.25 691 LYS A C 1
ATOM 5334 O O . LYS A 1 691 ? 36.302 -7.644 44.311 1.00 91.25 691 LYS A O 1
ATOM 5339 N N . LEU A 1 692 ? 35.827 -9.418 43.013 1.00 93.38 692 LEU A N 1
ATOM 5340 C CA . LEU A 1 692 ? 34.391 -9.472 43.263 1.00 93.38 692 LEU A CA 1
ATOM 5341 C C . LEU A 1 692 ? 34.035 -10.761 44.013 1.00 93.38 692 LEU A C 1
ATOM 5343 O O . LEU A 1 692 ? 34.268 -11.853 43.500 1.00 93.38 692 LEU A O 1
ATOM 5347 N N . THR A 1 693 ? 33.432 -10.651 45.195 1.00 93.31 693 THR A N 1
ATOM 5348 C CA . THR A 1 693 ? 32.858 -11.804 45.911 1.00 93.31 693 THR A CA 1
ATOM 5349 C C . THR A 1 693 ? 31.361 -11.900 45.616 1.00 93.31 693 THR A C 1
ATOM 5351 O O . THR A 1 693 ? 30.629 -10.918 45.747 1.00 93.31 693 THR A O 1
ATOM 5354 N N . VAL A 1 694 ? 30.910 -13.091 45.222 1.00 94.44 694 VAL A N 1
ATOM 5355 C CA . VAL A 1 694 ? 29.519 -13.410 44.878 1.00 94.44 694 VAL A CA 1
ATOM 5356 C C . VAL A 1 694 ? 29.011 -14.486 45.830 1.00 94.44 694 VAL A C 1
ATOM 5358 O O . VAL A 1 694 ? 29.567 -15.584 45.881 1.00 94.44 694 VAL A O 1
ATOM 5361 N N . THR A 1 695 ? 27.945 -14.180 46.562 1.00 93.50 695 THR A N 1
ATOM 5362 C CA . THR A 1 695 ? 27.327 -15.081 47.540 1.00 93.50 695 THR A CA 1
ATOM 5363 C C . THR A 1 695 ? 26.123 -15.778 46.915 1.00 93.50 695 THR A C 1
ATOM 5365 O O . THR A 1 695 ? 25.228 -15.124 46.379 1.00 93.50 695 THR A O 1
ATOM 5368 N N . PHE A 1 696 ? 26.059 -17.102 47.011 1.00 93.69 696 PHE A N 1
ATOM 5369 C CA . PHE A 1 696 ? 24.928 -17.914 46.569 1.00 93.69 696 PHE A CA 1
ATOM 5370 C C . PHE A 1 696 ? 24.214 -18.495 47.786 1.00 93.69 696 PHE A C 1
ATOM 5372 O O . PHE A 1 696 ? 24.834 -19.164 48.611 1.00 93.69 696 PHE A O 1
ATOM 5379 N N . GLY A 1 697 ? 22.909 -18.248 47.898 1.00 89.94 697 GLY A N 1
ATOM 5380 C CA . GLY A 1 697 ? 22.081 -18.793 48.971 1.00 89.94 697 GLY A CA 1
ATOM 5381 C C . GLY A 1 697 ? 21.906 -20.319 48.899 1.00 89.94 697 GLY A C 1
ATOM 5382 O O . GLY A 1 697 ? 22.254 -20.936 47.887 1.00 89.94 697 GLY A O 1
ATOM 5383 N N . PRO A 1 698 ? 21.328 -20.941 49.944 1.00 87.81 698 PRO A N 1
ATOM 5384 C CA . PRO A 1 698 ? 20.944 -22.355 49.916 1.00 87.81 698 PRO A CA 1
ATOM 5385 C C . PRO A 1 698 ? 19.959 -22.638 48.771 1.00 87.81 698 PRO A C 1
ATOM 5387 O O . PRO A 1 698 ? 19.258 -21.725 48.328 1.00 87.81 698 PRO A O 1
ATOM 5390 N N . SER A 1 699 ? 19.900 -23.880 48.282 1.00 83.12 699 SER A N 1
ATOM 5391 C CA . SER A 1 699 ? 18.921 -24.277 47.257 1.00 83.12 699 SER A CA 1
ATOM 5392 C C . SER A 1 699 ? 17.471 -24.095 47.733 1.00 83.12 699 SER A C 1
ATOM 5394 O O . SER A 1 699 ? 17.225 -24.083 48.941 1.00 83.12 699 SER A O 1
ATOM 5396 N N . GLN A 1 700 ? 16.544 -23.897 46.785 1.00 67.50 700 GLN A N 1
ATOM 5397 C CA . GLN A 1 700 ? 15.111 -23.672 47.062 1.00 67.50 700 GLN A CA 1
ATOM 5398 C C . GLN A 1 700 ? 14.381 -24.913 47.595 1.00 67.50 700 GLN A C 1
ATOM 5400 O O . GLN A 1 700 ? 14.822 -26.041 47.284 1.00 67.50 700 GLN A O 1
#

Foldseek 3Di:
DDDDDDDDDDDDDDDDDDDDDDDDDDDDDDDDDDDDDDDDDDDDDDDDDDDPDDDPPDDPVVVVVVVVVVVVCVVCVVVVVVVCVVVCVPVVVVVVVCVVCVVVVVVCCLFFNQVNLAVVLVVQLVLLFPAAADEAEDAAQWFFQAKADFPPPPQLFDQQDDDCSVVVVVCLQVLLAAAAQKDFLDEPPDPDTWIWGDGYQQKIWIWRVVQQVQCSVPPDRHGDTHTQDMDGDRARWRHWDHARHGSQWIWTFHFQWIKIFGADPSGYTDDIHTAHPPDDDPKGWRDKDHAPPDPQWIWTFIFFWIFICRNVPDRHHGFAIEGEPDATWAEKEWDDDPPAAIKIWTFGFLGWTFIGGRDDVRTCPVHYDYGDQTAAEDDPQWDRDPSHTQNGWHYWYADPLSQKIWTWHAQLWIWIFHDDPPDSYTGDIGIRDDDDDPPPPDDDDPDDDPDGRFIWYPWDAEPPQPQWIWTAGSNQRFIWIWRRTSHYIYIYTDADPPNPWGWRHKDKYWDQDPVRDIWIWMWTQTSSRMIIIITGDCVVRVPCVDSSNHNDPCVVVPPPPPPPDDDDDDDDDDPDDDDPCNCVPDDDQPQKWKDFPFQCVPDPRVRQSCQVPDPLGDGDTPDQFWGKIKIFRPDLVDWCFWDKDKPQSPHQQFFFQWKDWPNDIDGDRDPHIDIDIGGDDPVSRVVPGGMTMMITGGGD

Organism: NCBI:txid320908

InterPro domains:
  IPR036322 WD40-repeat-containing domain superfamily [SSF50978] (176-355)
  IPR045189 E3 ubiquitin ligase UBR4-like [PTHR21725] (43-699)